Protein AF-A0A350BZ60-F1 (afdb_monomer)

Structure (mmCIF, N/CA/C/O backbone):
data_AF-A0A350BZ60-F1
#
_entry.id   AF-A0A350BZ60-F1
#
loop_
_atom_site.group_PDB
_atom_site.id
_atom_site.type_symbol
_atom_site.label_atom_id
_atom_site.label_alt_id
_atom_site.label_comp_id
_atom_site.label_asym_id
_atom_site.label_entity_id
_atom_site.label_seq_id
_atom_site.pdbx_PDB_ins_code
_atom_site.Cartn_x
_atom_site.Cartn_y
_atom_site.Cartn_z
_atom_site.occupancy
_atom_site.B_iso_or_equiv
_atom_site.auth_seq_id
_atom_site.auth_comp_id
_atom_site.auth_asym_id
_atom_site.auth_atom_id
_atom_site.pdbx_PDB_model_num
ATOM 1 N N . MET A 1 1 ? -1.062 -26.345 -5.955 1.00 90.38 1 MET A N 1
ATOM 2 C CA . MET A 1 1 ? -1.413 -25.040 -5.364 1.00 90.38 1 MET A CA 1
ATOM 3 C C . MET A 1 1 ? -0.656 -24.905 -4.063 1.00 90.38 1 MET A C 1
ATOM 5 O O . MET A 1 1 ? -0.504 -25.906 -3.370 1.00 90.38 1 MET A O 1
ATOM 9 N N . ILE A 1 2 ? -0.185 -23.707 -3.758 1.00 92.81 2 ILE A N 1
ATOM 10 C CA . ILE A 1 2 ? 0.444 -23.344 -2.485 1.00 92.81 2 ILE A CA 1
ATOM 11 C C . ILE A 1 2 ? -0.321 -22.166 -1.884 1.00 92.81 2 ILE A C 1
ATOM 13 O O . ILE A 1 2 ? -1.142 -21.566 -2.573 1.00 92.81 2 ILE A O 1
ATOM 17 N N . LYS A 1 3 ? -0.067 -21.848 -0.618 1.00 93.69 3 LYS A N 1
ATOM 18 C CA . LYS A 1 3 ? -0.593 -20.636 0.008 1.00 93.69 3 LYS A CA 1
ATOM 19 C C . LYS A 1 3 ? 0.272 -19.440 -0.400 1.00 93.69 3 LYS A C 1
ATOM 21 O O . LYS A 1 3 ? 1.491 -19.563 -0.351 1.00 93.69 3 LYS A O 1
ATOM 26 N N . SER A 1 4 ? -0.353 -18.343 -0.815 1.00 95.06 4 SER A N 1
ATOM 27 C CA . SER A 1 4 ? 0.308 -17.061 -1.068 1.00 95.06 4 SER A CA 1
ATOM 28 C C . SER A 1 4 ? 0.827 -16.454 0.237 1.00 95.06 4 SER A C 1
ATOM 30 O O . SER A 1 4 ? 0.124 -16.466 1.251 1.00 95.06 4 SER A O 1
ATOM 32 N N . ASP A 1 5 ? 2.028 -15.883 0.184 1.00 93.19 5 ASP A N 1
ATOM 33 C CA . ASP A 1 5 ? 2.640 -15.154 1.298 1.00 93.19 5 ASP A CA 1
ATOM 34 C C . ASP A 1 5 ? 2.133 -13.694 1.388 1.00 93.19 5 ASP A C 1
ATOM 36 O O . ASP A 1 5 ? 2.366 -13.021 2.392 1.00 93.19 5 ASP A O 1
ATOM 40 N N . ILE A 1 6 ? 1.396 -13.213 0.372 1.00 95.06 6 ILE A N 1
ATOM 41 C CA . ILE A 1 6 ? 0.870 -11.837 0.268 1.00 95.06 6 ILE A CA 1
ATOM 42 C C . ILE A 1 6 ? -0.648 -11.757 0.471 1.00 95.06 6 ILE A C 1
ATOM 44 O O . ILE A 1 6 ? -1.135 -10.753 0.989 1.00 95.06 6 ILE A O 1
ATOM 48 N N . THR A 1 7 ? -1.409 -12.777 0.065 1.00 97.06 7 THR A N 1
ATOM 49 C CA . THR A 1 7 ? -2.880 -12.804 0.193 1.00 97.06 7 THR A CA 1
ATOM 50 C C . THR A 1 7 ? -3.393 -13.963 1.040 1.00 97.06 7 THR A C 1
ATOM 52 O O . THR A 1 7 ? -4.550 -13.955 1.449 1.00 97.06 7 THR A O 1
ATOM 55 N N . GLY A 1 8 ? -2.587 -15.000 1.282 1.00 96.44 8 GLY A N 1
ATOM 56 C CA . GLY A 1 8 ? -3.056 -16.239 1.907 1.00 96.44 8 GLY A CA 1
ATOM 57 C C . GLY A 1 8 ? -3.924 -17.125 1.002 1.00 96.44 8 GLY A C 1
ATOM 58 O O . GLY A 1 8 ? -4.322 -18.210 1.429 1.00 96.44 8 GLY A O 1
ATOM 59 N N . GLU A 1 9 ? -4.212 -16.704 -0.234 1.00 96.19 9 GLU A N 1
ATOM 60 C CA . GLU A 1 9 ? -5.016 -17.470 -1.191 1.00 96.19 9 GLU A CA 1
ATOM 61 C C . GLU A 1 9 ? -4.229 -18.651 -1.766 1.00 96.19 9 GLU A C 1
ATOM 63 O O . GLU A 1 9 ? -3.003 -18.736 -1.663 1.00 96.19 9 GLU A O 1
ATOM 68 N N . TYR A 1 10 ? -4.934 -19.586 -2.405 1.00 95.81 10 TYR A N 1
ATOM 69 C CA . TYR A 1 10 ? -4.267 -20.628 -3.173 1.00 95.81 10 TYR A CA 1
ATOM 70 C C . TYR A 1 10 ? -3.748 -20.076 -4.500 1.00 95.81 10 TYR A C 1
ATOM 72 O O . TYR A 1 10 ? -4.536 -19.703 -5.366 1.00 95.81 10 TYR A O 1
ATOM 80 N N . ILE A 1 11 ? -2.436 -20.161 -4.708 1.00 94.62 11 ILE A N 1
ATOM 81 C CA . ILE A 1 11 ? -1.765 -19.774 -5.956 1.00 94.62 11 ILE A CA 1
ATOM 82 C C . ILE A 1 11 ? -1.074 -20.974 -6.629 1.00 94.62 11 ILE A C 1
ATOM 84 O O . ILE A 1 11 ? -0.826 -22.007 -5.982 1.00 94.62 11 ILE A O 1
ATOM 88 N N . PRO A 1 12 ? -0.785 -20.905 -7.944 1.00 94.88 12 PRO A N 1
ATOM 89 C CA . PRO A 1 12 ? -0.031 -21.943 -8.638 1.00 94.88 12 PRO A CA 1
ATOM 90 C C . PRO A 1 12 ? 1.338 -22.179 -7.994 1.00 94.88 12 PRO A C 1
ATOM 92 O O . PRO A 1 12 ? 2.010 -21.253 -7.561 1.00 94.88 12 PRO A O 1
ATOM 95 N N . GLU A 1 13 ? 1.806 -23.427 -7.988 1.00 94.50 13 GLU A N 1
ATOM 96 C CA . GLU A 1 13 ? 3.115 -23.768 -7.406 1.00 94.50 13 GLU A CA 1
ATOM 97 C C . GLU A 1 13 ? 4.291 -23.119 -8.158 1.00 94.50 13 GLU A C 1
ATOM 99 O O . GLU A 1 13 ? 5.346 -22.902 -7.576 1.00 94.50 13 GLU A O 1
ATOM 104 N N . ALA A 1 14 ? 4.097 -22.731 -9.424 1.00 93.25 14 ALA A N 1
ATOM 105 C CA . ALA A 1 14 ? 5.077 -21.965 -10.198 1.00 93.25 14 ALA A CA 1
ATOM 106 C C . ALA A 1 14 ? 5.343 -20.552 -9.636 1.00 93.25 14 ALA A C 1
ATOM 108 O O . ALA A 1 14 ? 6.377 -19.965 -9.950 1.00 93.25 14 ALA A O 1
ATOM 109 N N . MET A 1 15 ? 4.435 -20.032 -8.801 1.00 93.62 15 MET A N 1
ATOM 110 C CA . MET A 1 15 ? 4.592 -18.752 -8.104 1.00 93.62 15 MET A CA 1
ATOM 111 C C . MET A 1 15 ? 5.360 -18.885 -6.787 1.00 93.62 15 MET A C 1
ATOM 113 O O . MET A 1 15 ? 5.654 -17.885 -6.140 1.00 93.62 15 MET A O 1
ATOM 117 N N . LYS A 1 16 ? 5.722 -20.111 -6.385 1.00 91.25 16 LYS A N 1
ATOM 118 C CA . LYS A 1 16 ? 6.497 -20.340 -5.168 1.00 91.25 16 LYS A CA 1
ATOM 119 C C . LYS A 1 16 ? 7.790 -19.535 -5.199 1.00 91.25 16 LYS A C 1
ATOM 121 O O . LYS A 1 16 ? 8.544 -19.622 -6.165 1.00 91.25 16 LYS A O 1
ATOM 126 N N . ASN A 1 17 ? 8.060 -18.823 -4.108 1.00 91.94 17 ASN A N 1
ATOM 127 C CA . ASN A 1 17 ? 9.245 -17.993 -3.918 1.00 91.94 17 ASN A CA 1
ATOM 128 C C . ASN A 1 17 ? 9.409 -16.863 -4.949 1.00 91.94 17 ASN A C 1
ATOM 130 O O . ASN A 1 17 ? 10.475 -16.255 -4.975 1.00 91.94 17 ASN A O 1
ATOM 134 N N . LYS A 1 18 ? 8.432 -16.582 -5.822 1.00 95.00 18 LYS A N 1
ATOM 135 C CA . LYS A 1 18 ? 8.542 -15.455 -6.753 1.00 95.00 18 LYS A CA 1
ATOM 136 C C . LYS A 1 18 ? 8.463 -14.153 -5.973 1.00 95.00 18 LYS A C 1
ATOM 138 O O . LYS A 1 18 ? 7.566 -13.984 -5.156 1.00 95.00 18 LYS A O 1
ATOM 143 N N . ARG A 1 19 ? 9.389 -13.237 -6.256 1.00 96.25 19 ARG A N 1
ATOM 144 C CA . ARG A 1 19 ? 9.343 -11.890 -5.683 1.00 96.25 19 ARG A CA 1
ATOM 145 C C . ARG A 1 19 ? 8.136 -11.156 -6.240 1.00 96.25 19 ARG A C 1
ATOM 147 O O . ARG A 1 19 ? 7.952 -11.202 -7.460 1.00 96.25 19 ARG A O 1
ATOM 154 N N . PRO A 1 20 ? 7.382 -10.427 -5.412 1.00 96.88 20 PRO A N 1
ATOM 155 C CA . PRO A 1 20 ? 6.383 -9.517 -5.927 1.00 96.88 20 PRO A CA 1
ATOM 156 C C . PRO A 1 20 ? 7.029 -8.306 -6.602 1.00 96.88 20 PRO A C 1
ATOM 158 O O . PRO A 1 20 ? 8.220 -8.025 -6.450 1.00 96.88 20 PRO A O 1
ATOM 161 N N . MET A 1 21 ? 6.215 -7.555 -7.334 1.00 97.94 21 MET A N 1
ATOM 162 C CA . MET A 1 21 ? 6.604 -6.283 -7.926 1.00 97.94 21 MET A CA 1
ATOM 163 C C . MET A 1 21 ? 5.724 -5.164 -7.380 1.00 97.94 21 MET A C 1
ATOM 165 O O . MET A 1 21 ? 4.500 -5.241 -7.470 1.00 97.94 21 MET A O 1
ATOM 169 N N . ALA A 1 22 ? 6.340 -4.133 -6.807 1.00 98.19 22 ALA A N 1
ATOM 170 C CA . ALA A 1 22 ? 5.649 -2.983 -6.239 1.00 98.19 22 ALA A CA 1
ATOM 171 C C . ALA A 1 22 ? 5.741 -1.791 -7.189 1.00 98.19 22 ALA A C 1
ATOM 173 O O . ALA A 1 22 ? 6.828 -1.392 -7.589 1.00 98.19 22 ALA A O 1
ATOM 174 N N . PHE A 1 23 ? 4.607 -1.203 -7.544 1.00 98.62 23 PHE A N 1
ATOM 175 C CA . PHE A 1 23 ? 4.527 -0.093 -8.484 1.00 98.62 23 PHE A CA 1
ATOM 176 C C . PHE A 1 23 ? 4.093 1.166 -7.765 1.00 98.62 23 PHE A C 1
ATOM 178 O O . PHE A 1 23 ? 3.038 1.183 -7.137 1.00 98.62 23 PHE A O 1
ATOM 185 N N . MET A 1 24 ? 4.845 2.248 -7.929 1.00 98.56 24 MET A N 1
ATOM 186 C CA . MET A 1 24 ? 4.392 3.569 -7.518 1.00 98.56 24 MET A CA 1
ATOM 187 C C . MET A 1 24 ? 3.393 4.121 -8.527 1.00 98.56 24 MET A C 1
ATOM 189 O O . MET A 1 24 ? 3.762 4.499 -9.638 1.00 98.56 24 MET A O 1
ATOM 193 N N . ILE A 1 25 ? 2.135 4.193 -8.110 1.00 98.50 25 ILE A N 1
ATOM 194 C CA . ILE A 1 25 ? 0.970 4.564 -8.906 1.00 98.50 25 ILE A CA 1
ATOM 195 C C . ILE A 1 25 ? 0.519 5.984 -8.556 1.00 98.50 25 ILE A C 1
ATOM 197 O O . ILE A 1 25 ? 0.334 6.331 -7.389 1.00 98.50 25 ILE A O 1
ATOM 201 N N . ASP A 1 26 ? 0.333 6.819 -9.576 1.00 97.69 26 ASP A N 1
ATOM 202 C CA . ASP A 1 26 ? -0.274 8.138 -9.429 1.00 97.69 26 ASP A CA 1
ATOM 203 C C . ASP A 1 26 ? -1.725 7.997 -8.963 1.00 97.69 26 ASP A C 1
ATOM 205 O O . ASP A 1 26 ? -2.462 7.141 -9.449 1.00 97.69 26 ASP A O 1
ATOM 209 N N . ASN A 1 27 ? -2.134 8.834 -8.016 1.00 97.12 27 ASN A N 1
ATOM 210 C CA . ASN A 1 27 ? -3.450 8.743 -7.393 1.00 97.12 27 ASN A CA 1
ATOM 211 C C . ASN A 1 27 ? -4.154 10.100 -7.299 1.00 97.12 27 ASN A C 1
ATOM 213 O O . ASN A 1 27 ? -5.039 10.308 -6.477 1.00 97.12 27 ASN A O 1
ATOM 217 N N . VAL A 1 28 ? -3.747 11.054 -8.140 1.00 95.75 28 VAL A N 1
ATOM 218 C CA . VAL A 1 28 ? -4.472 12.318 -8.286 1.00 95.75 28 VAL A CA 1
ATOM 219 C C . VAL A 1 28 ? -5.707 12.146 -9.172 1.00 95.75 28 VAL A C 1
ATOM 221 O O . VAL A 1 28 ? -5.751 11.264 -10.025 1.00 95.75 28 VAL A O 1
ATOM 224 N N . SER A 1 29 ? -6.674 13.060 -9.071 1.00 94.50 29 SER A N 1
ATOM 225 C CA . SER A 1 29 ? -7.904 13.020 -9.880 1.00 94.50 29 SER A CA 1
ATOM 226 C C . SER A 1 29 ? -7.663 13.042 -11.398 1.00 94.50 29 SER A C 1
ATOM 228 O O . SER A 1 29 ? -8.476 12.527 -12.153 1.00 94.50 29 SER A O 1
ATOM 230 N N . GLY A 1 30 ? -6.549 13.621 -11.858 1.00 94.12 30 GLY A N 1
ATOM 231 C CA . GLY A 1 30 ? -6.136 13.611 -13.268 1.00 94.12 30 GLY A CA 1
ATOM 232 C C . GLY A 1 30 ? -5.441 12.325 -13.735 1.00 94.12 30 GLY A C 1
ATOM 233 O O . GLY A 1 30 ? -5.026 12.264 -14.890 1.00 94.12 30 GLY A O 1
ATOM 234 N N . ALA A 1 31 ? -5.273 11.346 -12.844 1.00 95.88 31 ALA A N 1
ATOM 235 C CA . ALA A 1 31 ? -4.631 10.059 -13.096 1.00 95.88 31 ALA A CA 1
ATOM 236 C C . ALA A 1 31 ? -5.555 8.856 -12.828 1.00 95.88 31 ALA A C 1
ATOM 238 O O . ALA A 1 31 ? -5.130 7.719 -13.022 1.00 95.88 31 ALA A O 1
ATOM 239 N N . VAL A 1 32 ? -6.785 9.101 -12.361 1.00 95.06 32 VAL A N 1
ATOM 240 C CA . VAL A 1 32 ? -7.819 8.075 -12.181 1.00 95.06 32 VAL A CA 1
ATOM 241 C C . VAL A 1 32 ? -8.775 8.078 -13.385 1.00 95.06 32 VAL A C 1
ATOM 243 O O . VAL A 1 32 ? -9.122 9.159 -13.874 1.00 95.06 32 VAL A O 1
ATOM 246 N N . PRO A 1 33 ? -9.275 6.913 -13.837 1.00 95.44 33 PRO A N 1
ATOM 247 C CA . PRO A 1 33 ? -8.939 5.560 -13.379 1.00 95.44 33 PRO A CA 1
ATOM 248 C C . PRO A 1 33 ? -7.551 5.093 -13.847 1.00 95.44 33 PRO A C 1
ATOM 250 O O . PRO A 1 33 ? -7.156 5.344 -14.982 1.00 95.44 33 PRO A O 1
ATOM 253 N N . GLN A 1 34 ? -6.829 4.367 -12.993 1.00 97.88 34 GLN A N 1
ATOM 254 C CA . GLN A 1 34 ? -5.542 3.757 -13.338 1.00 97.88 34 GLN A CA 1
ATOM 255 C C . GLN A 1 34 ? -5.708 2.457 -14.144 1.00 97.88 34 GLN A C 1
ATOM 257 O O . GLN A 1 34 ? -6.794 1.892 -14.241 1.00 97.88 34 GLN A O 1
ATOM 262 N N . SER A 1 35 ? -4.601 1.971 -14.699 1.00 97.88 35 SER A N 1
ATOM 263 C CA . SER A 1 35 ? -4.476 0.743 -15.481 1.00 97.88 35 SER A CA 1
ATOM 264 C C . SER A 1 35 ? -3.830 -0.385 -14.692 1.00 97.88 35 SER A C 1
ATOM 266 O O . SER A 1 35 ? -2.777 -0.194 -14.079 1.00 97.88 35 SER A O 1
ATOM 268 N N . GLY A 1 36 ? -4.432 -1.570 -14.763 1.00 97.00 36 GLY A N 1
ATOM 269 C CA . GLY A 1 36 ? -3.899 -2.836 -14.263 1.00 97.00 36 GLY A CA 1
ATOM 270 C C . GLY A 1 36 ? -3.967 -2.983 -12.744 1.00 97.00 36 GLY A C 1
ATOM 271 O O . GLY A 1 36 ? -3.660 -4.050 -12.219 1.00 97.00 36 GLY A O 1
ATOM 272 N N . ILE A 1 37 ? -4.368 -1.929 -12.030 1.00 96.94 37 ILE A N 1
ATOM 273 C CA . ILE A 1 37 ? -4.331 -1.868 -10.570 1.00 96.94 37 ILE A CA 1
ATOM 274 C C . ILE A 1 37 ? -5.252 -2.884 -9.899 1.00 96.94 37 ILE A C 1
ATOM 276 O O . ILE A 1 37 ? -4.920 -3.315 -8.806 1.00 96.94 37 ILE A O 1
ATOM 280 N N . SER A 1 38 ? -6.336 -3.335 -10.539 1.00 97.50 38 SER A N 1
ATOM 281 C CA . SER A 1 38 ? -7.229 -4.359 -9.974 1.00 97.50 38 SER A CA 1
ATOM 282 C C . SER A 1 38 ? -6.538 -5.708 -9.777 1.00 97.50 38 SER A C 1
ATOM 284 O O . SER A 1 38 ? -6.947 -6.478 -8.905 1.00 97.50 38 SER A O 1
ATOM 286 N N . GLN A 1 39 ? -5.469 -5.997 -10.525 1.00 97.38 39 GLN A N 1
ATOM 287 C CA . GLN A 1 39 ? -4.712 -7.246 -10.412 1.00 97.38 39 GLN A CA 1
ATOM 288 C C . GLN A 1 39 ? -3.734 -7.256 -9.228 1.00 97.38 39 GLN A C 1
ATOM 290 O O . GLN A 1 39 ? -3.198 -8.313 -8.904 1.00 97.38 39 GLN A O 1
ATOM 295 N N . ALA A 1 40 ? -3.520 -6.125 -8.549 1.00 98.25 40 ALA A N 1
ATOM 296 C CA . ALA A 1 40 ? -2.634 -6.086 -7.395 1.00 98.25 40 ALA A CA 1
ATOM 297 C C . ALA A 1 40 ? -3.177 -6.937 -6.234 1.00 98.25 40 ALA A C 1
ATOM 299 O O . ALA A 1 40 ? -4.379 -6.968 -5.945 1.00 98.25 40 ALA A O 1
ATOM 300 N N . SER A 1 41 ? -2.255 -7.615 -5.558 1.00 98.00 41 SER A N 1
ATOM 301 C CA . SER A 1 41 ? -2.486 -8.454 -4.382 1.00 98.00 41 SER A CA 1
ATOM 302 C C . SER A 1 41 ? -2.538 -7.629 -3.095 1.00 98.00 41 SER A C 1
ATOM 304 O O . SER A 1 41 ? -3.219 -7.995 -2.136 1.00 98.00 41 SER A O 1
ATOM 306 N N . MET A 1 42 ? -1.831 -6.499 -3.071 1.00 98.38 42 MET A N 1
ATOM 307 C CA . MET A 1 42 ? -1.767 -5.601 -1.924 1.00 98.38 42 MET A CA 1
ATOM 308 C C . MET A 1 42 ? -1.580 -4.154 -2.374 1.00 98.38 42 MET A C 1
ATOM 310 O O . MET A 1 42 ? -0.998 -3.890 -3.425 1.00 98.38 42 MET A O 1
ATOM 314 N N . TYR A 1 43 ? -2.063 -3.218 -1.565 1.00 98.62 43 TYR A N 1
ATOM 315 C CA . TYR A 1 43 ? -1.942 -1.787 -1.815 1.00 98.62 43 TYR A CA 1
ATOM 316 C C . TYR A 1 43 ? -1.421 -1.087 -0.571 1.00 98.62 43 TYR A C 1
ATOM 318 O O . TYR A 1 43 ? -1.787 -1.454 0.543 1.00 98.62 43 TYR A O 1
ATOM 326 N N . PHE A 1 44 ? -0.635 -0.039 -0.775 1.00 98.31 44 PHE A N 1
ATOM 327 C CA . PHE A 1 44 ? -0.286 0.925 0.255 1.00 98.31 44 PHE A CA 1
ATOM 328 C C . PHE A 1 44 ? -0.687 2.316 -0.205 1.00 98.31 44 PHE A C 1
ATOM 330 O O . PHE A 1 44 ? -0.431 2.684 -1.348 1.00 98.31 44 PHE A O 1
ATOM 337 N N . GLU A 1 45 ? -1.267 3.114 0.678 1.00 98.00 45 GLU A N 1
ATOM 338 C CA . GLU A 1 45 ? -1.612 4.501 0.393 1.00 98.00 45 GLU A CA 1
ATOM 339 C C . GLU A 1 45 ? -1.103 5.418 1.499 1.00 98.00 45 GLU A C 1
ATOM 341 O O . GLU A 1 45 ? -1.195 5.108 2.686 1.00 98.00 45 GLU A O 1
ATOM 346 N N . ALA A 1 46 ? -0.546 6.555 1.097 1.00 97.19 46 ALA A N 1
ATOM 347 C CA . ALA A 1 46 ? -0.051 7.574 2.007 1.00 97.19 46 ALA A CA 1
ATOM 348 C C . ALA A 1 46 ? -0.125 8.952 1.344 1.00 97.19 46 ALA A C 1
ATOM 350 O O . ALA A 1 46 ? -0.101 9.073 0.111 1.00 97.19 46 ALA A O 1
ATOM 351 N N . THR A 1 47 ? 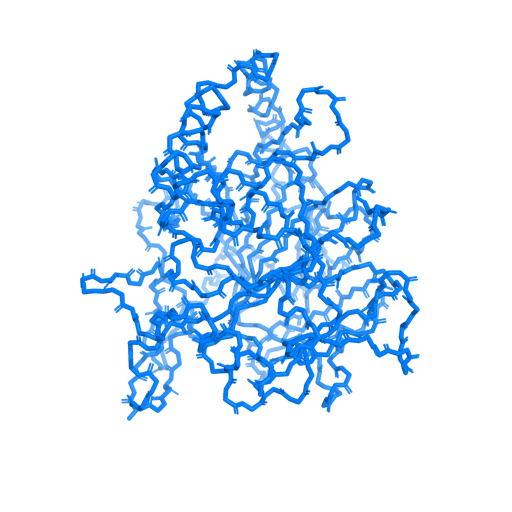-0.188 10.004 2.162 1.00 95.50 47 THR A N 1
ATOM 352 C CA . THR A 1 47 ? -0.128 11.378 1.659 1.00 95.50 47 THR A CA 1
ATOM 353 C C . THR A 1 47 ? 1.252 11.694 1.081 1.00 95.50 47 THR A C 1
ATOM 355 O O . THR A 1 47 ? 2.274 11.156 1.501 1.00 95.50 47 THR A O 1
ATOM 358 N N . VAL A 1 48 ? 1.273 12.572 0.085 1.00 93.19 48 VAL A N 1
ATOM 359 C CA . VAL A 1 48 ? 2.455 13.191 -0.523 1.00 93.19 48 VAL A CA 1
ATOM 360 C C . VAL A 1 48 ? 2.294 14.720 -0.456 1.00 93.19 48 VAL A C 1
ATOM 362 O O . VAL A 1 48 ? 1.472 15.239 0.306 1.00 93.19 48 VAL A O 1
ATOM 365 N N . GLU A 1 49 ? 3.075 15.474 -1.230 1.00 84.81 49 GLU A N 1
ATOM 366 C CA . GLU A 1 49 ? 3.023 16.938 -1.235 1.00 84.81 49 GLU A CA 1
ATOM 367 C C . GLU A 1 49 ? 1.614 17.463 -1.561 1.00 84.81 49 GLU A C 1
ATOM 369 O O . GLU A 1 49 ? 0.909 16.935 -2.424 1.00 84.81 49 GLU A O 1
ATOM 374 N N . GLY A 1 50 ? 1.201 18.533 -0.875 1.00 84.19 50 GLY A N 1
ATOM 375 C CA . GLY A 1 50 ? -0.109 19.157 -1.090 1.00 84.19 50 GLY A CA 1
ATOM 376 C C . GLY A 1 50 ? -1.300 18.342 -0.572 1.00 84.19 50 GLY A C 1
ATOM 377 O O . GLY A 1 50 ? -2.428 18.600 -0.988 1.00 84.19 50 GLY A O 1
ATOM 378 N N . SER A 1 51 ? -1.061 17.367 0.313 1.00 87.56 51 SER A N 1
ATOM 379 C CA . SER A 1 51 ? -2.088 16.499 0.917 1.00 87.56 51 SER A CA 1
ATOM 380 C C . SER A 1 51 ? -2.850 15.615 -0.079 1.00 87.56 51 SER A C 1
ATOM 382 O O . SER A 1 51 ? -3.903 15.064 0.250 1.00 87.56 51 SER A O 1
ATOM 384 N N . LEU A 1 52 ? -2.312 15.472 -1.291 1.00 92.00 52 LEU A N 1
ATOM 385 C CA . LEU A 1 52 ? -2.684 14.425 -2.238 1.00 92.00 52 LEU A CA 1
ATOM 386 C C . LEU A 1 52 ? -2.178 13.083 -1.708 1.00 92.00 52 LEU A C 1
ATOM 388 O O . LEU A 1 52 ? -1.264 13.063 -0.885 1.00 92.00 52 LEU A O 1
ATOM 392 N N . THR A 1 53 ? -2.709 11.967 -2.196 1.00 96.25 53 THR A N 1
ATOM 393 C CA . THR A 1 53 ? -2.122 10.652 -1.921 1.00 96.25 53 THR A CA 1
ATOM 394 C C . THR A 1 53 ? -1.418 10.098 -3.146 1.00 96.25 53 THR A C 1
ATOM 396 O O . THR A 1 53 ? -1.601 10.551 -4.280 1.00 96.25 53 THR A O 1
ATOM 399 N N . ARG A 1 54 ? -0.561 9.116 -2.893 1.00 96.62 54 ARG A N 1
ATOM 400 C CA . ARG A 1 54 ? -0.018 8.217 -3.902 1.00 96.62 54 ARG A CA 1
ATOM 401 C C . ARG A 1 54 ? -0.265 6.793 -3.428 1.00 96.62 54 ARG A C 1
ATOM 403 O O . ARG A 1 54 ? -0.327 6.554 -2.222 1.00 96.62 54 ARG A O 1
ATOM 410 N N . MET A 1 55 ? -0.401 5.874 -4.373 1.00 97.56 55 MET A N 1
ATOM 411 C CA . MET A 1 55 ? -0.614 4.466 -4.077 1.00 97.56 55 MET A CA 1
ATOM 412 C C . MET A 1 55 ? 0.618 3.665 -4.498 1.00 97.56 55 MET A C 1
ATOM 414 O O . MET A 1 55 ? 1.238 3.965 -5.515 1.00 97.56 55 MET A O 1
ATOM 418 N N . MET A 1 56 ? 0.974 2.646 -3.730 1.00 98.50 56 MET A N 1
ATOM 419 C CA . MET A 1 56 ? 1.894 1.597 -4.140 1.00 98.50 56 MET A CA 1
ATOM 420 C C . MET A 1 56 ? 1.097 0.311 -4.305 1.00 98.50 56 MET A C 1
ATOM 422 O O . MET A 1 56 ? 0.484 -0.150 -3.349 1.00 98.50 56 MET A O 1
ATOM 426 N N . ALA A 1 57 ? 1.078 -0.250 -5.507 1.00 98.50 57 ALA A N 1
ATOM 427 C CA . ALA A 1 57 ? 0.344 -1.473 -5.808 1.00 98.50 57 ALA A CA 1
ATOM 428 C C . ALA A 1 57 ? 1.329 -2.636 -5.964 1.00 98.50 57 ALA A C 1
ATOM 430 O O . ALA A 1 57 ? 2.268 -2.540 -6.751 1.00 98.50 57 ALA A O 1
ATOM 431 N N . VAL A 1 58 ? 1.135 -3.714 -5.210 1.00 98.44 58 VAL A N 1
ATOM 432 C CA . VAL A 1 58 ? 2.022 -4.882 -5.168 1.00 98.44 58 VAL A CA 1
ATOM 433 C C . VAL A 1 58 ? 1.373 -6.047 -5.898 1.00 98.44 58 VAL A C 1
ATOM 435 O O . VAL A 1 58 ? 0.274 -6.478 -5.550 1.00 98.44 58 VAL A O 1
ATOM 438 N N . PHE A 1 59 ? 2.070 -6.573 -6.895 1.00 98.06 59 PHE A N 1
ATOM 439 C CA . PHE A 1 59 ? 1.616 -7.653 -7.758 1.00 98.06 59 PHE A CA 1
ATOM 440 C C . PHE A 1 59 ? 2.452 -8.888 -7.471 1.00 98.06 59 PHE A C 1
ATOM 442 O O . PHE A 1 59 ? 3.670 -8.874 -7.653 1.00 98.06 59 PHE A O 1
ATOM 449 N N . GLU A 1 60 ? 1.796 -9.956 -7.031 1.00 95.38 60 GLU A N 1
ATOM 450 C CA . GLU A 1 60 ? 2.454 -11.249 -6.850 1.00 95.38 60 GLU A CA 1
ATOM 451 C C . GLU A 1 60 ? 2.688 -11.930 -8.211 1.00 95.38 60 GLU A C 1
ATOM 453 O O . GLU A 1 60 ? 3.746 -12.510 -8.438 1.00 95.38 60 GLU A O 1
ATOM 458 N N . ASP A 1 61 ? 1.746 -11.771 -9.150 1.00 95.12 61 ASP A N 1
ATOM 459 C CA . ASP A 1 61 ? 1.864 -12.200 -10.545 1.00 95.12 61 ASP A CA 1
ATOM 460 C C . ASP A 1 61 ? 1.883 -10.988 -11.489 1.00 95.12 61 ASP A C 1
ATOM 462 O O . ASP A 1 61 ? 0.910 -10.245 -11.609 1.00 95.12 61 ASP A O 1
ATOM 466 N N . TYR A 1 62 ? 3.010 -10.799 -12.175 1.00 95.31 62 TYR A N 1
ATOM 467 C CA . TYR A 1 62 ? 3.210 -9.765 -13.194 1.00 95.31 62 TYR A CA 1
ATOM 468 C C . TYR A 1 62 ? 3.437 -10.355 -14.592 1.00 95.31 62 TYR A C 1
ATOM 470 O O . TYR A 1 62 ? 4.003 -9.697 -15.467 1.00 95.31 62 TYR A O 1
ATOM 478 N N . SER A 1 63 ? 3.004 -11.596 -14.830 1.00 94.25 63 SER A N 1
ATOM 479 C CA . SER A 1 63 ? 3.181 -12.295 -16.109 1.00 94.25 63 SER A CA 1
ATOM 480 C C . SER A 1 63 ? 2.223 -11.842 -17.217 1.00 94.25 63 SER A C 1
ATOM 482 O O . SER A 1 63 ? 2.477 -12.137 -18.385 1.00 94.25 63 SER A O 1
ATOM 484 N N . ASN A 1 64 ? 1.144 -11.124 -16.883 1.00 95.00 64 ASN A N 1
ATOM 485 C CA . ASN A 1 64 ? 0.142 -10.686 -17.857 1.00 95.00 64 ASN A CA 1
ATOM 486 C C . ASN A 1 64 ? -0.446 -9.297 -17.549 1.00 95.00 64 ASN A C 1
ATOM 488 O O . ASN A 1 64 ? -1.631 -9.135 -17.260 1.00 95.00 64 ASN A O 1
ATOM 492 N N . LEU A 1 65 ? 0.401 -8.278 -17.640 1.00 96.69 65 LEU A N 1
ATOM 493 C CA . LEU A 1 65 ? 0.062 -6.879 -17.418 1.00 96.69 65 LEU A CA 1
ATOM 494 C C . LEU A 1 65 ? 0.221 -6.107 -18.738 1.00 96.69 65 LEU A C 1
ATOM 496 O O . LEU A 1 65 ? 1.336 -5.693 -19.071 1.00 96.69 65 LEU A O 1
ATOM 500 N N . PRO A 1 66 ? -0.860 -5.901 -19.518 1.00 94.94 66 PRO A N 1
ATOM 501 C CA . PRO A 1 66 ? -0.772 -5.159 -20.777 1.00 94.94 66 PRO A CA 1
ATOM 502 C C . PRO A 1 66 ? -0.363 -3.701 -20.543 1.00 94.94 66 PRO A C 1
ATOM 504 O O . PRO A 1 66 ? 0.406 -3.132 -21.322 1.00 94.94 66 PRO A O 1
ATOM 507 N N . ARG A 1 67 ? -0.841 -3.111 -19.443 1.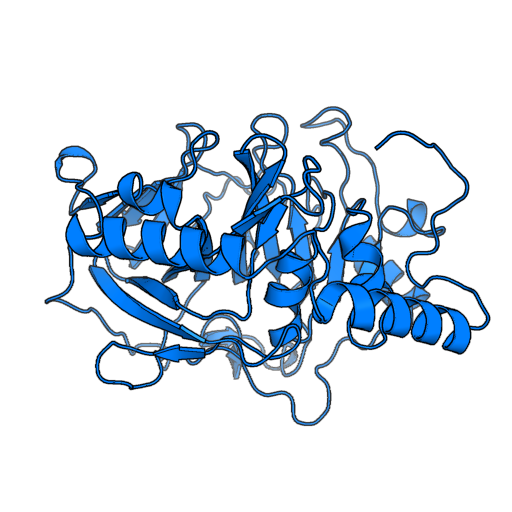00 97.56 67 ARG A N 1
ATOM 508 C CA . ARG A 1 67 ? -0.516 -1.754 -19.023 1.00 97.56 67 ARG A CA 1
ATOM 509 C C . ARG A 1 67 ? -0.666 -1.603 -17.513 1.00 97.56 67 ARG A C 1
ATOM 511 O O . ARG A 1 67 ? -1.670 -2.028 -16.951 1.00 97.56 67 ARG A O 1
ATOM 518 N N . VAL A 1 68 ? 0.314 -0.957 -16.883 1.00 98.25 68 VAL A N 1
ATOM 519 C CA . VAL A 1 68 ? 0.286 -0.579 -15.460 1.00 98.25 68 VAL A CA 1
ATOM 520 C C . VAL A 1 68 ? 0.676 0.883 -15.312 1.00 98.25 68 VAL A C 1
ATOM 522 O O . VAL A 1 68 ? 1.688 1.315 -15.873 1.00 98.25 68 VAL A O 1
ATOM 525 N N . GLY A 1 69 ? -0.117 1.644 -14.563 1.00 97.88 69 GLY A N 1
ATOM 526 C CA . GLY A 1 69 ? 0.128 3.059 -14.286 1.00 97.88 69 GLY A CA 1
ATOM 527 C C . GLY A 1 69 ? -1.167 3.879 -14.211 1.00 97.88 69 GLY A C 1
ATOM 528 O O . GLY A 1 69 ? -2.237 3.290 -14.178 1.00 97.88 69 GLY A O 1
ATOM 529 N N . PRO A 1 70 ? -1.108 5.220 -14.214 1.00 98.38 70 PRO A N 1
ATOM 530 C CA . PRO A 1 70 ? 0.101 6.001 -14.419 1.00 98.38 70 PRO A CA 1
ATOM 531 C C . PRO A 1 70 ? 1.136 5.786 -13.317 1.00 98.38 70 PRO A C 1
ATOM 533 O O . PRO A 1 70 ? 0.808 5.792 -12.135 1.00 98.38 70 PRO A O 1
ATOM 536 N N . LEU A 1 71 ? 2.391 5.582 -13.697 1.00 98.44 71 LEU A N 1
ATOM 537 C CA . LEU A 1 71 ? 3.506 5.462 -12.771 1.00 98.44 71 LEU A CA 1
ATOM 538 C C . LEU A 1 71 ? 3.942 6.837 -12.283 1.00 98.44 71 LEU A C 1
ATOM 540 O O . LEU A 1 71 ? 3.897 7.830 -13.017 1.00 98.44 71 LEU A O 1
ATOM 544 N N . ARG A 1 72 ? 4.421 6.887 -11.043 1.00 96.06 72 ARG A N 1
ATOM 545 C CA . ARG A 1 72 ? 4.780 8.141 -10.391 1.00 96.06 72 ARG A CA 1
ATOM 546 C C . ARG A 1 72 ? 5.981 8.042 -9.478 1.00 96.06 72 ARG A C 1
ATOM 548 O O . ARG A 1 72 ? 6.628 7.007 -9.345 1.00 96.06 72 ARG A O 1
ATOM 555 N N . SER A 1 73 ? 6.297 9.190 -8.888 1.00 93.94 73 SER A N 1
ATOM 556 C CA . SER A 1 73 ? 7.524 9.379 -8.146 1.00 93.94 73 SER A CA 1
ATOM 557 C C . SER A 1 73 ? 7.555 8.571 -6.849 1.00 93.94 73 SER A C 1
ATOM 559 O O . SER A 1 73 ? 6.574 8.495 -6.112 1.00 93.94 73 SER A O 1
ATOM 561 N N . CYS A 1 74 ? 8.721 8.031 -6.533 1.00 92.94 74 CYS A N 1
ATOM 562 C CA . CYS A 1 74 ? 8.994 7.377 -5.262 1.00 92.94 74 CYS A CA 1
ATOM 563 C C . CYS A 1 74 ? 9.101 8.382 -4.095 1.00 92.94 74 CYS A C 1
ATOM 565 O O . CYS A 1 74 ? 9.575 9.516 -4.272 1.00 92.94 74 CYS A O 1
ATOM 567 N N . ARG A 1 75 ? 8.709 7.944 -2.894 1.00 91.81 75 ARG A N 1
ATOM 568 C CA . ARG A 1 75 ? 9.082 8.536 -1.598 1.00 91.81 75 ARG A CA 1
ATOM 569 C C . ARG A 1 75 ? 9.698 7.449 -0.716 1.00 91.81 75 ARG A C 1
ATOM 571 O O . ARG A 1 75 ? 9.393 6.278 -0.902 1.00 91.81 75 ARG A O 1
ATOM 578 N N . ASP A 1 76 ? 10.579 7.844 0.188 1.00 86.94 76 ASP A N 1
ATOM 579 C CA . ASP A 1 76 ? 11.346 6.974 1.090 1.00 86.94 76 ASP A CA 1
ATOM 580 C C . ASP A 1 76 ? 10.452 6.018 1.893 1.00 86.94 76 ASP A C 1
ATOM 582 O O . ASP A 1 76 ? 10.696 4.817 1.904 1.00 86.94 76 ASP A O 1
ATOM 586 N N . TYR A 1 77 ? 9.356 6.503 2.473 1.00 92.12 77 TYR A N 1
ATOM 587 C CA . TYR A 1 77 ? 8.454 5.664 3.261 1.00 92.12 77 TYR A CA 1
ATOM 588 C C . TYR A 1 77 ? 7.778 4.563 2.432 1.00 92.12 77 TYR A C 1
ATOM 590 O O . TYR A 1 77 ? 7.507 3.499 2.976 1.00 92.12 77 TYR A O 1
ATOM 598 N N . PHE A 1 78 ? 7.566 4.750 1.122 1.00 95.75 78 PHE A N 1
ATOM 599 C CA . PHE A 1 78 ? 7.117 3.652 0.256 1.00 95.75 78 PHE A CA 1
ATOM 600 C C . PHE A 1 78 ? 8.206 2.604 0.041 1.00 95.75 78 PHE A C 1
ATOM 602 O O . PHE A 1 78 ? 7.886 1.424 0.027 1.00 95.75 78 PHE A O 1
ATOM 609 N N . VAL A 1 79 ? 9.477 3.009 -0.045 1.00 91.50 79 VAL A N 1
ATOM 610 C CA . VAL A 1 79 ? 10.600 2.059 -0.088 1.00 91.50 79 VAL A CA 1
ATOM 611 C C . VAL A 1 79 ? 10.651 1.243 1.202 1.00 91.50 79 VAL A C 1
ATOM 613 O O . VAL A 1 79 ? 10.791 0.030 1.143 1.00 91.50 79 VAL A O 1
ATOM 616 N N . SER A 1 80 ? 10.455 1.877 2.363 1.00 89.12 80 SER A N 1
ATOM 617 C CA . SER A 1 80 ? 10.403 1.147 3.636 1.00 89.12 80 SER A CA 1
ATOM 618 C C . SER A 1 80 ? 9.208 0.196 3.729 1.00 89.12 80 SER A C 1
ATOM 620 O O . SER A 1 80 ? 9.339 -0.914 4.234 1.00 89.12 80 SER A O 1
ATOM 622 N N . LEU A 1 81 ? 8.029 0.617 3.254 1.00 91.75 81 LEU A N 1
ATOM 623 C CA . LEU A 1 81 ? 6.840 -0.243 3.212 1.00 91.75 81 LEU A CA 1
ATOM 624 C C . LEU A 1 81 ? 7.034 -1.449 2.296 1.00 91.75 81 LEU A C 1
ATOM 626 O O . LEU A 1 81 ? 6.498 -2.519 2.572 1.00 91.75 81 LEU A O 1
ATOM 630 N N . ALA A 1 82 ? 7.768 -1.250 1.206 1.00 86.94 82 ALA A N 1
ATOM 631 C CA . ALA A 1 82 ? 8.031 -2.278 0.228 1.00 86.94 82 ALA A CA 1
ATOM 632 C C . ALA A 1 82 ? 9.077 -3.273 0.754 1.00 86.94 82 ALA A C 1
ATOM 634 O O . ALA A 1 82 ? 8.792 -4.461 0.747 1.00 86.94 82 ALA A O 1
ATOM 635 N N . ALA A 1 83 ? 10.178 -2.797 1.352 1.00 81.69 83 ALA A N 1
ATOM 636 C CA . ALA A 1 83 ? 11.356 -3.591 1.723 1.00 81.69 83 ALA A CA 1
ATOM 637 C C . ALA A 1 83 ? 11.080 -4.910 2.477 1.00 81.69 83 ALA A C 1
ATOM 639 O O . ALA A 1 83 ? 11.768 -5.906 2.249 1.00 81.69 83 ALA A O 1
ATOM 640 N N . GLY A 1 84 ? 10.058 -4.963 3.341 1.00 82.56 84 GLY A N 1
ATOM 641 C CA . GLY A 1 84 ? 9.675 -6.195 4.049 1.00 82.56 84 GLY A CA 1
ATOM 642 C C . GLY A 1 84 ? 9.101 -7.306 3.148 1.00 82.56 84 GLY A C 1
ATOM 643 O O . GLY A 1 84 ? 8.954 -8.453 3.579 1.00 82.56 84 GLY A O 1
ATOM 644 N N . LEU A 1 85 ? 8.807 -6.994 1.885 1.00 91.38 85 LEU A N 1
ATOM 645 C CA . LEU A 1 85 ? 8.256 -7.898 0.877 1.00 91.38 85 LEU A CA 1
ATOM 646 C C . LEU A 1 85 ? 9.311 -8.464 -0.071 1.00 91.38 85 LEU A C 1
ATOM 648 O O . LEU A 1 85 ? 8.965 -9.322 -0.879 1.00 91.38 85 LEU A O 1
ATOM 652 N N . ASP A 1 86 ? 10.567 -8.021 0.014 1.00 92.88 86 ASP A N 1
ATOM 653 C CA . ASP A 1 86 ? 11.634 -8.452 -0.891 1.00 92.88 86 ASP A CA 1
ATOM 654 C C . ASP A 1 86 ? 11.250 -8.321 -2.385 1.00 92.88 86 ASP A C 1
ATOM 656 O O . ASP A 1 86 ? 11.419 -9.212 -3.224 1.00 92.88 86 ASP A O 1
ATOM 660 N N . GLU A 1 87 ? 10.660 -7.184 -2.713 1.00 93.50 87 GLU A N 1
ATOM 661 C CA . GLU A 1 87 ? 10.015 -6.869 -3.975 1.00 93.50 87 GLU A CA 1
ATOM 662 C C . GLU A 1 87 ? 10.979 -6.313 -5.030 1.00 93.50 87 GLU A C 1
ATOM 664 O O . GLU A 1 87 ? 12.115 -5.928 -4.754 1.00 93.50 87 GLU A O 1
ATOM 669 N N . LEU A 1 88 ? 10.502 -6.257 -6.273 1.00 96.56 88 LEU A N 1
ATOM 670 C CA . LEU A 1 88 ? 11.063 -5.419 -7.330 1.00 96.56 88 LEU A CA 1
ATOM 671 C C . LEU A 1 88 ? 10.299 -4.088 -7.364 1.00 96.56 88 LEU A C 1
ATOM 673 O O . LEU A 1 88 ? 9.099 -4.072 -7.641 1.00 96.56 88 LEU A O 1
ATOM 677 N N . TYR A 1 89 ? 10.977 -2.972 -7.105 1.00 97.38 89 TYR A N 1
ATOM 678 C CA . TYR A 1 89 ? 10.337 -1.672 -6.897 1.00 97.38 89 TYR A CA 1
ATOM 679 C C . TYR A 1 89 ? 10.328 -0.799 -8.165 1.00 97.38 89 TYR A C 1
ATOM 681 O O . TYR A 1 89 ? 11.359 -0.326 -8.641 1.00 97.38 89 TYR A O 1
ATOM 689 N N . VAL A 1 90 ? 9.159 -0.544 -8.742 1.00 98.06 90 VAL A N 1
ATOM 690 C CA . VAL A 1 90 ? 8.976 0.158 -10.019 1.00 98.06 90 VAL A CA 1
ATOM 691 C C . VAL A 1 90 ? 8.433 1.563 -9.785 1.00 98.06 90 VAL A C 1
ATOM 693 O O . VAL A 1 90 ? 7.389 1.752 -9.162 1.00 98.06 90 VAL A O 1
ATOM 696 N N . HIS A 1 91 ? 9.104 2.576 -10.329 1.00 97.75 91 HIS A N 1
ATOM 697 C CA . HIS A 1 91 ? 8.692 3.969 -10.150 1.00 97.75 91 HIS A CA 1
ATOM 698 C C . HIS A 1 91 ? 9.070 4.849 -11.344 1.00 97.75 91 HIS A C 1
ATOM 700 O O . HIS A 1 91 ? 9.984 4.540 -12.107 1.00 97.75 91 HIS A O 1
ATOM 706 N N . TYR A 1 92 ? 8.393 5.991 -11.491 1.00 96.06 92 TYR A N 1
ATOM 707 C CA . TYR A 1 92 ? 8.717 6.996 -12.505 1.00 96.06 92 TYR A CA 1
ATOM 708 C C . TYR A 1 92 ? 8.981 8.351 -11.833 1.00 96.06 92 TYR A C 1
ATOM 710 O O . TYR A 1 92 ? 8.072 9.127 -11.523 1.00 96.06 92 TYR A O 1
ATOM 718 N N . GLY A 1 93 ? 10.262 8.629 -11.584 1.00 91.75 93 GLY A N 1
ATOM 719 C CA . GLY A 1 93 ? 10.731 9.759 -10.777 1.00 91.75 93 GLY A CA 1
ATOM 720 C C . GLY A 1 93 ? 10.864 9.423 -9.289 1.00 91.75 93 GLY A C 1
ATOM 721 O O . GLY A 1 93 ? 10.481 8.342 -8.842 1.00 91.75 93 GLY A O 1
ATOM 722 N N . GLN A 1 94 ? 11.413 10.344 -8.497 1.00 89.31 94 GLN A N 1
ATOM 723 C CA . GLN A 1 94 ? 11.667 10.136 -7.068 1.00 89.31 94 GLN A CA 1
ATOM 724 C C . GLN A 1 94 ? 11.864 11.467 -6.336 1.00 89.31 94 GLN A C 1
ATOM 726 O O . GLN A 1 94 ? 12.208 12.468 -6.956 1.00 89.31 94 GLN A O 1
ATOM 731 N N . ALA A 1 95 ? 11.650 11.488 -5.017 1.00 84.94 95 ALA A N 1
ATOM 732 C CA . ALA A 1 95 ? 12.158 12.577 -4.180 1.00 84.94 95 ALA A CA 1
ATOM 733 C C . ALA A 1 95 ? 13.675 12.451 -4.044 1.00 84.94 95 ALA A C 1
ATOM 735 O O . ALA A 1 95 ? 14.199 11.338 -3.993 1.00 84.94 95 ALA A O 1
ATOM 736 N N . ALA A 1 96 ? 14.361 13.582 -3.871 1.00 79.62 96 ALA A N 1
ATOM 737 C CA . ALA A 1 96 ? 15.787 13.588 -3.546 1.00 79.62 96 ALA A CA 1
ATOM 738 C C . ALA A 1 96 ? 16.093 12.747 -2.291 1.00 79.62 96 ALA A C 1
ATOM 740 O O . ALA A 1 96 ? 17.089 12.033 -2.257 1.00 79.62 96 ALA A O 1
ATOM 741 N N . TYR A 1 97 ? 15.196 12.765 -1.301 1.00 78.25 97 TYR A N 1
ATOM 742 C CA . TYR A 1 97 ? 15.326 11.998 -0.058 1.00 78.25 97 TYR A CA 1
ATOM 743 C C . TYR A 1 97 ? 15.161 10.482 -0.233 1.00 78.25 97 TYR A C 1
ATOM 745 O O . TYR A 1 97 ? 15.628 9.727 0.610 1.00 78.25 97 TYR A O 1
ATOM 753 N N . ALA A 1 98 ? 14.556 10.021 -1.333 1.00 83.50 98 ALA A N 1
ATOM 754 C CA . ALA A 1 98 ? 14.427 8.593 -1.619 1.00 83.50 98 ALA A CA 1
ATOM 755 C C . ALA A 1 98 ? 15.672 8.011 -2.316 1.00 83.50 98 ALA A C 1
ATOM 757 O O . ALA A 1 98 ? 15.855 6.797 -2.314 1.00 83.50 98 ALA A O 1
ATOM 758 N N . LEU A 1 99 ? 16.523 8.859 -2.913 1.00 78.50 99 LEU A N 1
ATOM 759 C CA . LEU A 1 99 ? 17.693 8.426 -3.688 1.00 78.50 99 LEU A CA 1
ATOM 760 C C . LEU A 1 99 ? 18.655 7.517 -2.905 1.00 78.50 99 LEU A C 1
ATOM 762 O O . LEU A 1 99 ? 18.973 6.466 -3.449 1.00 78.50 99 LEU A O 1
ATOM 766 N N . PRO A 1 100 ? 19.070 7.837 -1.658 1.00 76.06 100 PRO A N 1
ATOM 767 C CA . PRO A 1 100 ? 19.935 6.958 -0.865 1.00 76.06 100 PRO A CA 1
ATOM 768 C C . PRO A 1 100 ? 19.446 5.511 -0.778 1.00 76.06 100 PRO A C 1
ATOM 770 O O . PRO A 1 100 ? 20.226 4.584 -0.963 1.00 76.06 100 PRO A O 1
ATOM 773 N N . TYR A 1 101 ? 18.147 5.331 -0.535 1.00 80.50 101 TYR A N 1
ATOM 774 C CA . TYR A 1 101 ? 17.530 4.015 -0.386 1.00 80.50 101 TYR A CA 1
ATOM 775 C C . TYR A 1 101 ? 17.433 3.295 -1.732 1.00 80.50 101 TYR A C 1
ATOM 777 O O . TYR A 1 101 ? 17.757 2.124 -1.834 1.00 80.50 101 TYR A O 1
ATOM 785 N N . LEU A 1 102 ? 17.059 4.008 -2.799 1.00 85.19 102 LEU A N 1
ATOM 786 C CA . LEU A 1 102 ? 17.012 3.446 -4.154 1.00 85.19 102 LEU A CA 1
ATOM 787 C C . LEU A 1 102 ? 18.408 3.110 -4.715 1.00 85.19 102 LEU A C 1
ATOM 789 O O . LEU A 1 102 ? 18.529 2.361 -5.686 1.00 85.19 102 LEU A O 1
ATOM 793 N N . GLU A 1 103 ? 19.466 3.701 -4.168 1.00 78.75 103 GLU A N 1
ATOM 794 C CA . GLU A 1 103 ? 20.851 3.428 -4.552 1.00 78.75 103 GLU A CA 1
ATOM 795 C C . GLU A 1 103 ? 21.493 2.292 -3.748 1.00 78.75 103 GLU A C 1
ATOM 797 O O . GLU A 1 103 ? 22.539 1.790 -4.167 1.00 78.75 103 GLU A O 1
ATOM 802 N N . SER A 1 104 ? 20.875 1.864 -2.643 1.00 76.88 104 SER A N 1
ATOM 803 C CA . SER A 1 104 ? 21.414 0.812 -1.781 1.00 76.88 104 SER A CA 1
ATOM 804 C C . SER A 1 104 ? 21.365 -0.572 -2.443 1.00 76.88 104 SER A C 1
ATOM 806 O O . SER A 1 104 ? 20.705 -0.801 -3.463 1.00 76.88 104 SER A O 1
ATOM 808 N N . ASP A 1 105 ? 22.113 -1.521 -1.878 1.00 78.25 105 ASP A N 1
ATOM 809 C CA . ASP A 1 105 ? 22.068 -2.937 -2.270 1.00 78.25 105 ASP A CA 1
ATOM 810 C C . ASP A 1 105 ? 20.812 -3.666 -1.795 1.00 78.25 105 ASP A C 1
ATOM 812 O O . ASP A 1 105 ? 20.501 -4.731 -2.324 1.00 78.25 105 ASP A O 1
ATOM 816 N N . ASP A 1 106 ? 20.050 -3.047 -0.898 1.00 80.44 106 ASP A N 1
ATOM 817 C CA . ASP A 1 106 ? 18.846 -3.627 -0.310 1.00 80.44 106 ASP A CA 1
ATOM 818 C C . ASP A 1 106 ? 17.590 -3.389 -1.165 1.00 80.44 106 ASP A C 1
ATOM 820 O O . ASP A 1 106 ? 16.570 -4.036 -0.944 1.00 80.44 106 ASP A O 1
ATOM 824 N N . VAL A 1 107 ? 17.649 -2.488 -2.160 1.00 87.75 107 VAL A N 1
ATOM 825 C CA . VAL A 1 107 ? 16.487 -2.104 -2.981 1.00 87.75 107 VAL A CA 1
ATOM 826 C C . VAL A 1 107 ? 16.748 -2.316 -4.472 1.00 87.75 107 VAL A C 1
ATOM 828 O O . VAL A 1 107 ? 17.384 -1.507 -5.161 1.00 87.75 107 VAL A O 1
ATOM 831 N N . ASP A 1 108 ? 16.158 -3.375 -5.020 1.00 93.38 108 ASP A N 1
ATOM 832 C CA . ASP A 1 108 ? 16.129 -3.597 -6.464 1.00 93.38 108 ASP A CA 1
ATOM 833 C C . ASP A 1 108 ? 14.999 -2.780 -7.097 1.00 93.38 108 ASP A C 1
ATOM 835 O O . ASP A 1 108 ? 13.827 -3.147 -7.018 1.00 93.38 108 ASP A O 1
ATOM 839 N N . ASN A 1 109 ? 15.348 -1.674 -7.760 1.00 94.81 109 ASN A N 1
ATOM 840 C CA . ASN A 1 109 ? 14.374 -0.777 -8.379 1.00 94.81 109 ASN A CA 1
ATOM 841 C C . ASN A 1 109 ? 14.511 -0.667 -9.900 1.00 94.81 109 ASN A C 1
ATOM 843 O O . ASN A 1 109 ? 15.610 -0.655 -10.455 1.00 94.81 109 ASN A O 1
ATOM 847 N N . ILE A 1 110 ? 13.382 -0.506 -10.584 1.00 96.06 110 ILE A N 1
ATOM 848 C CA . ILE A 1 110 ? 13.299 -0.211 -12.014 1.00 96.06 110 ILE A CA 1
ATOM 849 C C . ILE A 1 110 ? 12.774 1.220 -12.159 1.00 96.06 110 ILE A C 1
ATOM 851 O O . ILE A 1 110 ? 11.603 1.503 -11.902 1.00 96.06 110 ILE A O 1
ATOM 855 N N . SER A 1 111 ? 13.661 2.131 -12.564 1.00 95.50 111 SER A N 1
ATOM 856 C CA . SER A 1 111 ? 13.389 3.570 -12.579 1.00 95.50 111 SER A CA 1
ATOM 857 C C . SER A 1 111 ? 13.076 4.081 -13.980 1.00 95.50 111 SER A C 1
ATOM 859 O O . SER A 1 111 ? 13.872 3.928 -14.907 1.00 95.50 111 SER A O 1
ATOM 861 N N . GLY A 1 112 ? 11.961 4.799 -14.115 1.00 95.31 112 GLY A N 1
ATOM 862 C CA . GLY A 1 112 ? 11.583 5.519 -15.334 1.00 95.31 112 GLY A CA 1
ATOM 863 C C . GLY A 1 112 ? 12.491 6.696 -15.700 1.00 95.31 112 GLY A C 1
ATOM 864 O O . GLY A 1 112 ? 12.339 7.261 -16.782 1.00 95.31 112 GLY A O 1
ATOM 865 N N . LEU A 1 113 ? 13.439 7.064 -14.829 1.00 91.19 113 LEU A N 1
ATOM 866 C CA . LEU A 1 113 ? 14.484 8.051 -15.129 1.00 91.19 113 LEU A CA 1
ATOM 867 C C . LEU A 1 113 ? 15.796 7.414 -15.602 1.00 91.19 113 LEU A C 1
ATOM 869 O O . LEU A 1 113 ? 16.744 8.136 -15.910 1.00 91.19 113 LEU A O 1
ATOM 873 N N . ALA A 1 114 ? 15.877 6.082 -15.641 1.00 90.25 114 ALA A N 1
ATOM 874 C CA . ALA A 1 114 ? 17.087 5.391 -16.051 1.00 90.25 114 ALA A CA 1
ATOM 875 C C . ALA A 1 114 ? 17.338 5.490 -17.566 1.00 90.25 114 ALA A C 1
ATOM 877 O O . ALA A 1 114 ? 16.417 5.671 -18.362 1.00 90.25 114 ALA A O 1
ATOM 878 N N . TRP A 1 115 ? 18.589 5.283 -17.990 1.00 90.19 115 TRP A N 1
ATOM 879 C CA . TRP A 1 115 ? 18.988 5.283 -19.409 1.00 90.19 115 TRP A CA 1
ATOM 880 C C . TRP A 1 115 ? 18.234 4.267 -20.288 1.00 90.19 115 TRP A C 1
ATOM 882 O O . TRP A 1 115 ? 18.209 4.411 -21.508 1.00 90.19 115 TRP A O 1
ATOM 892 N N . TYR A 1 116 ? 17.632 3.238 -19.688 1.00 93.31 116 TYR A N 1
ATOM 893 C CA . TYR A 1 116 ? 16.844 2.216 -20.376 1.00 93.31 116 TYR A CA 1
ATOM 894 C C . TYR A 1 116 ? 15.340 2.531 -20.428 1.00 93.31 116 TYR A C 1
ATOM 896 O O . TYR A 1 116 ? 14.566 1.652 -20.801 1.00 93.31 116 TYR A O 1
ATOM 904 N N . THR A 1 117 ? 14.913 3.745 -20.056 1.00 95.12 117 THR A N 1
ATOM 905 C CA . THR A 1 117 ? 13.489 4.096 -19.915 1.00 95.12 117 THR A CA 1
ATOM 906 C C . THR A 1 117 ? 12.655 3.730 -21.144 1.00 95.12 117 THR A C 1
ATOM 908 O O . THR A 1 117 ? 11.668 3.023 -20.999 1.00 95.12 117 THR A O 1
ATOM 911 N N . ASP A 1 118 ? 13.127 4.035 -22.357 1.00 95.94 118 ASP A N 1
ATOM 912 C CA . ASP A 1 118 ? 12.401 3.761 -23.609 1.00 95.94 118 ASP A CA 1
ATOM 913 C C . ASP A 1 118 ? 12.270 2.260 -23.955 1.00 95.94 118 ASP A C 1
ATOM 915 O O . ASP A 1 118 ? 11.562 1.898 -24.893 1.00 95.94 118 ASP A O 1
ATOM 919 N N . GLN A 1 119 ? 12.965 1.371 -23.233 1.00 97.38 119 GLN A N 1
ATOM 920 C CA . GLN A 1 119 ? 12.839 -0.089 -23.373 1.00 97.38 119 GLN A CA 1
ATOM 921 C C . GLN A 1 119 ? 11.851 -0.703 -22.370 1.00 97.38 119 GLN A C 1
ATOM 923 O O . GLN A 1 119 ? 11.461 -1.855 -22.536 1.00 97.38 119 GLN A O 1
ATOM 928 N N . VAL A 1 120 ? 11.497 0.030 -21.312 1.00 97.94 120 VAL A N 1
ATOM 929 C CA . VAL A 1 120 ? 10.756 -0.486 -20.146 1.00 97.94 120 VAL A CA 1
ATOM 930 C C . VAL A 1 120 ? 9.448 0.270 -19.930 1.00 97.94 120 VAL A C 1
ATOM 932 O O . VAL A 1 120 ? 8.434 -0.312 -19.547 1.00 97.94 120 VAL A O 1
ATOM 935 N N . PHE A 1 121 ? 9.462 1.570 -20.182 1.00 98.44 121 PHE A N 1
ATOM 936 C CA . PHE A 1 121 ? 8.365 2.489 -19.953 1.00 98.44 121 PHE A CA 1
ATOM 937 C C . PHE A 1 121 ? 7.965 3.166 -21.255 1.00 98.44 121 PHE A C 1
ATOM 939 O O . PHE A 1 121 ? 8.735 3.268 -22.208 1.00 98.44 121 PHE A O 1
ATOM 946 N N . TYR A 1 122 ? 6.743 3.672 -21.276 1.00 97.88 122 TYR A N 1
ATOM 947 C CA . TYR A 1 122 ? 6.234 4.461 -22.382 1.00 97.88 122 TYR A CA 1
ATOM 948 C C . TYR A 1 122 ? 5.275 5.533 -21.878 1.00 97.88 122 TYR A C 1
ATOM 950 O O . TYR A 1 122 ? 4.817 5.518 -20.732 1.00 97.88 122 TYR A O 1
ATOM 958 N N . ARG A 1 123 ? 4.984 6.497 -22.752 1.00 96.69 123 ARG A N 1
ATOM 959 C CA . ARG A 1 123 ? 3.987 7.537 -22.507 1.00 96.69 123 ARG A CA 1
ATOM 960 C C . ARG A 1 123 ? 2.736 7.239 -23.321 1.00 96.69 123 ARG A C 1
ATOM 962 O O . ARG A 1 123 ? 2.838 7.040 -24.528 1.00 96.69 123 ARG A O 1
ATOM 969 N N . ASP A 1 124 ? 1.574 7.252 -22.679 1.00 94.88 124 ASP A N 1
ATOM 970 C CA . ASP A 1 124 ? 0.285 7.020 -23.336 1.00 94.88 124 ASP A CA 1
ATOM 971 C C . ASP A 1 124 ? -0.733 8.100 -22.953 1.00 94.88 124 ASP A C 1
ATOM 973 O O . ASP A 1 124 ? -1.127 8.237 -21.798 1.00 94.88 124 ASP A O 1
ATOM 977 N N . ASN A 1 125 ? -1.166 8.868 -23.953 1.00 94.44 125 ASN A N 1
ATOM 978 C CA . ASN A 1 125 ? -2.109 9.973 -23.785 1.00 94.44 125 ASN A CA 1
ATOM 979 C C . ASN A 1 125 ? -3.576 9.576 -24.009 1.00 94.44 125 ASN A C 1
ATOM 981 O O . ASN A 1 125 ? -4.430 10.454 -24.111 1.00 94.44 125 ASN A O 1
ATOM 985 N N . SER A 1 126 ? -3.879 8.281 -24.128 1.00 90.06 126 SER A N 1
ATOM 986 C CA . SER A 1 126 ? -5.239 7.806 -24.413 1.00 90.06 126 SER A CA 1
ATOM 987 C C . SER A 1 126 ? -6.228 8.137 -23.291 1.00 90.06 126 SER A C 1
ATOM 989 O O . SER A 1 126 ? -7.400 8.373 -23.571 1.00 90.06 126 SER A O 1
ATOM 991 N N . PHE A 1 127 ? -5.752 8.180 -22.041 1.00 85.44 127 PHE A N 1
ATOM 992 C CA . PHE A 1 127 ? -6.583 8.415 -20.850 1.00 85.44 127 PHE A CA 1
ATOM 993 C C . PHE A 1 127 ? -6.167 9.657 -20.055 1.00 85.44 127 PHE A C 1
ATOM 995 O O . PHE A 1 127 ? -7.020 10.333 -19.486 1.00 85.44 127 PHE A O 1
ATOM 1002 N N . HIS A 1 128 ? -4.877 10.005 -20.057 1.00 93.75 128 HIS A N 1
ATOM 1003 C CA . HIS A 1 128 ? -4.321 11.045 -19.190 1.00 93.75 128 HIS A CA 1
ATOM 1004 C C . HIS A 1 128 ? -3.277 11.894 -19.922 1.00 93.75 128 HIS A C 1
ATOM 1006 O O . HIS A 1 128 ? -2.594 11.412 -20.822 1.00 93.75 128 HIS A O 1
ATOM 1012 N N . SER A 1 129 ? -3.105 13.154 -19.521 1.00 93.06 129 SER A N 1
ATOM 1013 C CA . SER A 1 129 ? -2.033 14.019 -20.031 1.00 93.06 129 SER A CA 1
ATOM 1014 C C . SER A 1 129 ? -0.793 13.956 -19.146 1.00 93.06 129 SER A C 1
ATOM 1016 O O . SER A 1 129 ? -0.879 13.655 -17.957 1.00 93.06 129 SER A O 1
ATOM 1018 N N . ALA A 1 130 ? 0.369 14.320 -19.696 1.00 90.69 130 ALA A N 1
ATOM 1019 C CA . ALA A 1 130 ? 1.562 14.541 -18.884 1.00 90.69 130 ALA A CA 1
ATOM 1020 C C . ALA A 1 130 ? 1.262 15.517 -17.724 1.00 90.69 130 ALA A C 1
ATOM 1022 O O . ALA A 1 130 ? 0.530 16.489 -17.929 1.00 90.69 130 ALA A O 1
ATOM 1023 N N . PRO A 1 131 ? 1.809 15.282 -16.519 1.00 91.81 131 PRO A N 1
ATOM 1024 C CA . PRO A 1 131 ? 2.751 14.216 -16.147 1.00 91.81 131 PRO A CA 1
ATOM 1025 C C . PRO A 1 131 ? 2.120 12.846 -15.809 1.00 91.81 131 PRO A C 1
ATOM 1027 O O . PRO A 1 131 ? 2.860 11.918 -15.491 1.00 91.81 131 PRO A O 1
ATOM 1030 N N . HIS A 1 132 ? 0.799 12.693 -15.900 1.00 96.38 132 HIS A N 1
ATOM 1031 C CA . HIS A 1 132 ? 0.011 11.533 -15.446 1.00 96.38 132 HIS A CA 1
ATOM 1032 C C . HIS A 1 132 ? -0.120 10.423 -16.498 1.00 96.38 132 HIS A C 1
ATOM 1034 O O . HIS A 1 132 ? -1.123 9.730 -16.562 1.00 96.38 132 HIS A O 1
ATOM 1040 N N . ASN A 1 133 ? 0.868 10.272 -17.374 1.00 96.88 133 ASN A N 1
ATOM 1041 C CA . ASN A 1 133 ? 0.758 9.450 -18.580 1.00 96.88 133 ASN A CA 1
ATOM 1042 C C . ASN A 1 133 ? 1.932 8.475 -18.775 1.00 96.88 133 ASN A C 1
ATOM 1044 O O . ASN A 1 133 ? 2.166 8.046 -19.900 1.00 96.88 133 ASN A O 1
ATOM 1048 N N . ALA A 1 134 ? 2.716 8.185 -17.733 1.00 98.12 134 ALA A N 1
ATOM 1049 C CA . ALA A 1 134 ? 3.791 7.190 -17.782 1.00 98.12 134 ALA A CA 1
ATOM 1050 C C . ALA A 1 134 ? 3.258 5.798 -17.447 1.00 98.12 134 ALA A C 1
ATOM 1052 O O . ALA A 1 134 ? 2.592 5.643 -16.433 1.00 98.12 134 ALA A O 1
ATOM 1053 N N . TYR A 1 135 ? 3.596 4.787 -18.238 1.00 98.50 135 TYR A N 1
ATOM 1054 C CA . TYR A 1 135 ? 3.148 3.413 -18.021 1.00 98.50 135 TYR A CA 1
ATOM 1055 C C . TYR A 1 135 ? 4.266 2.416 -18.309 1.00 98.50 135 TYR A C 1
ATOM 1057 O O . TYR A 1 135 ? 5.307 2.761 -18.873 1.00 98.50 135 TYR A O 1
ATOM 1065 N N . THR A 1 136 ? 4.026 1.167 -17.932 1.00 98.62 136 THR A N 1
ATOM 1066 C CA . THR A 1 136 ? 4.829 0.000 -18.313 1.00 98.62 136 THR A CA 1
ATOM 1067 C C . THR A 1 136 ? 3.911 -1.182 -18.636 1.00 98.62 136 THR A C 1
ATOM 1069 O O . THR A 1 136 ? 2.687 -1.051 -18.593 1.00 98.62 136 THR A O 1
ATOM 1072 N N . SER A 1 137 ? 4.494 -2.320 -18.991 1.00 98.38 137 SER A N 1
ATOM 1073 C CA . SER A 1 137 ? 3.824 -3.589 -19.287 1.00 98.38 137 SER A CA 1
ATOM 1074 C C . SER A 1 137 ? 4.715 -4.750 -18.847 1.00 98.38 137 SER A C 1
ATOM 1076 O O . SER A 1 137 ? 5.904 -4.543 -18.605 1.00 98.38 137 SER A O 1
ATOM 1078 N N . THR A 1 138 ? 4.192 -5.977 -18.794 1.00 98.31 138 THR A N 1
ATOM 1079 C CA . THR A 1 138 ? 5.004 -7.171 -18.488 1.00 98.31 138 THR A CA 1
ATOM 1080 C C . THR A 1 138 ? 6.271 -7.245 -19.335 1.00 98.31 138 THR A C 1
ATOM 1082 O O . THR A 1 138 ? 7.349 -7.447 -18.786 1.00 98.31 138 THR A O 1
ATOM 1085 N N . ASP A 1 139 ? 6.179 -7.024 -20.648 1.00 98.44 139 ASP A N 1
ATOM 1086 C CA . ASP A 1 139 ? 7.347 -7.090 -21.535 1.00 98.44 139 ASP A CA 1
ATOM 1087 C C . ASP A 1 139 ? 8.411 -6.052 -21.158 1.00 98.44 139 ASP A C 1
ATOM 1089 O O . ASP A 1 139 ? 9.600 -6.373 -21.072 1.00 98.44 139 ASP A O 1
ATOM 1093 N N . GLY A 1 140 ? 7.983 -4.817 -20.874 1.00 98.44 140 GLY A N 1
ATOM 1094 C CA . GLY A 1 140 ? 8.875 -3.757 -20.410 1.00 98.44 140 GLY A CA 1
ATOM 1095 C C . GLY A 1 140 ? 9.532 -4.112 -19.076 1.00 98.44 140 GLY A C 1
ATOM 1096 O O . GLY A 1 140 ? 10.739 -3.953 -18.912 1.00 98.44 140 GLY A O 1
ATOM 1097 N N . LEU A 1 141 ? 8.763 -4.664 -18.140 1.00 98.06 141 LEU A N 1
ATOM 1098 C CA . LEU A 1 141 ? 9.243 -5.067 -16.819 1.00 98.06 141 LEU A CA 1
ATOM 1099 C C . LEU A 1 141 ? 10.255 -6.209 -16.890 1.00 98.06 141 LEU A C 1
ATOM 1101 O O . LEU A 1 141 ? 11.316 -6.118 -16.274 1.00 98.06 141 LEU A O 1
ATOM 1105 N N . LEU A 1 142 ? 9.977 -7.247 -17.682 1.00 98.12 142 LEU A N 1
ATOM 1106 C CA . LEU A 1 142 ? 10.910 -8.351 -17.918 1.00 98.12 142 LEU A CA 1
ATOM 1107 C C . LEU A 1 142 ? 12.203 -7.849 -18.564 1.00 98.12 142 LEU A C 1
ATOM 1109 O O . LEU A 1 142 ? 13.292 -8.270 -18.168 1.00 98.12 142 LEU A O 1
ATOM 1113 N N . ARG A 1 143 ? 12.104 -6.891 -19.494 1.00 98.19 143 ARG A N 1
ATOM 1114 C CA . ARG A 1 143 ? 13.276 -6.230 -20.072 1.00 98.19 143 ARG A CA 1
ATOM 1115 C C . ARG A 1 143 ? 14.058 -5.430 -19.029 1.00 98.19 143 ARG A C 1
ATOM 1117 O O . ARG A 1 143 ? 15.286 -5.473 -19.025 1.00 98.19 143 ARG A O 1
ATOM 1124 N N . GLY A 1 144 ? 13.371 -4.731 -18.127 1.00 97.25 144 GLY A N 1
ATOM 1125 C CA . GLY A 1 144 ? 13.986 -4.019 -17.007 1.00 97.25 144 GLY A CA 1
ATOM 1126 C C . GLY A 1 144 ? 14.748 -4.960 -16.074 1.00 97.25 144 GLY A C 1
ATOM 1127 O O . GLY A 1 144 ? 15.915 -4.710 -15.780 1.00 97.25 144 GLY A O 1
ATOM 1128 N N . ILE A 1 145 ? 14.131 -6.076 -15.677 1.00 97.44 145 ILE A N 1
ATOM 1129 C CA . ILE A 1 145 ? 14.761 -7.125 -14.859 1.00 97.44 145 ILE A CA 1
ATOM 1130 C C . ILE A 1 145 ? 16.024 -7.661 -15.543 1.00 97.44 145 ILE A C 1
ATOM 1132 O O . ILE A 1 145 ? 17.074 -7.749 -14.905 1.00 97.44 145 ILE A O 1
ATOM 1136 N N . GLU A 1 146 ? 15.946 -7.970 -16.841 1.00 97.75 146 GLU A N 1
ATOM 1137 C CA . GLU A 1 146 ? 17.074 -8.473 -17.631 1.00 97.75 146 GLU A CA 1
ATOM 1138 C C . GLU A 1 146 ? 18.237 -7.471 -17.672 1.00 97.75 146 GLU A C 1
ATOM 1140 O O . GLU A 1 146 ? 19.372 -7.835 -17.370 1.00 97.75 146 GLU A O 1
ATOM 1145 N N . ILE A 1 147 ? 17.964 -6.202 -18.002 1.00 95.75 147 ILE A N 1
ATOM 1146 C CA . ILE A 1 147 ? 18.983 -5.140 -18.081 1.00 95.75 147 ILE A CA 1
ATOM 1147 C C . ILE A 1 147 ? 19.692 -4.955 -16.738 1.00 95.75 147 ILE A C 1
ATOM 1149 O O . ILE A 1 147 ? 20.896 -4.695 -16.703 1.00 95.75 147 ILE A O 1
ATOM 1153 N N . ARG A 1 148 ? 18.946 -5.061 -15.635 1.00 93.50 148 ARG A N 1
ATOM 1154 C CA . ARG A 1 148 ? 19.480 -4.879 -14.283 1.00 93.50 148 ARG A CA 1
ATOM 1155 C C . ARG A 1 148 ? 20.137 -6.129 -13.711 1.00 93.50 148 ARG A C 1
ATOM 1157 O O . ARG A 1 148 ? 20.902 -6.004 -12.761 1.00 93.50 148 ARG A O 1
ATOM 1164 N N . GLY A 1 149 ? 19.868 -7.302 -14.281 1.00 95.50 149 GLY A N 1
ATOM 1165 C CA . GLY A 1 149 ? 20.340 -8.578 -13.748 1.00 95.50 149 GLY A CA 1
ATOM 1166 C C . GLY A 1 149 ? 19.716 -8.923 -12.394 1.00 95.50 149 GLY A C 1
ATOM 1167 O O . GLY A 1 149 ? 20.358 -9.584 -11.580 1.00 95.50 149 GLY A O 1
ATOM 1168 N N . TYR A 1 150 ? 18.495 -8.452 -12.130 1.00 95.50 150 TYR A N 1
ATOM 1169 C CA . TYR A 1 150 ? 17.827 -8.690 -10.854 1.00 95.50 150 TYR A CA 1
ATOM 1170 C C . TYR A 1 150 ? 17.298 -10.117 -10.740 1.00 95.50 150 TYR A C 1
ATOM 1172 O O . TYR A 1 150 ? 16.800 -10.704 -11.703 1.00 95.50 150 TYR A O 1
ATOM 1180 N N . ARG A 1 151 ? 17.367 -10.670 -9.527 1.00 95.50 151 ARG A N 1
ATOM 1181 C CA . ARG A 1 151 ? 16.715 -11.944 -9.210 1.00 95.50 151 ARG A CA 1
ATOM 1182 C C . ARG A 1 151 ? 15.198 -11.769 -9.217 1.00 95.50 151 ARG A C 1
ATOM 1184 O O . ARG A 1 151 ? 14.684 -10.734 -8.801 1.00 95.50 151 ARG A O 1
ATOM 1191 N N . THR A 1 152 ? 14.487 -12.806 -9.636 1.00 96.12 152 THR A N 1
ATOM 1192 C CA . THR A 1 152 ? 13.013 -12.854 -9.648 1.00 96.12 152 THR A CA 1
ATOM 1193 C C . THR A 1 152 ? 12.445 -13.756 -8.557 1.00 96.12 152 THR A C 1
ATOM 1195 O O . THR A 1 152 ? 11.231 -13.913 -8.450 1.00 96.12 152 THR A O 1
ATOM 1198 N N . GLU A 1 153 ? 13.318 -14.340 -7.738 1.00 95.94 153 GLU A N 1
ATOM 1199 C CA . GLU A 1 153 ? 12.971 -15.192 -6.606 1.00 95.94 153 GLU A CA 1
ATOM 1200 C C . GLU A 1 153 ? 13.494 -14.592 -5.305 1.00 95.94 153 GLU A C 1
ATOM 1202 O O . GLU A 1 153 ? 14.487 -13.849 -5.301 1.00 95.94 153 GLU A O 1
ATOM 1207 N N . HIS A 1 154 ? 12.776 -14.871 -4.221 1.00 95.06 154 HIS A N 1
ATOM 1208 C CA . HIS A 1 154 ? 13.123 -14.417 -2.890 1.00 95.06 154 HIS A CA 1
ATOM 1209 C C . HIS A 1 154 ? 14.528 -14.865 -2.499 1.00 95.06 154 HIS A C 1
ATOM 1211 O O . HIS A 1 154 ? 15.013 -15.902 -2.959 1.00 95.06 154 HIS A O 1
ATOM 1217 N N . TYR A 1 155 ? 15.193 -14.079 -1.656 1.00 91.75 155 TYR A N 1
ATOM 1218 C CA . TYR A 1 155 ? 16.484 -14.491 -1.116 1.00 91.75 155 TYR A CA 1
ATOM 1219 C C . TYR A 1 155 ? 16.331 -15.723 -0.208 1.00 91.75 155 TYR A C 1
ATOM 1221 O O . TYR A 1 155 ? 15.274 -15.984 0.376 1.00 91.75 155 TYR A O 1
ATOM 1229 N N . ASP A 1 156 ? 17.416 -16.485 -0.062 1.00 90.81 156 ASP A N 1
ATOM 1230 C CA . ASP A 1 156 ? 17.432 -17.666 0.798 1.00 90.81 156 ASP A CA 1
ATOM 1231 C C . ASP A 1 156 ? 17.128 -17.290 2.254 1.00 90.81 156 ASP A C 1
ATOM 1233 O O . ASP A 1 156 ? 17.849 -16.516 2.883 1.00 90.81 156 ASP A O 1
ATOM 1237 N N . GLY A 1 157 ? 16.073 -17.885 2.813 1.00 89.12 157 GLY A N 1
ATOM 1238 C CA . GLY A 1 157 ? 15.646 -17.620 4.187 1.00 89.12 157 GLY A CA 1
ATOM 1239 C C . GLY A 1 157 ? 14.656 -16.465 4.341 1.00 89.12 157 GLY A C 1
ATOM 1240 O O . GLY A 1 157 ? 14.382 -16.096 5.485 1.00 89.12 157 GLY A O 1
ATOM 1241 N N . TYR A 1 158 ? 14.102 -15.942 3.238 1.00 91.31 158 TYR A N 1
ATOM 1242 C CA . TYR A 1 158 ? 12.967 -15.018 3.269 1.00 91.31 158 TYR A CA 1
ATOM 1243 C C . TYR A 1 158 ? 11.846 -15.538 4.174 1.00 91.31 158 TYR A C 1
ATOM 1245 O O . TYR A 1 158 ? 11.516 -16.731 4.182 1.00 91.31 158 TYR A O 1
ATOM 1253 N N . LYS A 1 159 ? 11.274 -14.621 4.955 1.00 89.31 159 LYS A N 1
ATOM 1254 C CA . LYS A 1 159 ? 10.138 -14.882 5.833 1.00 89.31 159 LYS A CA 1
ATOM 1255 C C . LYS A 1 159 ? 8.996 -13.952 5.441 1.00 89.31 159 LYS A C 1
ATOM 1257 O O . LYS A 1 159 ? 9.226 -12.746 5.397 1.00 89.31 159 LYS A O 1
ATOM 1262 N N . PRO A 1 160 ? 7.785 -14.486 5.223 1.00 90.19 160 PRO A N 1
ATOM 1263 C CA . PRO A 1 160 ? 6.618 -13.666 4.943 1.00 90.19 160 PRO A CA 1
ATOM 1264 C C . PRO A 1 160 ? 6.373 -12.633 6.041 1.00 90.19 160 PRO A C 1
ATOM 1266 O O . PRO A 1 160 ? 6.415 -12.960 7.229 1.00 90.19 160 PRO A O 1
ATOM 1269 N N . GLN A 1 161 ? 6.087 -11.401 5.625 1.00 90.38 161 GLN A N 1
ATOM 1270 C CA . GLN A 1 161 ? 5.735 -10.289 6.511 1.00 90.38 161 GLN A CA 1
ATOM 1271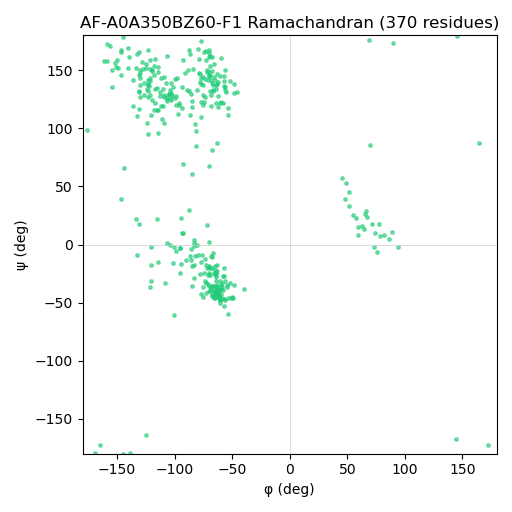 C C . GLN A 1 161 ? 4.371 -10.488 7.183 1.00 90.38 161 GLN A C 1
ATOM 1273 O O . GLN A 1 161 ? 4.183 -10.109 8.336 1.00 90.38 161 GLN A O 1
ATOM 1278 N N . TYR A 1 162 ? 3.412 -11.077 6.466 1.00 93.62 162 TYR A N 1
ATOM 1279 C CA . TYR A 1 162 ? 2.033 -11.224 6.920 1.00 93.62 162 TYR A CA 1
ATOM 1280 C C . TYR A 1 162 ? 1.703 -12.678 7.243 1.00 93.62 162 TYR A C 1
ATOM 1282 O O . TYR A 1 162 ? 2.114 -13.607 6.546 1.00 93.62 162 TYR A O 1
ATOM 1290 N N . LYS A 1 163 ? 0.885 -12.871 8.278 1.00 94.62 163 LYS A N 1
ATOM 1291 C CA . LYS A 1 163 ? 0.244 -14.154 8.562 1.00 94.62 163 LYS A CA 1
ATOM 1292 C C . LYS A 1 163 ? -1.193 -14.111 8.096 1.00 94.62 163 LYS A C 1
ATOM 1294 O O . LYS A 1 163 ? -1.906 -13.158 8.379 1.00 94.62 163 LYS A O 1
ATOM 1299 N N . PHE A 1 164 ? -1.622 -15.177 7.440 1.00 97.00 164 PHE A N 1
ATOM 1300 C CA . PHE A 1 164 ? -3.000 -15.344 7.001 1.00 97.00 164 PHE A CA 1
ATOM 1301 C C . PHE A 1 164 ? -3.609 -16.581 7.645 1.00 97.00 164 PHE A C 1
ATOM 1303 O O . PHE A 1 164 ? -2.914 -17.588 7.818 1.00 97.00 164 PHE A O 1
ATOM 1310 N N . HIS A 1 165 ? -4.915 -16.563 7.881 1.00 96.25 165 HIS A N 1
ATOM 1311 C CA . HIS A 1 165 ? -5.682 -17.778 8.147 1.00 96.25 165 HIS A CA 1
ATOM 1312 C C . HIS A 1 165 ? -5.594 -18.768 6.977 1.00 96.25 165 HIS A C 1
ATOM 1314 O O . HIS A 1 165 ? -5.188 -18.406 5.867 1.00 96.25 165 HIS A O 1
ATOM 1320 N N . TRP A 1 166 ? -5.892 -20.048 7.208 1.00 92.00 166 TRP A N 1
ATOM 1321 C CA . TRP A 1 166 ? -6.017 -21.000 6.103 1.00 92.00 166 TRP A CA 1
ATOM 1322 C C . TRP A 1 166 ? -7.258 -20.701 5.263 1.00 92.00 166 TRP A C 1
ATOM 1324 O O . TRP A 1 166 ? -8.233 -20.138 5.748 1.00 92.00 166 TRP A O 1
ATOM 1334 N N . VAL A 1 167 ? -7.230 -21.091 3.989 1.00 89.81 167 VAL A N 1
ATOM 1335 C CA . VAL A 1 167 ? -8.380 -20.911 3.095 1.00 89.81 167 VAL A CA 1
ATOM 1336 C C . VAL A 1 167 ? -9.603 -21.622 3.685 1.00 89.81 167 VAL A C 1
ATOM 1338 O O . VAL A 1 167 ? -9.570 -22.833 3.904 1.00 89.81 167 VAL A O 1
ATOM 1341 N N . GLY A 1 168 ? -10.677 -20.863 3.922 1.00 90.12 168 GLY A N 1
ATOM 1342 C CA . GLY A 1 168 ? -11.904 -21.337 4.575 1.00 90.12 168 GLY A CA 1
ATOM 1343 C C . GLY A 1 168 ? -11.966 -21.097 6.089 1.00 90.12 168 GLY A C 1
ATOM 1344 O O . GLY A 1 168 ? -12.985 -21.410 6.700 1.00 90.12 168 GLY A O 1
ATOM 1345 N N . GLU A 1 169 ? -10.914 -20.537 6.687 1.00 94.19 169 GLU A N 1
ATOM 1346 C CA . GLU A 1 169 ? -10.895 -20.035 8.062 1.00 94.19 169 GLU A CA 1
ATOM 1347 C C . GLU A 1 169 ? -10.874 -18.503 8.055 1.00 94.19 169 GLU A C 1
ATOM 1349 O O . GLU A 1 169 ? -10.186 -17.881 7.242 1.00 94.19 169 GLU A O 1
ATOM 1354 N N . GLU A 1 170 ? -11.636 -17.892 8.963 1.00 94.75 170 GLU A N 1
ATOM 1355 C CA . GLU A 1 170 ? -11.798 -16.440 9.025 1.00 94.75 170 GLU A CA 1
ATOM 1356 C C . GLU A 1 170 ? -11.965 -15.962 10.469 1.00 94.75 170 GLU A C 1
ATOM 1358 O O . GLU A 1 170 ? -12.623 -16.617 11.284 1.00 94.75 170 GLU A O 1
ATOM 1363 N N . SER A 1 171 ? -11.443 -14.773 10.758 1.00 94.56 171 SER A N 1
ATOM 1364 C CA . SER A 1 171 ? -11.805 -13.989 11.935 1.00 94.56 171 SER A CA 1
ATOM 1365 C C . SER A 1 171 ? -12.877 -12.964 11.564 1.00 94.56 171 SER A C 1
ATOM 1367 O O . SER A 1 171 ? -12.665 -12.123 10.690 1.00 94.56 171 SER A O 1
ATOM 1369 N N . ASN A 1 172 ? -14.026 -13.026 12.243 1.00 94.12 172 ASN A N 1
ATOM 1370 C CA . ASN A 1 172 ? -15.160 -12.120 12.000 1.00 94.12 172 ASN A CA 1
ATOM 1371 C C . ASN A 1 172 ? -15.192 -10.909 12.934 1.00 94.12 172 ASN A C 1
ATOM 1373 O O . ASN A 1 172 ? -15.766 -9.891 12.575 1.00 94.12 172 ASN A O 1
ATOM 1377 N N . PHE A 1 173 ? -14.573 -11.013 14.116 1.00 95.56 173 PHE A N 1
ATOM 1378 C CA . PHE A 1 173 ? -14.564 -9.959 15.137 1.00 95.56 173 PHE A CA 1
ATOM 1379 C C . PHE A 1 173 ? -15.964 -9.393 15.424 1.00 95.56 173 PHE A C 1
ATOM 1381 O O . PHE A 1 173 ? -16.168 -8.184 15.376 1.00 95.56 173 PHE A O 1
ATOM 1388 N N . ASP A 1 174 ? -16.934 -10.263 15.724 1.00 94.19 174 ASP A N 1
ATOM 1389 C CA . ASP A 1 174 ? -18.348 -9.878 15.884 1.00 94.19 174 ASP A CA 1
ATOM 1390 C C . ASP A 1 174 ? -18.569 -8.780 16.947 1.00 94.19 174 ASP A C 1
ATOM 1392 O O . ASP A 1 174 ? -19.438 -7.921 16.777 1.00 94.19 174 ASP A O 1
ATOM 1396 N N . A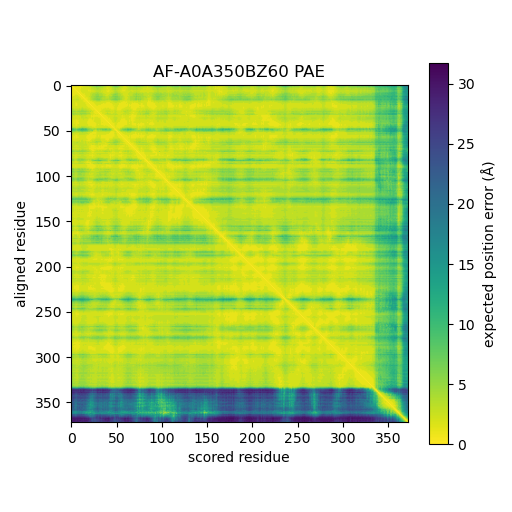SP A 1 175 ? -17.730 -8.764 17.991 1.00 94.50 175 ASP A N 1
ATOM 1397 C CA . ASP A 1 175 ? -17.705 -7.754 19.065 1.00 94.50 175 ASP A CA 1
ATOM 1398 C C . ASP A 1 175 ? -16.918 -6.473 18.702 1.00 94.50 175 ASP A C 1
ATOM 1400 O O . ASP A 1 175 ? -16.808 -5.549 19.509 1.00 94.50 175 ASP A O 1
ATOM 1404 N N . GLY A 1 176 ? -16.333 -6.422 17.505 1.00 96.88 176 GLY A N 1
ATOM 1405 C CA . GLY A 1 176 ? -15.598 -5.278 16.977 1.00 96.88 176 GLY A CA 1
ATOM 1406 C C . GLY A 1 176 ? -16.510 -4.118 16.578 1.00 96.88 176 GLY A C 1
ATOM 1407 O O . GLY A 1 176 ? -17.732 -4.254 16.442 1.00 96.88 176 GLY A O 1
ATOM 1408 N N . GLN A 1 177 ? -15.893 -2.959 16.352 1.00 98.25 177 GLN A N 1
ATOM 1409 C CA . GLN A 1 177 ? -16.585 -1.767 15.870 1.00 98.25 177 GLN A CA 1
ATOM 1410 C C . GLN A 1 177 ? -17.188 -2.032 14.485 1.00 98.25 177 GLN A C 1
ATOM 1412 O O . GLN A 1 177 ? -16.541 -2.647 13.636 1.00 98.25 177 GLN A O 1
ATOM 1417 N N . ASP A 1 178 ? -18.402 -1.539 14.235 1.00 98.69 178 ASP A N 1
ATOM 1418 C CA . ASP A 1 178 ? -18.999 -1.615 12.903 1.00 98.69 178 ASP A CA 1
ATOM 1419 C C . ASP A 1 178 ? -18.159 -0.835 11.889 1.00 98.69 178 ASP A C 1
ATOM 1421 O O . ASP A 1 178 ? -17.843 0.341 12.076 1.00 98.69 178 ASP A O 1
ATOM 1425 N N . ALA A 1 179 ? -17.811 -1.513 10.804 1.00 98.75 179 ALA A N 1
ATOM 1426 C CA . ALA A 1 179 ? -16.954 -1.011 9.744 1.00 98.75 179 ALA A CA 1
ATOM 1427 C C . ALA A 1 179 ? -17.381 -1.593 8.392 1.00 98.75 179 ALA A C 1
ATOM 1429 O O . ALA A 1 179 ? -16.542 -1.960 7.575 1.00 98.75 179 ALA A O 1
ATOM 1430 N N . ALA A 1 180 ? -18.688 -1.719 8.153 1.00 98.81 180 ALA A N 1
ATOM 1431 C CA . ALA A 1 180 ? -19.212 -1.999 6.816 1.00 98.81 180 ALA A CA 1
ATOM 1432 C C . ALA A 1 180 ? -19.041 -0.785 5.886 1.00 98.81 180 ALA A C 1
ATOM 1434 O O . ALA A 1 180 ? -18.936 -0.931 4.673 1.00 98.81 180 ALA A O 1
ATOM 1435 N N . PHE A 1 181 ? -18.946 0.406 6.468 1.00 98.88 181 PHE A N 1
ATOM 1436 C CA . PHE A 1 181 ? -18.470 1.622 5.835 1.00 98.88 181 PHE A CA 1
ATOM 1437 C C . PHE A 1 181 ? -17.174 2.078 6.507 1.00 98.88 181 PHE A C 1
ATOM 1439 O O . PHE A 1 181 ? -17.097 2.113 7.738 1.00 98.88 181 PHE A O 1
ATOM 1446 N N . VAL A 1 182 ? -16.179 2.458 5.705 1.00 98.88 182 VAL A N 1
ATOM 1447 C CA . VAL A 1 182 ? -14.890 2.991 6.167 1.00 98.88 182 VAL A CA 1
ATOM 1448 C C . VAL A 1 182 ? -14.519 4.198 5.316 1.00 98.88 182 VAL A C 1
ATOM 1450 O O . VAL A 1 182 ? -14.318 4.059 4.116 1.00 98.88 182 VAL A O 1
ATOM 1453 N N . ALA A 1 183 ? -14.371 5.372 5.921 1.00 98.38 183 ALA A N 1
ATOM 1454 C CA . ALA A 1 183 ? -13.794 6.553 5.286 1.00 98.38 183 ALA A CA 1
ATOM 1455 C C . ALA A 1 183 ? -12.428 6.866 5.900 1.00 98.38 183 ALA A C 1
ATOM 1457 O O . ALA A 1 183 ? -12.285 6.880 7.127 1.00 98.38 183 ALA A O 1
ATOM 1458 N N . LEU A 1 184 ? -11.429 7.131 5.055 1.00 96.00 184 LEU A N 1
ATOM 1459 C CA . LEU A 1 184 ? -10.090 7.506 5.509 1.00 96.00 184 LEU A CA 1
ATOM 1460 C C . LEU A 1 184 ? -9.969 9.016 5.711 1.00 96.00 184 LEU A C 1
ATOM 1462 O O . LEU A 1 184 ? -10.570 9.811 4.990 1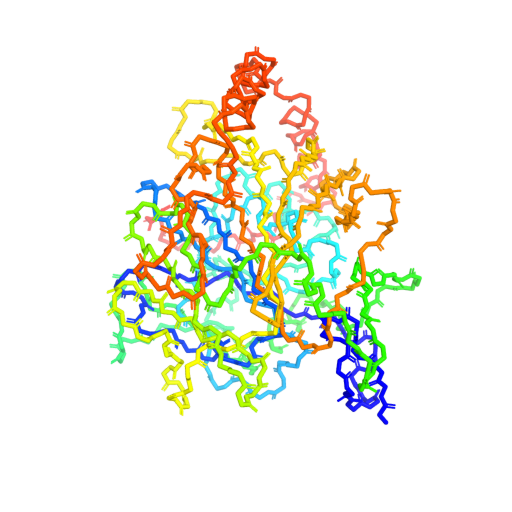.00 96.00 184 LEU A O 1
ATOM 1466 N N . GLY A 1 185 ? -9.102 9.415 6.641 1.00 91.62 185 GLY A N 1
ATOM 1467 C CA . GLY A 1 185 ? -8.827 10.814 6.967 1.00 91.62 185 GLY A CA 1
ATOM 1468 C C . GLY A 1 185 ? -8.032 11.597 5.915 1.00 91.62 185 GLY A C 1
ATOM 1469 O O . GLY A 1 185 ? -7.480 12.647 6.237 1.00 91.62 185 GLY A O 1
ATOM 1470 N N . TYR A 1 186 ? -7.933 11.119 4.670 1.00 96.00 186 TYR A N 1
ATOM 1471 C CA . TYR A 1 186 ? -7.237 11.847 3.610 1.00 96.00 186 TYR A CA 1
ATOM 1472 C C . TYR A 1 186 ? -8.096 13.004 3.083 1.00 96.00 186 TYR A C 1
ATOM 1474 O O . TYR A 1 186 ? -9.214 12.785 2.610 1.00 96.00 186 TYR A O 1
ATOM 1482 N N . PRO A 1 187 ? -7.600 14.253 3.125 1.00 90.81 187 PRO A N 1
ATOM 1483 C CA . PRO A 1 187 ? -8.451 15.425 2.932 1.00 90.81 187 PRO A CA 1
ATOM 1484 C C . PRO A 1 187 ? -8.878 15.656 1.478 1.00 90.81 187 PRO A C 1
ATOM 1486 O O . PRO A 1 187 ? -9.896 16.315 1.248 1.00 90.81 187 PRO A O 1
ATOM 1489 N N . TYR A 1 188 ? -8.116 15.156 0.500 1.00 92.81 188 TYR A N 1
ATOM 1490 C CA . TYR A 1 188 ? -8.306 15.511 -0.907 1.00 92.81 188 TYR A CA 1
ATOM 1491 C C . TYR A 1 188 ? -9.065 14.444 -1.701 1.00 92.81 188 TYR A C 1
ATOM 1493 O O . TYR A 1 188 ? -10.147 14.700 -2.222 1.00 92.81 188 TYR A O 1
ATOM 1501 N N . ASN A 1 189 ? -8.503 13.243 -1.775 1.00 91.81 189 ASN A N 1
ATOM 1502 C CA . ASN A 1 189 ? -9.035 12.105 -2.518 1.00 91.81 189 ASN A CA 1
ATOM 1503 C C . ASN A 1 189 ? -10.193 11.395 -1.793 1.00 91.81 189 ASN A C 1
ATOM 1505 O O . ASN A 1 189 ? -11.070 10.842 -2.457 1.00 91.81 189 ASN A O 1
ATOM 1509 N N . LYS A 1 190 ? -10.250 11.505 -0.455 1.00 94.94 190 LYS A N 1
ATOM 1510 C CA . LYS A 1 190 ? -11.349 11.034 0.412 1.00 94.94 190 LYS A CA 1
ATOM 1511 C C . LYS A 1 190 ? -11.833 9.620 0.060 1.00 94.94 190 LYS A C 1
ATOM 1513 O O . LYS A 1 190 ? -13.016 9.448 -0.256 1.00 94.94 190 LYS A O 1
ATOM 1518 N N . PRO A 1 191 ? -10.940 8.620 0.066 1.00 97.19 191 PRO A N 1
ATOM 1519 C CA . PRO A 1 191 ? -11.315 7.279 -0.313 1.00 97.19 191 PRO A CA 1
ATOM 1520 C C . PRO A 1 191 ? -12.216 6.666 0.754 1.00 97.19 191 PRO A C 1
ATOM 1522 O O . PRO A 1 191 ? -12.080 6.921 1.959 1.00 97.19 191 PRO A O 1
ATOM 1525 N N . LYS A 1 192 ? -13.153 5.859 0.276 1.00 98.56 192 LYS A N 1
ATOM 1526 C CA . LYS A 1 192 ? -14.146 5.163 1.081 1.00 98.56 192 LYS A CA 1
ATOM 1527 C C . LYS A 1 192 ? -14.162 3.697 0.692 1.00 98.56 192 LYS A C 1
ATOM 1529 O O . LYS A 1 192 ? -13.916 3.359 -0.461 1.00 98.56 192 LYS A O 1
ATOM 1534 N N . PHE A 1 193 ? -14.488 2.836 1.639 1.00 98.88 193 PHE A N 1
ATOM 1535 C CA . PHE A 1 193 ? -14.671 1.416 1.407 1.00 98.88 193 PHE A CA 1
ATOM 1536 C C . PHE A 1 193 ? -16.055 0.986 1.872 1.00 98.88 193 PHE A C 1
ATOM 1538 O O . PHE A 1 193 ? -16.486 1.326 2.977 1.00 98.88 193 PHE A O 1
ATOM 1545 N N . TYR A 1 194 ? -16.721 0.207 1.026 1.00 98.88 194 TYR A N 1
ATOM 1546 C CA . TYR A 1 194 ? -18.072 -0.291 1.242 1.00 98.88 194 TYR A CA 1
ATOM 1547 C C . TYR A 1 194 ? -18.057 -1.817 1.238 1.00 98.88 194 TYR A C 1
ATOM 1549 O O . TYR A 1 194 ? -17.824 -2.445 0.201 1.00 98.88 194 TYR A O 1
ATOM 1557 N N . TYR A 1 195 ? -18.302 -2.413 2.399 1.00 98.88 195 TYR A N 1
ATOM 1558 C CA . TYR A 1 195 ? -18.386 -3.855 2.570 1.00 98.88 195 TYR A CA 1
ATOM 1559 C C . TYR A 1 195 ? -19.596 -4.425 1.831 1.00 98.88 195 TYR A C 1
ATOM 1561 O O . TYR A 1 195 ? -20.714 -3.928 1.958 1.00 98.88 195 TYR A O 1
ATOM 1569 N N . GLN A 1 196 ? -19.364 -5.499 1.088 1.00 98.56 196 GLN A N 1
ATOM 1570 C CA . GLN A 1 196 ? -20.369 -6.272 0.376 1.00 98.56 196 GLN A CA 1
ATOM 1571 C C . GLN A 1 196 ? -20.533 -7.619 1.089 1.00 98.56 196 GLN A C 1
ATOM 1573 O O . GLN A 1 196 ? -19.664 -8.483 0.942 1.00 98.56 196 GLN A O 1
ATOM 1578 N N . PRO A 1 197 ? -21.621 -7.833 1.853 1.00 96.88 197 PRO A N 1
ATOM 1579 C CA . PRO A 1 197 ? -21.814 -9.065 2.619 1.00 96.88 197 PRO A CA 1
ATOM 1580 C C . PRO A 1 197 ? -21.818 -10.335 1.763 1.00 96.88 197 PRO A C 1
ATOM 1582 O O . PRO A 1 197 ? -21.332 -11.366 2.214 1.00 96.88 197 PRO A O 1
ATOM 1585 N N . ASP A 1 198 ? -22.320 -10.251 0.528 1.00 97.25 198 ASP A N 1
ATOM 1586 C CA . ASP A 1 198 ? -22.443 -11.405 -0.370 1.00 97.25 198 ASP A CA 1
ATOM 1587 C C . ASP A 1 198 ? -21.084 -11.949 -0.829 1.00 97.25 198 ASP A C 1
ATOM 1589 O O . ASP A 1 198 ? -20.925 -13.157 -0.997 1.00 97.25 198 ASP A O 1
ATOM 1593 N N . SER A 1 199 ? -20.099 -11.069 -1.036 1.00 96.94 199 SER A N 1
ATOM 1594 C CA . SER A 1 199 ? -18.744 -11.459 -1.445 1.00 96.94 199 SER A CA 1
ATOM 1595 C C . SER A 1 199 ? -17.740 -11.451 -0.293 1.00 96.94 199 SER A C 1
ATOM 1597 O O . SER A 1 199 ? -16.642 -11.979 -0.441 1.00 96.94 199 SER A O 1
ATOM 1599 N N . GLY A 1 200 ? -18.073 -10.816 0.832 1.00 97.44 200 GLY A N 1
ATOM 1600 C CA . GLY A 1 200 ? -17.151 -10.591 1.941 1.00 97.44 200 GLY A CA 1
ATOM 1601 C C . GLY A 1 200 ? -16.009 -9.624 1.608 1.00 97.44 200 GLY A C 1
ATOM 1602 O O . GLY A 1 200 ? -14.954 -9.705 2.234 1.00 97.44 200 GLY A O 1
ATOM 1603 N N . LEU A 1 201 ? -16.189 -8.739 0.619 1.00 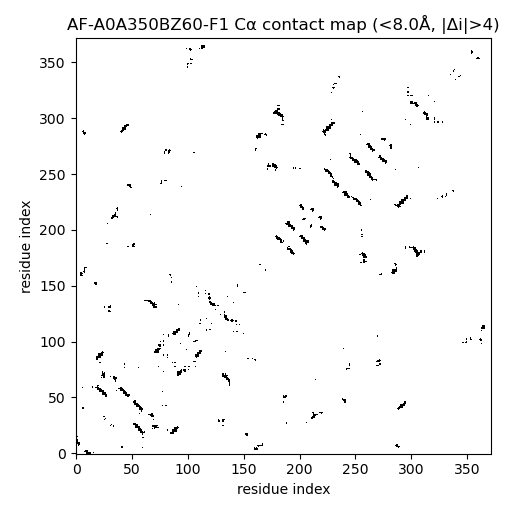98.69 201 LEU A N 1
ATOM 1604 C CA . LEU A 1 201 ? -15.159 -7.807 0.139 1.00 98.69 201 LEU A CA 1
ATOM 1605 C C . LEU A 1 201 ? -15.576 -6.354 0.346 1.00 98.69 201 LEU A C 1
ATOM 1607 O O . LEU A 1 201 ? -16.755 -6.021 0.336 1.00 98.69 201 LEU A O 1
ATOM 1611 N N . TYR A 1 202 ? -14.590 -5.480 0.463 1.00 98.94 202 TYR A N 1
ATOM 1612 C CA . TYR A 1 202 ? -14.735 -4.035 0.478 1.00 98.94 202 TYR A CA 1
ATOM 1613 C C . TYR A 1 202 ? -14.491 -3.463 -0.909 1.00 98.94 202 TYR A C 1
ATOM 1615 O O . TYR A 1 202 ? -13.388 -3.597 -1.431 1.00 98.94 202 TYR A O 1
ATOM 1623 N N . LEU A 1 203 ? -15.488 -2.787 -1.475 1.00 98.88 203 LEU A N 1
ATOM 1624 C CA . LEU A 1 203 ? -15.345 -2.020 -2.710 1.00 98.88 203 LEU A CA 1
ATOM 1625 C C . LEU A 1 203 ? -14.828 -0.618 -2.395 1.00 98.88 203 LEU A C 1
ATOM 1627 O O . LEU A 1 203 ? -15.395 0.061 -1.536 1.00 98.88 203 LEU A O 1
ATOM 1631 N N . ARG A 1 204 ? -13.770 -0.182 -3.084 1.00 98.69 204 ARG A N 1
ATOM 1632 C CA . ARG A 1 204 ? -13.168 1.143 -2.894 1.00 98.69 204 ARG A CA 1
ATOM 1633 C C . ARG A 1 204 ? -13.818 2.175 -3.810 1.00 98.69 204 ARG A C 1
ATOM 1635 O O . ARG A 1 204 ? -13.973 1.962 -5.013 1.00 98.69 204 ARG A O 1
ATOM 1642 N N . GLU A 1 205 ? -14.159 3.315 -3.241 1.00 98.12 205 GLU A N 1
ATOM 1643 C CA . GLU A 1 205 ? -14.484 4.545 -3.951 1.00 98.12 205 GLU A CA 1
ATOM 1644 C C . GLU A 1 205 ? -13.438 5.607 -3.641 1.00 98.12 205 GLU A C 1
ATOM 1646 O O . GLU A 1 205 ? -12.837 5.618 -2.567 1.00 98.12 205 GLU A O 1
ATOM 1651 N N . GLU A 1 206 ? -13.250 6.532 -4.569 1.00 95.81 206 GLU A N 1
ATOM 1652 C CA . GLU A 1 206 ? -12.373 7.681 -4.402 1.00 95.81 206 GLU A CA 1
ATOM 1653 C C . GLU A 1 206 ? -12.841 8.818 -5.300 1.00 95.81 206 GLU A C 1
ATOM 1655 O O . GLU A 1 206 ? -13.469 8.588 -6.332 1.00 95.81 206 GLU A O 1
ATOM 1660 N N . TYR A 1 207 ? -12.600 10.064 -4.889 1.00 96.19 207 TYR A N 1
ATOM 1661 C CA . TYR A 1 207 ? -13.111 11.237 -5.606 1.00 96.19 207 TYR A CA 1
ATOM 1662 C C . TYR A 1 207 ? -14.641 11.215 -5.822 1.00 96.19 207 TYR A C 1
ATOM 1664 O O . TYR A 1 207 ? -15.159 11.873 -6.723 1.00 96.19 207 TYR A O 1
ATOM 1672 N N . GLY A 1 208 ? -15.374 10.498 -4.962 1.00 96.19 208 GLY A N 1
ATOM 1673 C CA . GLY A 1 208 ? -16.835 10.382 -5.009 1.00 96.19 208 GLY A CA 1
ATOM 1674 C C . GLY A 1 208 ? -17.379 9.434 -6.082 1.00 96.19 208 GLY A C 1
ATOM 1675 O O . GLY A 1 208 ? -18.556 9.545 -6.420 1.00 96.19 208 GLY A O 1
ATOM 1676 N N . ALA A 1 209 ? -16.548 8.547 -6.633 1.00 97.19 209 ALA A N 1
ATOM 1677 C CA . ALA A 1 209 ? -16.961 7.535 -7.600 1.00 97.19 209 ALA A CA 1
ATOM 1678 C C . ALA A 1 209 ? -16.269 6.183 -7.336 1.00 97.19 209 ALA A C 1
ATOM 1680 O O . ALA A 1 209 ? -15.224 6.147 -6.679 1.00 97.19 209 ALA A O 1
ATOM 1681 N N . PRO A 1 210 ? -16.805 5.071 -7.877 1.00 98.25 210 PRO A N 1
ATOM 1682 C CA . PRO A 1 210 ? -16.116 3.785 -7.905 1.00 98.25 210 PRO A CA 1
ATOM 1683 C C . PRO A 1 210 ? -14.677 3.906 -8.408 1.00 98.25 210 PRO A C 1
ATOM 1685 O O . PRO A 1 210 ? -14.423 4.502 -9.457 1.00 98.25 210 PRO A O 1
ATOM 1688 N N . HIS A 1 211 ? -13.729 3.327 -7.669 1.00 98.06 211 HIS A N 1
ATOM 1689 C CA . HIS A 1 211 ? -12.334 3.277 -8.090 1.00 98.06 211 HIS A CA 1
ATOM 1690 C C . HIS A 1 211 ? -12.153 2.123 -9.076 1.00 98.06 211 HIS A C 1
ATOM 1692 O O . HIS A 1 211 ? -12.077 0.967 -8.669 1.00 98.06 211 HIS A O 1
ATOM 1698 N N . ILE A 1 212 ? -12.176 2.438 -10.370 1.00 98.12 212 ILE A N 1
ATOM 1699 C CA . ILE A 1 212 ? -12.180 1.456 -11.460 1.00 98.12 212 ILE A CA 1
ATOM 1700 C C . ILE A 1 212 ? -10.775 1.277 -12.043 1.00 98.12 212 ILE A C 1
ATOM 1702 O O . ILE A 1 212 ? -10.044 2.252 -12.202 1.00 98.12 212 ILE A O 1
ATOM 1706 N N . ASP A 1 213 ? -10.428 0.047 -12.413 1.00 97.81 213 ASP A N 1
ATOM 1707 C CA . ASP A 1 213 ? -9.311 -0.258 -13.305 1.00 97.81 213 ASP A CA 1
ATOM 1708 C C . ASP A 1 213 ? -9.758 -0.155 -14.769 1.00 97.81 213 ASP A C 1
ATOM 1710 O O . ASP A 1 213 ? -10.702 -0.817 -15.208 1.00 97.81 213 ASP A O 1
ATOM 1714 N N . VAL A 1 214 ? -9.081 0.686 -15.546 1.00 95.44 214 VAL A N 1
ATOM 1715 C CA . VAL A 1 214 ? -9.451 0.952 -16.939 1.00 95.44 214 VAL A CA 1
ATOM 1716 C C . VAL A 1 214 ? -9.214 -0.239 -17.876 1.00 95.44 214 VAL A C 1
ATOM 1718 O O . VAL A 1 214 ? -9.820 -0.288 -18.946 1.00 95.44 214 VAL A O 1
ATOM 1721 N N . GLU A 1 215 ? -8.365 -1.203 -17.508 1.00 95.62 215 GLU A N 1
ATOM 1722 C CA . GLU A 1 215 ? -8.045 -2.348 -18.373 1.00 95.62 215 GLU A CA 1
ATOM 1723 C C . GLU A 1 215 ? -9.185 -3.368 -18.458 1.00 95.62 215 GLU A C 1
ATOM 1725 O O . GLU A 1 215 ? -9.354 -4.022 -19.488 1.00 95.62 215 GLU A O 1
ATOM 1730 N N . ASN A 1 216 ? -9.971 -3.515 -17.390 1.00 96.38 216 ASN A N 1
ATOM 1731 C CA . ASN A 1 216 ? -11.018 -4.538 -17.287 1.00 96.38 216 ASN A CA 1
ATOM 1732 C C . ASN A 1 216 ? -12.371 -4.008 -16.784 1.00 96.38 216 ASN A C 1
ATOM 1734 O O . ASN A 1 216 ? -13.364 -4.731 -16.857 1.00 96.38 216 ASN A O 1
ATOM 1738 N N . GLY A 1 217 ? -12.443 -2.758 -16.319 1.00 96.81 217 GLY A N 1
ATOM 1739 C CA . GLY A 1 217 ? -13.659 -2.168 -15.761 1.00 96.81 217 GLY A CA 1
ATOM 1740 C C . GLY A 1 217 ? -14.009 -2.677 -14.361 1.00 96.81 217 GLY A C 1
ATOM 1741 O O . GLY A 1 217 ? -15.109 -2.400 -13.880 1.00 96.81 217 GLY A O 1
ATOM 1742 N N . GLU A 1 218 ? -13.113 -3.418 -13.707 1.00 98.00 218 GLU A N 1
ATOM 1743 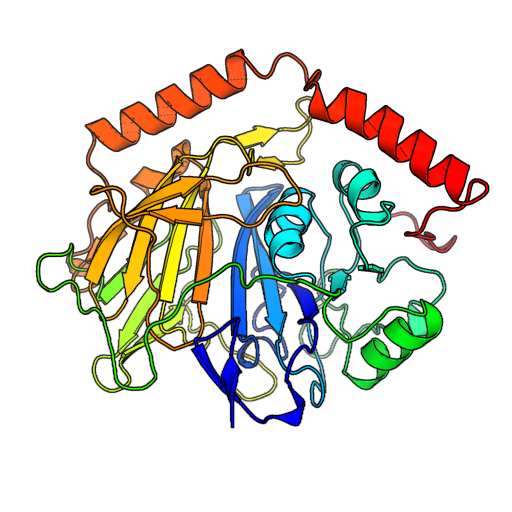C CA . GLU A 1 218 ? -13.323 -3.914 -12.351 1.00 98.00 218 GLU A CA 1
ATOM 1744 C C . GLU A 1 218 ? -13.106 -2.797 -11.331 1.00 98.00 218 GLU A C 1
ATOM 1746 O O . GLU A 1 218 ? -12.172 -2.000 -11.430 1.00 98.00 218 GLU A O 1
ATOM 1751 N N . GLN A 1 219 ? -13.975 -2.747 -10.323 1.00 98.56 219 GLN A N 1
ATOM 1752 C CA . GLN A 1 219 ? -13.770 -1.886 -9.166 1.00 98.56 219 GLN A CA 1
ATOM 1753 C C . GLN A 1 219 ? -12.754 -2.526 -8.221 1.00 98.56 219 GLN A C 1
ATOM 1755 O O . GLN A 1 219 ? -12.804 -3.734 -7.979 1.00 98.56 219 GLN A O 1
ATOM 1760 N N . ILE A 1 220 ? -11.865 -1.718 -7.643 1.00 98.62 220 ILE A N 1
ATOM 1761 C CA . ILE A 1 220 ? -10.917 -2.197 -6.638 1.00 98.62 220 ILE A CA 1
ATOM 1762 C C . ILE A 1 220 ? -11.679 -2.772 -5.446 1.00 98.62 220 ILE A C 1
ATOM 1764 O O . ILE A 1 220 ? -12.492 -2.090 -4.816 1.00 98.62 220 ILE A O 1
ATOM 1768 N N . ALA A 1 221 ? -11.391 -4.039 -5.151 1.00 98.62 221 ALA A N 1
ATOM 1769 C CA . ALA A 1 221 ? -12.019 -4.810 -4.094 1.00 98.62 221 ALA A CA 1
ATOM 1770 C C . ALA A 1 221 ? -10.959 -5.507 -3.232 1.00 98.62 221 ALA A C 1
ATOM 1772 O O . ALA A 1 221 ? -10.046 -6.145 -3.762 1.00 98.62 221 ALA A O 1
ATOM 1773 N N . VAL A 1 222 ? -11.081 -5.405 -1.907 1.00 98.88 222 VAL A N 1
ATOM 1774 C CA . VAL A 1 222 ? -10.134 -6.002 -0.946 1.00 98.88 222 VAL A CA 1
ATOM 1775 C C . VAL A 1 222 ? -10.853 -6.733 0.183 1.00 98.88 222 VAL A C 1
ATOM 1777 O O . VAL A 1 222 ? -11.978 -6.389 0.533 1.00 98.88 222 VAL A O 1
ATOM 1780 N N . LYS A 1 223 ? -10.216 -7.751 0.768 1.00 98.81 223 LYS A N 1
ATOM 1781 C CA . LYS A 1 223 ? -10.744 -8.466 1.944 1.00 98.81 223 LYS A CA 1
ATOM 1782 C C . LYS A 1 223 ? -10.383 -7.754 3.245 1.00 98.81 223 LYS A C 1
ATOM 1784 O O . LYS A 1 223 ? -11.162 -7.754 4.199 1.00 98.81 223 LYS A O 1
ATOM 1789 N N . ASN A 1 224 ? -9.190 -7.171 3.263 1.00 98.88 224 ASN A N 1
ATOM 1790 C CA . ASN A 1 224 ? -8.558 -6.620 4.448 1.00 98.88 224 ASN A CA 1
ATOM 1791 C C . ASN A 1 224 ? -8.230 -5.146 4.228 1.00 98.88 224 ASN A C 1
ATOM 1793 O O . ASN A 1 224 ? -7.699 -4.774 3.179 1.00 98.88 224 ASN A O 1
ATOM 1797 N N . ILE A 1 225 ? -8.473 -4.326 5.245 1.00 98.94 225 ILE A N 1
ATOM 1798 C CA . ILE A 1 225 ? -7.958 -2.960 5.322 1.00 98.94 225 ILE A CA 1
ATOM 1799 C C . ILE A 1 225 ? -7.162 -2.844 6.622 1.00 98.94 225 ILE A C 1
ATOM 1801 O O . ILE A 1 225 ? -7.628 -3.248 7.687 1.00 98.94 225 ILE A O 1
ATOM 1805 N N . ILE A 1 226 ? -5.957 -2.296 6.539 1.00 98.81 226 ILE A N 1
ATOM 1806 C CA . ILE A 1 226 ? -5.126 -1.951 7.691 1.00 98.81 226 ILE A CA 1
ATOM 1807 C C . ILE A 1 226 ? -4.931 -0.444 7.670 1.00 98.81 226 ILE A C 1
ATOM 1809 O O . ILE A 1 226 ? -4.621 0.126 6.630 1.00 98.81 226 ILE A O 1
ATOM 1813 N N . ILE A 1 227 ? -5.099 0.209 8.812 1.00 98.69 227 ILE A N 1
ATOM 1814 C CA . ILE A 1 227 ? -4.791 1.629 8.965 1.00 98.69 227 ILE A CA 1
ATOM 1815 C C . ILE A 1 227 ? -3.675 1.761 9.986 1.00 98.69 227 ILE A C 1
ATOM 1817 O O . ILE A 1 227 ? -3.832 1.340 11.131 1.00 98.69 227 ILE A O 1
ATOM 1821 N N . GLU A 1 228 ? -2.570 2.367 9.575 1.00 98.06 228 GLU A N 1
ATOM 1822 C CA . GLU A 1 228 ? -1.457 2.737 10.440 1.00 98.06 228 GLU A CA 1
ATOM 1823 C C . GLU A 1 228 ? -1.580 4.216 10.793 1.00 98.06 228 GLU A C 1
ATOM 1825 O O . GLU A 1 228 ? -1.560 5.073 9.906 1.00 98.06 228 GLU A O 1
ATOM 1830 N N . PHE A 1 229 ? -1.700 4.532 12.082 1.00 97.75 229 PHE A N 1
ATOM 1831 C CA . PHE A 1 229 ? -1.611 5.913 12.543 1.00 97.75 229 PHE A CA 1
ATOM 1832 C C . PHE A 1 229 ? -0.141 6.270 12.741 1.00 97.75 229 PHE A C 1
ATOM 1834 O O . PHE A 1 229 ? 0.567 5.614 13.509 1.00 97.75 229 PHE A O 1
ATOM 1841 N N . GLN A 1 230 ? 0.320 7.259 11.982 1.00 95.44 230 GLN A N 1
ATOM 1842 C CA . GLN A 1 230 ? 1.735 7.511 11.756 1.00 95.44 230 GLN A CA 1
ATOM 1843 C C . GLN A 1 230 ? 2.148 8.914 12.200 1.00 95.44 230 GLN A C 1
ATOM 1845 O O . GLN A 1 230 ? 1.451 9.908 11.949 1.00 95.44 230 GLN A O 1
ATOM 1850 N N . ASN A 1 231 ? 3.338 8.990 12.795 1.00 93.88 231 ASN A N 1
ATOM 1851 C CA . ASN A 1 231 ? 4.044 10.252 12.963 1.00 93.88 231 ASN A CA 1
ATOM 1852 C C . ASN A 1 231 ? 4.541 10.752 11.613 1.00 93.88 231 ASN A C 1
ATOM 1854 O O . ASN A 1 231 ? 4.929 9.970 10.740 1.00 93.88 231 ASN A O 1
ATOM 1858 N N . TYR A 1 232 ? 4.533 12.070 11.446 1.00 92.25 232 TYR A N 1
ATOM 1859 C CA . TYR A 1 232 ? 4.997 12.680 10.216 1.00 92.25 232 TYR A CA 1
ATOM 1860 C C . TYR A 1 232 ? 5.561 14.082 10.442 1.00 92.25 232 TYR A C 1
ATOM 1862 O O . TYR A 1 232 ? 5.165 14.818 11.351 1.00 92.25 232 TYR A O 1
ATOM 1870 N N . ALA A 1 233 ? 6.475 14.467 9.560 1.00 88.69 233 ALA A N 1
ATOM 1871 C CA . ALA A 1 233 ? 7.002 15.817 9.450 1.00 88.69 233 ALA A CA 1
ATOM 1872 C C . ALA A 1 233 ? 7.279 16.163 7.988 1.00 88.69 233 ALA A C 1
ATOM 1874 O O . ALA A 1 233 ? 7.114 15.361 7.073 1.00 88.69 233 ALA A O 1
ATOM 1875 N N . ASN A 1 234 ? 7.738 17.386 7.783 1.00 85.81 234 ASN A N 1
ATOM 1876 C CA . ASN A 1 234 ? 8.355 17.814 6.546 1.00 85.81 234 ASN A CA 1
ATOM 1877 C C . ASN A 1 234 ? 9.872 17.649 6.654 1.00 85.81 234 ASN A C 1
ATOM 1879 O O . ASN A 1 234 ? 10.473 18.063 7.649 1.00 85.81 234 ASN A O 1
ATOM 1883 N N . TYR A 1 235 ? 10.506 17.107 5.617 1.00 76.75 235 TYR A N 1
ATOM 1884 C CA . TYR A 1 235 ? 11.962 17.043 5.546 1.00 76.75 235 TYR A CA 1
ATOM 1885 C C . TYR A 1 235 ? 12.562 18.443 5.531 1.00 76.75 235 TYR A C 1
ATOM 1887 O O . TYR A 1 235 ? 12.318 19.178 4.578 1.00 76.75 235 TYR A O 1
ATOM 1895 N N . GLN A 1 236 ? 13.372 18.800 6.534 1.00 74.38 236 GLN A N 1
ATOM 1896 C CA . GLN A 1 236 ? 14.109 20.076 6.591 1.00 74.38 236 GLN A CA 1
ATOM 1897 C C . GLN A 1 236 ? 13.229 21.308 6.282 1.00 74.38 236 GLN A C 1
ATOM 1899 O O . GLN A 1 236 ? 13.652 22.209 5.565 1.00 74.38 236 GLN A O 1
ATOM 1904 N N . GLU A 1 237 ? 11.977 21.315 6.760 1.00 73.12 237 GLU A N 1
ATOM 1905 C CA . GLU A 1 237 ? 10.977 22.364 6.464 1.00 73.12 237 GLU A CA 1
ATOM 1906 C C . GLU A 1 237 ? 10.650 22.547 4.961 1.00 73.12 237 GLU A C 1
ATOM 1908 O O . GLU A 1 237 ? 10.028 23.529 4.557 1.00 73.12 237 GLU A O 1
ATOM 1913 N N . SER A 1 238 ? 11.034 21.592 4.113 1.00 79.56 238 SER A N 1
ATOM 1914 C CA . SER A 1 238 ? 10.665 21.538 2.698 1.00 79.56 238 SER A CA 1
ATOM 1915 C C . SER A 1 238 ? 9.225 21.053 2.503 1.00 79.56 238 SER A C 1
ATOM 1917 O O . SER A 1 238 ? 8.552 20.618 3.430 1.00 79.56 238 SER A O 1
ATOM 1919 N N . GLN A 1 239 ? 8.731 21.058 1.268 1.00 80.38 239 GLN A N 1
ATOM 1920 C CA . GLN A 1 239 ? 7.409 20.503 0.957 1.00 80.38 239 GLN A CA 1
ATOM 1921 C C . GLN A 1 239 ? 7.326 18.969 1.067 1.00 80.38 239 GLN A C 1
ATOM 1923 O O . GLN A 1 239 ? 6.222 18.442 1.165 1.00 80.38 239 GLN A O 1
ATOM 1928 N N . TYR A 1 240 ? 8.461 18.261 1.045 1.00 83.12 240 TYR A N 1
ATOM 1929 C CA . TYR A 1 240 ? 8.496 16.799 1.038 1.00 83.12 240 TYR A CA 1
ATOM 1930 C C . TYR A 1 240 ? 8.123 16.241 2.411 1.00 83.12 240 TYR A C 1
ATOM 1932 O O . TYR A 1 240 ? 8.728 16.609 3.419 1.00 83.12 240 TYR A O 1
ATOM 1940 N N . LEU A 1 241 ? 7.141 15.343 2.436 1.00 88.94 241 LEU A N 1
ATOM 1941 C CA . LEU A 1 241 ? 6.721 14.661 3.656 1.00 88.94 241 LEU A CA 1
ATOM 1942 C C . LEU A 1 241 ? 7.691 13.535 4.019 1.00 88.94 241 LEU A C 1
ATOM 1944 O O . LEU A 1 241 ? 8.225 12.858 3.144 1.00 88.94 241 LEU A O 1
ATOM 1948 N N . HIS A 1 242 ? 7.846 13.329 5.320 1.00 86.38 242 HIS A N 1
ATOM 1949 C CA . HIS A 1 242 ? 8.500 12.194 5.941 1.00 86.38 242 HIS A CA 1
ATOM 1950 C C . HIS A 1 242 ? 7.509 11.540 6.902 1.00 86.38 242 HIS A C 1
ATOM 1952 O O . HIS A 1 242 ? 6.948 12.220 7.764 1.00 86.38 242 HIS A O 1
ATOM 1958 N N . PHE A 1 243 ? 7.308 10.235 6.749 1.00 90.88 243 PHE A N 1
ATOM 1959 C CA . PHE A 1 243 ? 6.609 9.400 7.717 1.00 90.88 243 PHE A CA 1
ATOM 1960 C C . PHE A 1 243 ? 7.641 8.593 8.501 1.00 90.88 243 PHE A C 1
ATOM 1962 O O . PHE A 1 243 ? 8.482 7.931 7.888 1.00 90.88 243 PHE A O 1
ATOM 1969 N N . ASP A 1 244 ? 7.558 8.602 9.833 1.00 89.31 244 ASP A N 1
ATOM 1970 C CA . ASP A 1 244 ? 8.404 7.722 10.644 1.00 89.31 244 ASP A CA 1
ATOM 1971 C C . ASP A 1 244 ? 7.805 6.324 10.697 1.00 89.31 244 ASP A C 1
ATOM 1973 O O . ASP A 1 244 ? 7.105 5.934 11.630 1.00 89.31 244 ASP A O 1
ATOM 1977 N N . THR A 1 245 ? 8.138 5.553 9.673 1.00 90.12 245 THR A N 1
ATOM 1978 C CA . THR A 1 245 ? 7.706 4.166 9.549 1.00 90.12 245 THR A CA 1
ATOM 1979 C C . THR A 1 245 ? 8.351 3.204 10.555 1.00 90.12 245 THR A C 1
ATOM 1981 O O . THR A 1 245 ? 8.071 2.012 10.489 1.00 90.12 245 THR A O 1
ATOM 1984 N N . THR A 1 246 ? 9.193 3.684 11.479 1.00 88.25 246 THR A N 1
ATOM 1985 C CA . THR A 1 246 ? 9.894 2.875 12.497 1.00 88.25 246 THR A CA 1
ATOM 1986 C C . THR A 1 246 ? 9.468 3.190 13.930 1.00 88.25 246 THR A C 1
ATOM 1988 O O . THR A 1 246 ? 9.693 2.382 14.830 1.00 88.25 246 THR A O 1
ATOM 1991 N N . ALA A 1 247 ? 8.790 4.320 14.148 1.00 86.50 247 ALA A N 1
ATOM 1992 C CA . ALA A 1 247 ? 8.277 4.735 15.454 1.00 86.50 247 ALA A CA 1
ATOM 1993 C C . ALA A 1 247 ? 7.337 3.703 16.102 1.00 86.50 247 ALA A C 1
ATOM 1995 O O . ALA A 1 247 ? 7.227 3.641 17.330 1.00 86.50 247 ALA A O 1
ATOM 1996 N N . GLY A 1 248 ? 6.660 2.899 15.278 1.00 91.12 248 GLY A N 1
ATOM 1997 C CA . GLY A 1 248 ? 5.530 2.093 15.710 1.00 91.12 248 GLY A CA 1
ATOM 1998 C C . GLY A 1 248 ? 4.320 2.962 16.048 1.00 91.12 248 GLY A C 1
ATOM 1999 O O . GLY A 1 248 ? 4.357 4.195 16.024 1.00 91.12 248 GLY A O 1
ATOM 2000 N N . GLY A 1 249 ? 3.208 2.315 16.370 1.00 95.56 249 GLY A N 1
ATOM 2001 C CA . GLY A 1 249 ? 2.005 3.051 16.721 1.00 95.56 249 GLY A CA 1
ATOM 2002 C C . GLY A 1 249 ? 0.773 2.186 16.883 1.00 95.56 249 GLY A C 1
ATOM 2003 O O . GLY A 1 249 ? 0.818 0.956 16.869 1.00 95.56 249 GLY A O 1
ATOM 2004 N N . LYS A 1 250 ? -0.358 2.866 17.057 1.00 97.44 250 LYS A N 1
ATOM 2005 C CA . LYS A 1 250 ? -1.684 2.252 17.011 1.00 97.44 250 LYS A CA 1
ATOM 2006 C C . LYS A 1 250 ? -2.195 2.204 15.572 1.00 97.44 250 LYS A C 1
ATOM 2008 O O . LYS A 1 250 ? -1.709 2.914 14.692 1.00 97.44 250 LYS A O 1
ATOM 2013 N N . GLY A 1 251 ? -3.211 1.389 15.353 1.00 98.12 251 GLY A N 1
ATOM 2014 C CA . GLY A 1 251 ? -3.874 1.270 14.071 1.00 98.12 251 GLY A CA 1
ATOM 2015 C C . GLY A 1 251 ? -5.210 0.557 14.177 1.00 98.12 251 GLY A C 1
ATOM 2016 O O . GLY A 1 251 ? -5.690 0.242 15.269 1.00 98.12 251 GLY A O 1
ATOM 2017 N N . LYS A 1 252 ? -5.793 0.277 13.016 1.00 98.69 252 LYS A N 1
ATOM 2018 C CA . LYS A 1 252 ? -7.027 -0.498 12.880 1.00 98.69 252 LYS A CA 1
ATOM 2019 C C . LYS A 1 252 ? -6.802 -1.642 11.906 1.00 98.69 252 LYS A C 1
ATOM 2021 O O . LYS A 1 252 ? -6.190 -1.440 10.861 1.00 98.69 252 LYS A O 1
ATOM 2026 N N . TYR A 1 253 ? -7.335 -2.811 12.227 1.00 98.81 253 TYR A N 1
ATOM 2027 C CA . TYR A 1 253 ? -7.532 -3.884 11.259 1.00 98.81 253 TYR A CA 1
ATOM 2028 C C . TYR A 1 253 ? -9.021 -4.031 10.995 1.00 98.81 253 TYR A C 1
ATOM 2030 O O . TYR A 1 253 ? -9.807 -4.113 11.940 1.00 98.81 253 TYR A O 1
ATOM 2038 N N . ILE A 1 254 ? -9.398 -4.031 9.721 1.00 98.88 254 ILE A N 1
ATOM 2039 C CA . ILE A 1 254 ? -10.781 -4.093 9.273 1.00 98.88 254 ILE A CA 1
ATOM 2040 C C . ILE A 1 254 ? -10.952 -5.249 8.290 1.00 98.88 254 ILE A C 1
ATOM 2042 O O . ILE A 1 254 ? -10.223 -5.368 7.304 1.00 98.88 254 ILE A O 1
ATOM 2046 N N . THR A 1 255 ? -11.950 -6.086 8.553 1.00 98.81 255 THR A N 1
ATOM 2047 C CA . THR A 1 255 ? -12.370 -7.191 7.688 1.00 98.81 255 THR A CA 1
ATOM 2048 C C . THR A 1 255 ? -13.811 -7.584 8.028 1.00 98.81 255 THR A C 1
ATOM 2050 O O . THR A 1 255 ? -14.286 -7.305 9.125 1.00 98.81 255 THR A O 1
ATOM 2053 N N . ASN A 1 256 ? -14.532 -8.221 7.104 1.00 98.25 256 ASN A N 1
ATOM 2054 C CA . ASN A 1 256 ? -15.883 -8.760 7.338 1.00 98.25 256 ASN A CA 1
ATOM 2055 C C . ASN A 1 256 ? -16.906 -7.775 7.953 1.00 98.25 256 ASN A C 1
ATOM 2057 O O . ASN A 1 256 ? -17.789 -8.168 8.712 1.00 98.25 256 ASN A O 1
ATOM 2061 N N . GLY A 1 257 ? -16.812 -6.485 7.622 1.00 98.56 257 GLY A N 1
ATOM 2062 C CA . GLY A 1 257 ? -17.704 -5.449 8.154 1.00 98.56 257 GLY A CA 1
ATOM 2063 C C . GLY A 1 257 ? -17.360 -4.987 9.572 1.00 98.56 257 GLY A C 1
ATOM 2064 O O . GLY A 1 257 ? -18.136 -4.229 10.156 1.00 98.56 257 GLY A O 1
ATOM 2065 N N . LYS A 1 258 ? -16.228 -5.423 10.134 1.00 98.81 258 LYS A N 1
ATOM 2066 C CA . LYS A 1 258 ? -15.820 -5.185 11.522 1.00 98.81 258 LYS A CA 1
ATOM 2067 C C . LYS A 1 258 ? -14.397 -4.651 11.614 1.00 98.81 258 LYS A C 1
ATOM 2069 O O . LYS A 1 258 ? -13.541 -4.997 10.806 1.00 98.81 258 LYS A O 1
ATOM 2074 N N . ALA A 1 259 ? -14.149 -3.815 12.617 1.00 98.75 259 ALA A N 1
ATOM 2075 C CA . ALA A 1 259 ? -12.839 -3.256 12.919 1.00 98.75 259 ALA A CA 1
ATOM 2076 C C . ALA A 1 259 ? -12.401 -3.582 14.351 1.00 98.75 259 ALA A C 1
ATOM 2078 O O . ALA A 1 259 ? -13.196 -3.514 15.292 1.00 98.75 259 ALA A O 1
ATOM 2079 N N . ILE A 1 260 ? -11.110 -3.868 14.512 1.00 98.56 260 ILE A N 1
ATOM 2080 C CA . ILE A 1 260 ? -10.447 -4.008 15.810 1.00 98.56 260 ILE A CA 1
ATOM 2081 C C . ILE A 1 260 ? -9.237 -3.084 15.913 1.00 98.56 260 ILE A C 1
ATOM 2083 O O . ILE A 1 260 ? -8.619 -2.715 14.910 1.00 98.56 260 ILE A O 1
ATOM 2087 N N . ASP A 1 261 ? -8.886 -2.737 17.147 1.00 98.38 261 ASP A N 1
ATOM 2088 C CA . ASP A 1 261 ? -7.652 -2.025 17.452 1.00 98.38 261 ASP A CA 1
ATOM 2089 C C . ASP A 1 261 ? -6.440 -2.948 17.363 1.00 98.38 261 ASP A C 1
ATOM 2091 O O . ASP A 1 261 ? -6.441 -4.075 17.871 1.00 98.38 261 ASP A O 1
ATOM 2095 N N . ILE A 1 262 ? -5.383 -2.425 16.751 1.00 98.56 262 ILE A N 1
ATOM 2096 C CA . ILE A 1 262 ? -4.091 -3.092 16.634 1.00 98.56 262 ILE A CA 1
ATOM 2097 C C . ILE A 1 262 ? -2.962 -2.130 17.003 1.00 98.56 262 ILE A C 1
ATOM 2099 O O . ILE A 1 262 ? -3.127 -0.908 17.019 1.00 98.56 262 ILE A O 1
ATOM 2103 N N . THR A 1 263 ? -1.787 -2.688 17.256 1.00 98.19 263 THR A N 1
ATOM 2104 C CA . THR A 1 263 ? -0.518 -1.961 17.267 1.00 98.19 263 THR A CA 1
ATOM 2105 C C . THR A 1 263 ? 0.357 -2.453 16.130 1.00 98.19 263 THR A C 1
ATOM 2107 O O . THR A 1 263 ? 0.309 -3.636 15.793 1.00 98.19 263 THR A O 1
ATOM 2110 N N . TRP A 1 264 ? 1.184 -1.575 15.581 1.00 97.19 264 TRP A N 1
ATOM 2111 C CA . TRP A 1 264 ? 2.180 -1.916 14.576 1.00 97.19 264 TRP A CA 1
ATOM 2112 C C . TRP A 1 264 ? 3.573 -1.530 15.076 1.00 97.19 264 TRP A C 1
ATOM 2114 O O . TRP A 1 264 ? 3.745 -0.521 15.761 1.00 97.19 264 TRP A O 1
ATOM 2124 N N . GLU A 1 265 ? 4.565 -2.350 14.751 1.00 94.62 265 GLU A N 1
ATOM 2125 C CA . GLU A 1 265 ? 5.977 -2.084 15.022 1.00 94.62 265 GLU A CA 1
ATOM 2126 C C . GLU A 1 265 ? 6.802 -2.440 13.788 1.00 94.62 265 GLU A C 1
ATOM 2128 O O . GLU A 1 265 ? 6.523 -3.433 13.113 1.00 94.62 265 GLU A O 1
ATOM 2133 N N . ARG A 1 266 ? 7.826 -1.640 13.497 1.00 91.50 266 ARG A N 1
ATOM 2134 C CA . ARG A 1 266 ? 8.802 -1.937 12.452 1.00 91.50 266 ARG A CA 1
ATOM 2135 C C . ARG A 1 266 ? 10.201 -1.718 13.022 1.00 91.50 266 ARG A C 1
ATOM 2137 O O . ARG A 1 266 ? 10.548 -0.575 13.311 1.00 91.50 266 ARG A O 1
ATOM 2144 N N . PRO A 1 267 ? 10.997 -2.781 13.226 1.00 85.38 267 PRO A N 1
ATOM 2145 C CA . PRO A 1 267 ? 12.277 -2.662 13.925 1.00 85.38 267 PRO A CA 1
ATOM 2146 C C . PRO A 1 267 ? 13.287 -1.727 13.248 1.00 85.38 267 PRO A C 1
ATOM 2148 O O . PRO A 1 267 ? 14.108 -1.116 13.929 1.00 85.38 267 PRO A O 1
ATOM 2151 N N . SER A 1 268 ? 13.256 -1.635 11.916 1.00 83.56 268 SER A N 1
ATOM 2152 C CA . SER A 1 268 ? 14.097 -0.730 11.128 1.00 83.56 268 SER A CA 1
ATOM 2153 C C . SER A 1 268 ? 13.488 -0.482 9.745 1.00 83.56 268 SER A C 1
ATOM 2155 O O . SER A 1 268 ? 12.534 -1.152 9.366 1.00 83.56 268 SER A O 1
ATOM 2157 N N . PHE A 1 269 ? 14.054 0.442 8.969 1.00 81.81 269 PHE A N 1
ATOM 2158 C CA . PHE A 1 269 ? 13.545 0.812 7.646 1.00 81.81 269 PHE A CA 1
ATOM 2159 C C . PHE A 1 269 ? 13.382 -0.369 6.674 1.00 81.81 269 PHE A C 1
ATOM 2161 O O . PHE A 1 269 ? 12.444 -0.356 5.881 1.00 81.81 269 PHE A O 1
ATOM 2168 N N . TYR A 1 270 ? 14.263 -1.372 6.736 1.00 82.00 270 TYR A N 1
ATOM 2169 C CA . TYR A 1 270 ? 14.260 -2.522 5.821 1.00 82.00 270 TYR A CA 1
ATOM 2170 C C . TYR A 1 270 ? 13.626 -3.787 6.416 1.00 82.00 270 TYR A C 1
ATOM 2172 O O . TYR A 1 270 ? 13.550 -4.813 5.747 1.00 82.00 270 TYR A O 1
ATOM 2180 N N . GLU A 1 271 ? 13.191 -3.740 7.676 1.00 83.81 271 GLU A N 1
ATOM 2181 C CA . GLU A 1 271 ? 12.567 -4.888 8.335 1.00 83.81 271 GLU A CA 1
ATOM 2182 C C . GLU A 1 271 ? 11.044 -4.867 8.133 1.00 83.81 271 GLU A C 1
ATOM 2184 O O . GLU A 1 271 ? 10.440 -3.790 8.092 1.00 83.81 271 GLU A O 1
ATOM 2189 N N . PRO A 1 272 ? 10.391 -6.039 8.045 1.00 89.00 272 PRO A N 1
ATOM 2190 C CA . PRO A 1 272 ? 8.946 -6.120 7.892 1.00 89.00 272 PRO A CA 1
ATOM 2191 C C . PRO A 1 272 ? 8.213 -5.540 9.107 1.00 89.00 272 PRO A C 1
ATOM 2193 O O . PRO A 1 272 ? 8.645 -5.661 10.258 1.00 89.00 272 PRO A O 1
ATOM 2196 N N . VAL A 1 273 ? 7.052 -4.936 8.853 1.00 93.94 273 VAL A N 1
ATOM 2197 C CA . VAL A 1 273 ? 6.130 -4.524 9.919 1.00 93.94 273 VAL A CA 1
ATOM 2198 C C . VAL A 1 273 ? 5.487 -5.751 10.565 1.00 93.94 273 VAL A C 1
ATOM 2200 O O . VAL A 1 273 ? 5.115 -6.706 9.889 1.00 93.94 273 VAL A O 1
ATOM 2203 N N . THR A 1 274 ? 5.319 -5.708 11.882 1.00 94.81 274 THR A N 1
ATOM 2204 C CA . THR A 1 274 ? 4.525 -6.681 12.637 1.00 94.81 274 THR A CA 1
ATOM 2205 C C . THR A 1 274 ? 3.294 -5.993 13.206 1.00 94.81 274 THR A C 1
ATOM 2207 O O . THR A 1 274 ? 3.406 -4.950 13.852 1.00 94.81 274 THR A O 1
ATOM 2210 N N . TYR A 1 275 ? 2.123 -6.601 13.019 1.00 97.56 275 TYR A N 1
ATOM 2211 C CA . TYR A 1 275 ? 0.877 -6.155 13.641 1.00 97.56 275 TYR A CA 1
ATOM 2212 C C . TYR A 1 275 ? 0.517 -7.059 14.812 1.00 97.56 275 TYR A C 1
ATOM 2214 O O . TYR A 1 275 ? 0.645 -8.282 14.728 1.00 97.56 275 TYR A O 1
ATOM 2222 N N . LYS A 1 276 ? 0.037 -6.463 15.902 1.00 97.81 276 LYS A N 1
ATOM 2223 C CA . LYS A 1 276 ? -0.443 -7.184 17.0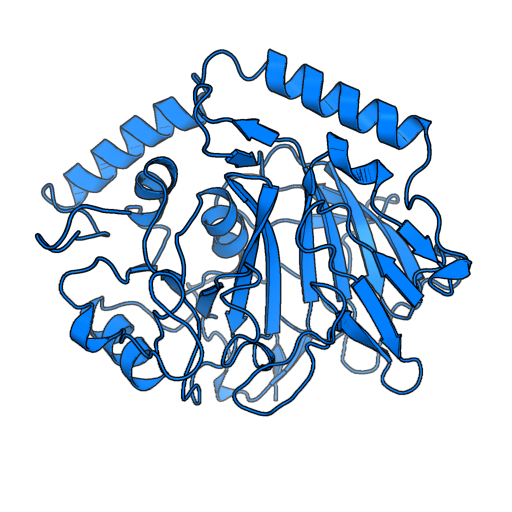82 1.00 97.81 276 LYS A CA 1
ATOM 2224 C C . LYS A 1 276 ? -1.815 -6.679 17.498 1.00 97.81 276 LYS A C 1
ATOM 2226 O O . LYS A 1 276 ? -2.087 -5.484 17.429 1.00 97.81 276 LYS A O 1
ATOM 2231 N N . THR A 1 277 ? -2.666 -7.579 17.965 1.00 96.25 277 THR A N 1
ATOM 2232 C CA . THR A 1 277 ? -3.884 -7.234 18.704 1.00 96.25 277 THR A CA 1
ATOM 2233 C C . THR A 1 277 ? -3.519 -6.620 20.059 1.00 96.25 277 THR A C 1
ATOM 2235 O O . THR A 1 277 ? -2.408 -6.801 20.562 1.00 96.25 277 THR A O 1
ATOM 2238 N N . LEU A 1 278 ? -4.455 -5.910 20.698 1.00 94.06 278 LEU A N 1
ATOM 2239 C CA . LEU A 1 278 ? -4.188 -5.260 21.992 1.00 94.06 278 LEU A CA 1
ATOM 2240 C C . LEU A 1 278 ? -3.857 -6.236 23.140 1.00 94.06 278 LEU A C 1
ATOM 2242 O O . LEU A 1 278 ? -3.288 -5.820 24.147 1.00 94.06 278 LEU A O 1
ATOM 2246 N N . ASP A 1 279 ? -4.177 -7.528 23.002 1.00 93.12 279 ASP A N 1
ATOM 2247 C CA . ASP A 1 279 ? -3.764 -8.582 23.943 1.00 93.12 279 ASP A CA 1
ATOM 2248 C C . ASP A 1 279 ? -2.341 -9.121 23.672 1.00 93.12 279 ASP A C 1
ATOM 2250 O O . ASP A 1 279 ? -1.881 -10.034 24.360 1.00 93.12 279 ASP A O 1
ATOM 2254 N N . GLY A 1 280 ? -1.629 -8.542 22.699 1.00 93.88 280 GLY A N 1
ATOM 2255 C CA . GLY A 1 280 ? -0.228 -8.821 22.388 1.00 93.88 280 GLY A CA 1
ATOM 2256 C C . GLY A 1 280 ? 0.003 -9.997 21.440 1.00 93.88 280 GLY A C 1
ATOM 2257 O O . GLY A 1 280 ? 1.161 -10.347 21.199 1.00 93.88 280 GLY A O 1
ATOM 2258 N N . LYS A 1 281 ? -1.053 -10.616 20.898 1.00 95.12 281 LYS A N 1
ATOM 2259 C CA . LYS A 1 281 ? -0.912 -11.660 19.876 1.00 95.12 281 LYS A CA 1
ATOM 2260 C C . LYS A 1 281 ? -0.611 -11.034 18.524 1.00 95.12 281 LYS A C 1
ATOM 2262 O O . LYS A 1 281 ? -1.138 -9.982 18.190 1.00 95.12 281 LYS A O 1
ATOM 2267 N N . GLU A 1 282 ? 0.226 -11.698 17.742 1.00 95.94 282 GLU A N 1
ATOM 2268 C CA . GLU A 1 282 ? 0.441 -11.319 16.349 1.00 95.94 282 GLU A CA 1
ATOM 2269 C C . GLU A 1 282 ? -0.858 -11.478 15.556 1.00 95.94 282 GLU A C 1
ATOM 2271 O O . GLU A 1 282 ? -1.603 -12.440 15.757 1.00 95.94 282 GLU A O 1
ATOM 2276 N N . LEU A 1 283 ? -1.142 -10.507 14.695 1.00 97.44 283 LEU A N 1
ATOM 2277 C CA . LEU A 1 283 ? -2.367 -10.469 13.916 1.00 97.44 283 LEU A CA 1
ATOM 2278 C C . LEU A 1 283 ? -2.307 -11.484 12.768 1.00 97.44 283 LEU A C 1
ATOM 2280 O O . LEU A 1 283 ? -1.377 -11.465 11.964 1.00 97.44 283 LEU A O 1
ATOM 2284 N N . GLU A 1 284 ? -3.340 -12.315 12.655 1.00 96.88 284 GLU A N 1
ATOM 2285 C CA . GLU A 1 284 ? -3.604 -13.113 11.457 1.00 96.88 284 GLU A CA 1
ATOM 2286 C C . GLU A 1 284 ? -4.666 -12.415 10.598 1.00 96.88 284 GLU A C 1
ATOM 2288 O O . GLU A 1 284 ? -5.737 -12.040 11.078 1.00 96.88 284 GLU A O 1
ATOM 2293 N N . LEU A 1 285 ? -4.349 -12.217 9.321 1.00 98.38 285 LEU A N 1
ATOM 2294 C CA . LEU A 1 285 ? -5.219 -11.600 8.331 1.00 98.38 285 LEU A CA 1
ATOM 2295 C C . LEU A 1 285 ? -6.176 -12.649 7.743 1.00 98.38 285 LEU A C 1
ATOM 2297 O O . LEU A 1 285 ? -5.838 -13.831 7.613 1.00 98.38 285 LEU A O 1
ATOM 2301 N N . ASN A 1 286 ? -7.363 -12.219 7.317 1.00 98.38 286 ASN A N 1
ATOM 2302 C CA . ASN A 1 286 ? -8.242 -13.069 6.522 1.00 98.38 286 ASN A CA 1
ATOM 2303 C C . ASN A 1 286 ? -7.637 -13.262 5.130 1.00 98.38 286 ASN A C 1
ATOM 2305 O O . ASN A 1 286 ? -6.967 -12.380 4.598 1.00 98.38 286 ASN A O 1
ATOM 2309 N N . THR A 1 287 ? -7.880 -14.423 4.528 1.00 98.00 287 THR A N 1
ATOM 2310 C CA . THR A 1 287 ? -7.378 -14.717 3.181 1.00 98.00 287 THR A CA 1
ATOM 2311 C C . THR A 1 287 ? -7.998 -13.762 2.152 1.00 98.00 287 THR A C 1
ATOM 2313 O O . THR A 1 287 ? -9.220 -13.714 2.020 1.00 98.00 287 THR A O 1
ATOM 2316 N N . GLY A 1 288 ? -7.160 -13.023 1.425 1.00 98.06 288 GLY A N 1
ATOM 2317 C CA . GLY A 1 288 ? -7.533 -12.121 0.339 1.00 98.06 288 GLY A CA 1
ATOM 2318 C C . GLY A 1 288 ? -6.643 -10.876 0.255 1.00 98.06 288 GLY A C 1
ATOM 2319 O O . GLY A 1 288 ? -5.725 -10.674 1.052 1.00 98.06 288 GLY A O 1
ATOM 2320 N N . LYS A 1 289 ? -6.933 -10.016 -0.727 1.00 98.62 289 LYS A N 1
ATOM 2321 C CA . LYS A 1 289 ? -6.193 -8.764 -0.962 1.00 98.62 289 LYS A CA 1
ATOM 2322 C C . LYS A 1 289 ? -6.255 -7.822 0.242 1.00 98.62 289 LYS A C 1
ATOM 2324 O O . LYS A 1 289 ? -7.303 -7.713 0.888 1.00 98.62 289 LYS A O 1
ATOM 2329 N N . THR A 1 290 ? -5.164 -7.096 0.478 1.00 98.75 290 THR A N 1
ATOM 2330 C CA . THR A 1 290 ? -5.017 -6.177 1.620 1.00 98.75 290 THR A CA 1
ATOM 2331 C C . THR A 1 290 ? -4.716 -4.753 1.168 1.00 98.75 290 THR A C 1
ATOM 2333 O O . THR A 1 290 ? -3.877 -4.538 0.298 1.00 98.75 290 THR A O 1
ATOM 2336 N N . PHE A 1 291 ? -5.378 -3.771 1.777 1.00 98.81 291 PHE A N 1
ATOM 2337 C CA . PHE A 1 291 ? -5.122 -2.349 1.557 1.00 98.81 291 PHE A CA 1
ATOM 2338 C C . PHE A 1 291 ? -4.589 -1.715 2.847 1.00 98.81 291 PHE A C 1
ATOM 2340 O O . PHE A 1 291 ? -5.294 -1.680 3.853 1.00 98.81 291 PHE A O 1
ATOM 2347 N N . VAL A 1 292 ? -3.349 -1.233 2.836 1.00 98.56 292 VAL A N 1
ATOM 2348 C CA . VAL A 1 292 ? -2.681 -0.612 3.986 1.00 98.56 292 VAL A CA 1
ATOM 2349 C C . VAL A 1 292 ? -2.670 0.906 3.811 1.00 98.56 292 VAL A C 1
ATOM 2351 O O . VAL A 1 292 ? -2.176 1.430 2.818 1.00 98.56 292 VAL A O 1
ATOM 2354 N N . CYS A 1 293 ? -3.200 1.633 4.784 1.00 98.38 293 CYS A N 1
ATOM 2355 C CA . CYS A 1 293 ? -3.373 3.078 4.725 1.00 98.38 293 CYS A CA 1
ATOM 2356 C C . CYS A 1 293 ? -2.558 3.744 5.829 1.00 98.38 293 CYS A C 1
ATOM 2358 O O . CYS A 1 293 ? -2.860 3.574 7.010 1.00 98.38 293 CYS A O 1
ATOM 2360 N N . LEU A 1 294 ? -1.564 4.546 5.463 1.00 97.62 294 LEU A N 1
ATOM 2361 C CA . LEU A 1 294 ? -0.821 5.360 6.418 1.00 97.62 294 LEU A CA 1
ATOM 2362 C C . LEU A 1 294 ? -1.566 6.672 6.612 1.00 97.62 294 LEU A C 1
ATOM 2364 O O . LEU A 1 294 ? -1.641 7.494 5.695 1.00 97.62 294 LEU A O 1
ATOM 2368 N N . VAL A 1 295 ? -2.128 6.874 7.796 1.00 97.38 295 VAL A N 1
ATOM 2369 C CA . VAL A 1 295 ? -2.865 8.082 8.160 1.00 97.38 295 VAL A CA 1
ATOM 2370 C C . VAL A 1 295 ? -2.038 8.872 9.161 1.00 97.38 295 VAL A C 1
ATOM 2372 O O . VAL A 1 295 ? -1.621 8.362 10.194 1.00 97.38 295 VAL A O 1
ATOM 2375 N N . GLN A 1 296 ? -1.811 10.146 8.857 1.00 96.19 296 GLN A N 1
ATOM 2376 C CA . GLN A 1 296 ? -1.137 11.068 9.768 1.00 96.19 296 GLN A CA 1
ATOM 2377 C C . GLN A 1 296 ? -1.894 11.138 11.097 1.00 96.19 296 GLN A C 1
ATOM 2379 O O . GLN A 1 296 ? -3.117 11.285 11.090 1.00 96.19 296 GLN A O 1
ATOM 2384 N N . ASN A 1 297 ? -1.178 11.106 12.221 1.00 95.88 297 ASN A N 1
ATOM 2385 C CA . ASN A 1 297 ? -1.768 11.190 13.562 1.00 95.88 297 ASN A CA 1
ATOM 2386 C C . ASN A 1 297 ? -2.721 12.388 13.736 1.00 95.88 297 ASN A C 1
ATOM 2388 O O . ASN A 1 297 ? -3.740 12.275 14.405 1.00 95.88 297 ASN A O 1
ATOM 2392 N N . GLU A 1 298 ? -2.457 13.509 13.064 1.00 92.81 298 GLU A N 1
ATOM 2393 C CA . GLU A 1 298 ? -3.308 14.710 13.093 1.00 92.81 298 GLU A CA 1
ATOM 2394 C C . GLU A 1 298 ? -4.635 14.554 12.315 1.00 92.81 298 GLU A C 1
ATOM 2396 O O . GLU A 1 298 ? -5.578 15.312 12.532 1.00 92.81 298 GLU A O 1
ATOM 2401 N N . ASN A 1 299 ? -4.743 13.559 11.429 1.00 95.31 299 ASN A N 1
ATOM 2402 C CA . ASN A 1 299 ? -5.911 13.335 10.569 1.00 95.31 299 ASN A CA 1
ATOM 2403 C C . ASN A 1 299 ? -6.799 12.169 11.022 1.00 95.31 299 ASN A C 1
ATOM 2405 O O . ASN A 1 299 ? -7.829 11.904 10.400 1.00 95.31 299 ASN A O 1
ATOM 2409 N N . ILE A 1 300 ? -6.462 11.475 12.109 1.00 96.06 300 ILE A N 1
ATOM 2410 C CA . ILE A 1 300 ? -7.218 10.292 12.560 1.00 96.06 300 ILE A CA 1
ATOM 2411 C C . ILE A 1 300 ? -8.662 10.619 12.961 1.00 96.06 300 ILE A C 1
ATOM 2413 O O . ILE A 1 300 ? -9.532 9.760 12.873 1.00 96.06 300 ILE A O 1
ATOM 2417 N N . ARG A 1 301 ? -8.951 11.877 13.319 1.00 96.00 301 ARG A N 1
ATOM 2418 C CA . ARG A 1 301 ? -10.315 12.367 13.602 1.00 96.00 301 ARG A CA 1
ATOM 2419 C C . ARG A 1 301 ? -11.229 12.355 12.386 1.00 96.00 301 ARG A C 1
ATOM 2421 O O . ARG A 1 301 ? -12.450 12.346 12.528 1.00 96.00 301 ARG A O 1
ATOM 2428 N N . ALA A 1 302 ? -10.638 12.410 11.197 1.00 96.56 302 ALA A N 1
ATOM 2429 C CA . ALA A 1 302 ? -11.365 12.361 9.942 1.00 96.56 302 ALA A CA 1
ATOM 2430 C C . ALA A 1 302 ? -11.620 10.918 9.475 1.00 96.56 302 ALA A C 1
ATOM 2432 O O . ALA A 1 302 ? -12.412 10.724 8.556 1.00 96.56 302 ALA A O 1
ATOM 2433 N N . CYS A 1 303 ? -11.006 9.911 10.105 1.00 98.06 303 CYS A N 1
ATOM 2434 C CA . CYS A 1 303 ? -11.325 8.514 9.837 1.00 98.06 303 CYS A CA 1
ATOM 2435 C C . CYS A 1 303 ? -12.672 8.155 10.474 1.00 98.06 303 CYS A C 1
ATOM 2437 O O . CYS A 1 303 ? -12.845 8.303 11.686 1.00 98.06 303 CYS A O 1
ATOM 2439 N N . GLN A 1 304 ? -13.625 7.676 9.673 1.00 98.50 304 GLN A N 1
ATOM 2440 C CA . GLN A 1 304 ? -14.988 7.393 10.129 1.00 98.50 304 GLN A CA 1
ATOM 2441 C C . GLN A 1 304 ? -15.450 6.002 9.721 1.00 98.50 304 GLN A C 1
ATOM 2443 O O . GLN A 1 304 ? -15.412 5.682 8.533 1.00 98.50 304 GLN A O 1
ATOM 2448 N N . PHE A 1 305 ? -15.922 5.201 10.681 1.00 98.69 305 PHE A N 1
ATOM 2449 C CA . PHE A 1 305 ? -16.447 3.851 10.443 1.00 98.69 305 PHE A CA 1
ATOM 2450 C C . PHE A 1 305 ? -17.894 3.741 10.919 1.00 98.69 305 PHE A C 1
ATOM 2452 O O . PHE A 1 305 ? -18.288 4.424 11.867 1.00 98.69 305 PHE A O 1
ATOM 2459 N N . GLY A 1 306 ? -18.671 2.866 10.287 1.00 98.56 306 GLY A N 1
ATOM 2460 C CA . GLY A 1 306 ? -20.022 2.531 10.731 1.00 98.56 306 GLY A CA 1
ATOM 2461 C C . GLY A 1 306 ? -20.603 1.322 10.006 1.00 98.56 306 GLY A C 1
ATOM 2462 O O . GLY A 1 306 ? -19.974 0.739 9.121 1.00 98.56 306 GLY A O 1
ATOM 2463 N N . ALA A 1 307 ? -21.837 0.960 10.355 1.00 98.38 307 ALA A N 1
ATOM 2464 C CA . ALA A 1 307 ? -22.608 -0.054 9.627 1.00 98.38 307 ALA A CA 1
ATOM 2465 C C . ALA A 1 307 ? -23.078 0.456 8.247 1.00 98.38 307 ALA A C 1
ATOM 2467 O O . ALA A 1 307 ? -23.402 -0.325 7.357 1.00 98.38 307 ALA A O 1
ATOM 2468 N N . SER A 1 308 ? -23.106 1.777 8.079 1.00 98.44 308 SER A N 1
ATOM 2469 C CA . SER A 1 308 ? -23.379 2.501 6.839 1.00 98.44 308 SER A CA 1
ATOM 2470 C C . SER A 1 308 ? -22.753 3.896 6.910 1.00 98.44 308 SER A C 1
ATOM 2472 O O . SER A 1 308 ? -22.336 4.333 7.986 1.00 98.44 308 SER A O 1
ATOM 2474 N N . GLU A 1 309 ? -22.738 4.620 5.791 1.00 97.75 309 GLU A N 1
ATOM 2475 C CA . GLU A 1 309 ? -22.233 5.996 5.732 1.00 97.75 309 GLU A CA 1
ATOM 2476 C C . GLU A 1 309 ? -22.991 6.942 6.683 1.00 97.75 309 GLU A C 1
ATOM 2478 O O . GLU A 1 309 ? -22.385 7.784 7.338 1.00 97.75 309 GLU A O 1
ATOM 2483 N N . GLU A 1 310 ? -24.305 6.768 6.848 1.00 98.06 310 GLU A N 1
ATOM 2484 C CA . GLU A 1 310 ? -25.145 7.613 7.713 1.00 98.06 310 GLU A CA 1
ATOM 2485 C C . GLU A 1 310 ? -24.887 7.402 9.208 1.00 98.06 310 GLU A C 1
ATOM 2487 O O . GLU A 1 310 ? -25.152 8.288 10.021 1.00 98.06 310 GLU A O 1
ATOM 2492 N N . THR A 1 311 ? -24.414 6.212 9.574 1.00 98.31 311 THR A N 1
ATOM 2493 C CA . THR A 1 311 ? -24.104 5.843 10.964 1.00 98.31 311 THR A CA 1
ATOM 2494 C C . THR A 1 311 ? -22.633 6.041 11.304 1.00 98.31 311 THR A C 1
ATOM 2496 O O . THR A 1 311 ? -22.241 5.811 12.447 1.00 98.31 311 THR A O 1
ATOM 2499 N N . ALA A 1 312 ? -21.821 6.445 10.325 1.00 98.25 312 ALA A N 1
ATOM 2500 C CA . ALA A 1 312 ? -20.385 6.515 10.480 1.00 98.25 312 ALA A CA 1
ATOM 2501 C C . ALA A 1 312 ? -19.971 7.590 11.492 1.00 98.25 312 ALA A C 1
ATOM 2503 O O . ALA A 1 312 ? -20.409 8.741 11.439 1.00 98.25 312 ALA A O 1
ATOM 2504 N N . THR A 1 313 ? -19.082 7.216 12.406 1.00 97.88 313 THR A N 1
ATOM 2505 C CA . THR A 1 313 ? -18.509 8.112 13.418 1.00 97.88 313 THR A CA 1
ATOM 2506 C C . THR A 1 313 ? -16.995 7.984 13.445 1.00 97.88 313 THR A C 1
ATOM 2508 O O . THR A 1 313 ? -16.454 7.013 12.921 1.00 97.88 313 THR A O 1
ATOM 2511 N N . CYS A 1 314 ? -16.308 8.935 14.087 1.00 97.94 314 CYS A N 1
ATOM 2512 C CA . CYS A 1 314 ? -14.859 8.869 14.303 1.00 97.94 314 CYS A CA 1
ATOM 2513 C C . CYS A 1 314 ? -14.437 7.476 14.806 1.00 97.94 314 CYS A C 1
ATOM 2515 O O . CYS A 1 314 ? -15.049 6.935 15.729 1.00 97.94 314 CYS A O 1
ATOM 2517 N N . CYS A 1 315 ? -13.414 6.884 14.184 1.00 97.31 315 CYS A N 1
ATOM 2518 C CA . CYS A 1 315 ? -12.987 5.518 14.495 1.00 97.31 315 CYS A CA 1
ATOM 2519 C C . CYS A 1 315 ? -12.200 5.391 15.808 1.00 97.31 315 CYS A C 1
ATOM 2521 O O . CYS A 1 315 ? -11.884 4.286 16.237 1.00 97.31 315 CYS A O 1
ATOM 2523 N N . VAL A 1 316 ? -11.836 6.511 16.424 1.00 97.12 316 VAL A N 1
ATOM 2524 C CA . VAL A 1 316 ? -11.110 6.578 17.696 1.00 97.12 316 VAL A CA 1
ATOM 2525 C C . VAL A 1 316 ? -11.836 7.502 18.664 1.00 97.12 316 VAL A C 1
ATOM 2527 O O . VAL A 1 316 ? -12.600 8.381 18.253 1.00 97.12 316 VAL A O 1
ATOM 2530 N N . SER A 1 317 ? -11.592 7.315 19.956 1.00 97.19 317 SER A N 1
ATOM 2531 C CA . SER A 1 317 ? -12.069 8.243 20.979 1.00 97.19 317 SER A CA 1
ATOM 2532 C C . SER A 1 317 ? -11.340 9.592 20.918 1.00 97.19 317 SER A C 1
ATOM 2534 O O . SER A 1 317 ? -10.248 9.716 20.363 1.00 97.19 317 SER A O 1
ATOM 2536 N N . GLU A 1 318 ? -11.933 10.614 21.539 1.00 96.81 318 GLU A N 1
ATOM 2537 C CA . GLU A 1 318 ? -11.310 11.937 21.678 1.00 96.81 318 GLU A CA 1
ATOM 2538 C C . GLU A 1 318 ? -9.961 11.870 22.411 1.00 96.81 318 GLU A C 1
ATOM 2540 O O . GLU A 1 318 ? -9.011 12.548 22.029 1.00 96.81 318 GLU A O 1
ATOM 2545 N N . GLU A 1 319 ? -9.872 11.026 23.441 1.00 97.62 319 GLU A N 1
ATOM 2546 C CA . GLU A 1 319 ? -8.654 10.822 24.225 1.00 97.62 319 GLU A CA 1
ATOM 2547 C C . GLU A 1 319 ? -7.540 10.201 23.381 1.00 97.62 319 GLU A C 1
ATOM 2549 O O . GLU A 1 319 ? -6.405 10.674 23.405 1.00 97.62 319 GLU A O 1
ATOM 2554 N N . GLU A 1 320 ? -7.861 9.176 22.591 1.00 96.75 320 GLU A N 1
ATOM 2555 C CA . GLU A 1 320 ? -6.894 8.546 21.693 1.00 96.75 320 GLU A CA 1
ATOM 2556 C C . GLU A 1 320 ? -6.413 9.501 20.614 1.00 96.75 320 GLU A C 1
ATOM 2558 O O . GLU A 1 320 ? -5.223 9.518 20.296 1.00 96.75 320 GLU A O 1
ATOM 2563 N N . ALA A 1 321 ? -7.324 10.310 20.074 1.00 97.06 321 ALA A N 1
ATOM 2564 C CA . ALA A 1 321 ? -6.960 11.260 19.050 1.00 97.06 321 ALA A CA 1
ATOM 2565 C C . ALA A 1 321 ? -6.051 12.374 19.588 1.00 97.06 321 ALA A C 1
ATOM 2567 O O . ALA A 1 321 ? -5.012 12.664 18.996 1.00 97.06 321 ALA A O 1
ATOM 2568 N N . ALA A 1 322 ? -6.371 12.915 20.766 1.00 97.38 322 ALA A N 1
ATOM 2569 C CA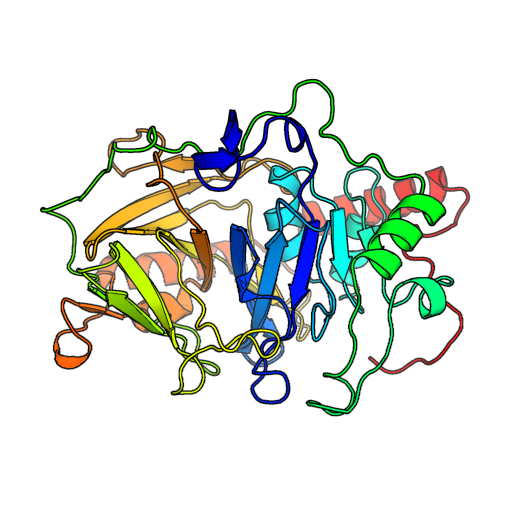 . ALA A 1 322 ? -5.509 13.871 21.453 1.00 97.38 322 ALA A CA 1
ATOM 2570 C C . ALA A 1 322 ? -4.140 13.260 21.808 1.00 97.38 322 ALA A C 1
ATOM 2572 O O . ALA A 1 322 ? -3.111 13.917 21.659 1.00 97.38 322 ALA A O 1
ATOM 2573 N N . ALA A 1 323 ? -4.099 11.993 22.235 1.00 97.12 323 ALA A N 1
ATOM 2574 C CA . ALA A 1 323 ? -2.848 11.304 22.540 1.00 97.12 323 ALA A CA 1
ATOM 2575 C C . ALA A 1 323 ? -1.956 11.129 21.298 1.00 97.12 323 ALA A C 1
ATOM 2577 O O . ALA A 1 323 ? -0.742 11.302 21.394 1.00 97.12 323 ALA A O 1
ATOM 2578 N N . ALA A 1 324 ? -2.532 10.830 20.130 1.00 96.38 324 ALA A N 1
ATOM 2579 C CA . ALA A 1 324 ? -1.777 10.713 18.883 1.00 96.38 324 ALA A CA 1
ATOM 2580 C C . ALA A 1 324 ? -1.219 12.066 18.401 1.00 96.38 324 ALA A C 1
ATOM 2582 O O . ALA A 1 324 ? -0.088 12.135 17.921 1.00 96.38 324 ALA A O 1
ATOM 2583 N N . GLU A 1 325 ? -1.976 13.155 18.564 1.00 95.25 325 GLU A N 1
ATOM 2584 C CA . GLU A 1 325 ? -1.510 14.519 18.269 1.00 95.25 325 GLU A CA 1
ATOM 2585 C C . GLU A 1 325 ? -0.341 14.925 19.181 1.00 95.25 325 GLU A C 1
ATOM 2587 O O . GLU A 1 325 ? 0.659 15.482 18.713 1.00 95.25 325 GLU A O 1
ATOM 2592 N N . VAL A 1 326 ? -0.434 14.606 20.479 1.00 96.06 326 VAL A N 1
ATOM 2593 C CA . VAL A 1 326 ? 0.662 14.803 21.440 1.00 96.06 326 VAL A CA 1
ATOM 2594 C C . VAL A 1 326 ? 1.873 13.970 21.037 1.00 96.06 326 VAL A C 1
ATOM 2596 O O . VAL A 1 326 ? 2.973 14.511 20.971 1.00 96.06 326 VAL A O 1
ATOM 2599 N N . TYR A 1 327 ? 1.674 12.698 20.685 1.00 95.00 327 TYR A N 1
ATOM 2600 C CA . TYR A 1 327 ? 2.754 11.817 20.250 1.00 95.00 327 TYR A CA 1
ATOM 2601 C C . TYR A 1 327 ? 3.484 12.361 19.016 1.00 95.00 327 TYR A C 1
ATOM 2603 O O . TYR A 1 327 ? 4.711 12.454 19.027 1.00 95.00 327 TYR A O 1
ATOM 2611 N N . ASN A 1 328 ? 2.748 12.825 17.998 1.00 94.12 328 ASN A N 1
ATOM 2612 C CA . ASN A 1 328 ? 3.347 13.466 16.826 1.00 94.12 328 ASN A CA 1
ATOM 2613 C C . ASN A 1 328 ? 4.096 14.751 17.199 1.00 94.12 328 ASN A C 1
ATOM 2615 O O . ASN A 1 328 ? 5.180 15.008 16.684 1.00 94.12 328 ASN A O 1
ATOM 2619 N N . THR A 1 329 ? 3.547 15.559 18.108 1.00 92.69 329 THR A N 1
ATOM 2620 C CA . THR A 1 329 ? 4.179 16.808 18.561 1.00 92.69 329 THR A CA 1
ATOM 2621 C C . THR A 1 329 ? 5.491 16.544 19.303 1.00 92.69 329 THR A C 1
ATOM 2623 O O . THR A 1 329 ? 6.497 17.196 19.023 1.00 92.69 329 THR A O 1
ATOM 2626 N N . GLU A 1 330 ? 5.503 15.584 20.228 1.00 91.38 330 GLU A N 1
ATOM 2627 C CA . GLU A 1 330 ? 6.701 15.179 20.968 1.00 91.38 330 GLU A CA 1
ATOM 2628 C C . GLU A 1 330 ? 7.750 14.578 20.032 1.00 91.38 330 GLU A C 1
ATOM 2630 O O . GLU A 1 330 ? 8.923 14.958 20.097 1.00 91.38 330 GLU A O 1
ATOM 2635 N N . TRP A 1 331 ? 7.321 13.715 19.108 1.00 90.31 331 TRP A N 1
ATOM 2636 C CA . TRP A 1 331 ? 8.189 13.145 18.084 1.00 90.31 331 TRP A CA 1
ATOM 2637 C C . TRP A 1 331 ? 8.801 14.237 17.192 1.00 90.31 331 TRP A C 1
ATOM 2639 O O . TRP A 1 331 ? 10.020 14.290 17.048 1.00 90.31 331 TRP A O 1
ATOM 2649 N N . ARG A 1 332 ? 8.006 15.196 16.693 1.00 86.94 332 ARG A N 1
ATOM 2650 C CA . ARG A 1 332 ? 8.491 16.342 15.896 1.00 86.94 332 ARG A CA 1
ATOM 2651 C C . ARG A 1 332 ? 9.466 17.230 16.668 1.00 86.94 332 ARG A C 1
ATOM 2653 O O . ARG A 1 332 ? 10.402 17.761 16.081 1.00 86.94 332 ARG A O 1
ATOM 2660 N N . ALA A 1 333 ? 9.256 17.418 17.971 1.00 84.94 333 ALA A N 1
ATOM 2661 C CA . ALA A 1 333 ? 10.163 18.195 18.814 1.00 84.94 333 ALA A CA 1
ATOM 2662 C C . ALA A 1 333 ? 11.502 17.472 19.056 1.00 84.94 333 ALA A C 1
ATOM 2664 O O . ALA A 1 333 ? 12.545 18.126 19.162 1.00 84.94 333 ALA A O 1
ATOM 2665 N N . ALA A 1 334 ? 11.475 16.137 19.140 1.00 79.75 334 ALA A N 1
ATOM 2666 C CA . ALA A 1 334 ? 12.668 15.297 19.212 1.00 79.75 334 ALA A CA 1
ATOM 2667 C C . ALA A 1 334 ? 13.401 15.217 17.861 1.00 79.75 334 ALA A C 1
ATOM 2669 O O . ALA A 1 334 ? 14.633 15.205 17.839 1.00 79.75 334 ALA A O 1
ATOM 2670 N N . TYR A 1 335 ? 12.655 15.255 16.754 1.00 72.38 335 TYR A N 1
ATOM 2671 C CA . TYR A 1 335 ? 13.134 15.376 15.377 1.00 72.38 335 TYR A CA 1
ATOM 2672 C C . TYR A 1 335 ? 13.711 16.785 15.118 1.00 72.38 335 TYR A C 1
ATOM 2674 O O . TYR A 1 335 ? 13.156 17.621 14.404 1.00 72.38 335 TYR A O 1
ATOM 2682 N N . LYS A 1 336 ? 14.834 17.109 15.763 1.00 54.72 336 LYS A N 1
ATOM 2683 C CA . LYS A 1 336 ? 15.502 18.410 15.637 1.00 54.72 336 LYS A CA 1
ATOM 2684 C C . LYS A 1 336 ? 16.098 18.600 14.237 1.00 54.72 336 LYS A C 1
ATOM 2686 O O . LYS A 1 336 ? 17.033 17.907 13.859 1.00 54.72 336 LYS A O 1
ATOM 2691 N N . TYR A 1 337 ? 15.638 19.627 13.517 1.00 51.06 337 TYR A N 1
ATOM 2692 C CA . TYR A 1 337 ? 16.357 20.254 12.392 1.00 51.06 337 TYR A CA 1
ATOM 2693 C C . TYR A 1 337 ? 16.762 19.335 11.220 1.00 51.06 337 TYR A C 1
ATOM 2695 O O . TYR A 1 337 ? 17.686 19.664 10.479 1.00 51.06 337 TYR A O 1
ATOM 2703 N N . GLY A 1 338 ? 16.105 18.189 11.021 1.00 48.97 338 GLY A N 1
ATOM 2704 C CA . GLY A 1 338 ? 16.537 17.228 9.999 1.00 48.97 338 GLY A CA 1
ATOM 2705 C C . GLY A 1 338 ? 17.921 16.614 10.269 1.00 48.97 338 GLY A C 1
ATOM 2706 O O . GLY A 1 338 ? 18.482 15.981 9.378 1.00 48.97 338 GLY A O 1
ATOM 2707 N N . GLU A 1 339 ? 18.463 16.768 11.483 1.00 48.28 339 GLU A N 1
ATOM 2708 C CA . GLU A 1 339 ? 19.516 15.908 12.027 1.00 48.28 339 GLU A CA 1
ATOM 2709 C C . GLU A 1 339 ? 18.847 14.684 12.643 1.00 48.28 339 GLU A C 1
ATOM 2711 O O . GLU A 1 339 ? 18.920 14.426 13.843 1.00 48.28 339 GLU A O 1
ATOM 2716 N N . ASP A 1 340 ? 18.142 13.930 11.814 1.00 51.19 340 ASP A N 1
ATOM 2717 C CA . ASP A 1 340 ? 17.896 12.557 12.194 1.00 51.19 340 ASP A CA 1
ATOM 2718 C C . ASP A 1 340 ? 19.257 11.837 12.127 1.00 51.19 340 ASP A C 1
ATOM 2720 O O . ASP A 1 340 ? 19.950 11.949 11.102 1.00 51.19 340 ASP A O 1
ATOM 2724 N N . PRO A 1 341 ? 19.696 11.117 13.177 1.00 52.38 341 PRO A N 1
ATOM 2725 C CA . PRO A 1 341 ? 20.730 10.102 13.043 1.00 52.38 341 PRO A CA 1
ATOM 2726 C C . PRO A 1 341 ? 20.553 9.291 11.755 1.00 52.38 341 PRO A C 1
ATOM 2728 O O . PRO A 1 341 ? 21.545 9.098 11.061 1.00 52.38 341 PRO A O 1
ATOM 2731 N N . TYR A 1 342 ? 19.310 8.968 11.362 1.00 49.28 342 TYR A N 1
ATOM 2732 C CA . TYR A 1 342 ? 18.990 8.416 10.045 1.00 49.28 342 TYR A CA 1
ATOM 2733 C C . TYR A 1 342 ? 19.529 9.287 8.915 1.00 49.28 342 TYR A C 1
ATOM 2735 O O . TYR A 1 342 ? 20.371 8.826 8.176 1.00 49.28 342 TYR A O 1
ATOM 2743 N N . LEU A 1 343 ? 19.151 10.556 8.766 1.00 50.25 343 LEU A N 1
ATOM 2744 C CA . LEU A 1 343 ? 19.585 11.384 7.628 1.00 50.25 343 LEU A CA 1
ATOM 2745 C C . LEU A 1 343 ? 21.113 11.547 7.520 1.00 50.25 343 LEU A C 1
ATOM 2747 O O . LEU A 1 343 ? 21.647 11.589 6.410 1.00 50.25 343 LEU A O 1
ATOM 2751 N N . SER A 1 344 ? 21.823 11.605 8.650 1.00 53.72 344 SER A N 1
ATOM 2752 C CA . SER A 1 344 ? 23.293 11.688 8.672 1.00 53.72 344 SER A CA 1
ATOM 2753 C C . SER A 1 344 ? 23.986 10.347 8.380 1.00 53.72 344 SER A C 1
ATOM 2755 O O . SER A 1 344 ? 24.931 10.313 7.588 1.00 53.72 344 SER A O 1
ATOM 2757 N N . ILE A 1 345 ? 23.489 9.242 8.950 1.00 53.00 345 ILE A N 1
ATOM 2758 C CA . ILE A 1 345 ? 23.924 7.873 8.639 1.00 53.00 345 ILE A CA 1
ATOM 2759 C C . ILE A 1 345 ? 23.625 7.566 7.170 1.00 53.00 345 ILE A C 1
ATOM 2761 O O . ILE A 1 345 ? 24.509 7.122 6.456 1.00 53.00 345 ILE A O 1
ATOM 2765 N N . MET A 1 346 ? 22.445 7.928 6.683 1.00 53.44 346 MET A N 1
ATOM 2766 C CA . MET A 1 346 ? 21.975 7.714 5.316 1.00 53.44 346 MET A CA 1
ATOM 2767 C C . MET A 1 346 ? 22.755 8.528 4.284 1.00 53.44 346 MET A C 1
ATOM 2769 O O . MET A 1 346 ? 22.992 8.043 3.183 1.00 53.44 346 MET A O 1
ATOM 2773 N N . ALA A 1 347 ? 23.183 9.755 4.602 1.00 53.19 347 ALA A N 1
ATOM 2774 C CA . ALA A 1 347 ? 24.086 10.502 3.725 1.00 53.19 347 ALA A CA 1
ATOM 2775 C C . ALA A 1 347 ? 25.447 9.797 3.604 1.00 53.19 347 ALA A C 1
ATOM 2777 O O . ALA A 1 347 ? 25.994 9.696 2.507 1.00 53.19 347 ALA A O 1
ATOM 2778 N N . HIS A 1 348 ? 25.957 9.260 4.715 1.00 58.34 348 HIS A N 1
ATOM 2779 C CA . HIS A 1 348 ? 27.198 8.492 4.739 1.00 58.34 348 HIS A CA 1
ATOM 2780 C C . HIS A 1 348 ? 27.056 7.123 4.047 1.00 58.34 348 HIS A C 1
ATOM 2782 O O . HIS A 1 348 ? 27.946 6.731 3.299 1.00 58.34 348 HIS A O 1
ATOM 2788 N N . GLU A 1 349 ? 25.933 6.427 4.227 1.00 50.06 349 GLU A N 1
ATOM 2789 C CA . GLU A 1 349 ? 25.609 5.157 3.569 1.00 50.06 349 GLU A CA 1
ATOM 2790 C C . GLU A 1 349 ? 25.362 5.338 2.071 1.00 50.06 349 GLU A C 1
ATOM 2792 O O . GLU A 1 349 ? 25.882 4.550 1.288 1.00 50.06 349 GLU A O 1
ATOM 2797 N N . ARG A 1 350 ? 24.680 6.412 1.647 1.00 54.00 350 ARG A N 1
ATOM 2798 C CA . ARG A 1 350 ? 24.581 6.803 0.231 1.00 54.00 350 ARG A CA 1
ATOM 2799 C C . ARG A 1 350 ? 25.965 7.005 -0.364 1.00 54.00 350 ARG A C 1
ATOM 2801 O O . ARG A 1 350 ? 26.271 6.440 -1.406 1.00 54.00 350 ARG A O 1
ATOM 2808 N N . ASP A 1 351 ? 26.800 7.824 0.272 1.00 60.91 351 ASP A N 1
ATOM 2809 C CA . ASP A 1 351 ? 28.127 8.140 -0.258 1.00 60.91 351 ASP A CA 1
ATOM 2810 C C . ASP A 1 351 ? 29.017 6.886 -0.295 1.00 60.91 351 ASP A C 1
ATOM 2812 O O . ASP A 1 351 ? 29.763 6.686 -1.257 1.00 60.91 351 ASP A O 1
ATOM 2816 N N . ALA A 1 352 ? 28.882 5.996 0.693 1.00 58.47 352 ALA A N 1
ATOM 2817 C CA . ALA A 1 352 ? 29.529 4.689 0.709 1.00 58.47 352 ALA A CA 1
ATOM 2818 C C . ALA A 1 352 ? 29.004 3.756 -0.398 1.00 58.47 352 ALA A C 1
ATOM 2820 O O . ALA A 1 352 ? 29.812 3.101 -1.056 1.00 58.47 352 ALA A O 1
ATOM 2821 N N . ALA A 1 353 ? 27.692 3.725 -0.649 1.00 50.97 353 ALA A N 1
ATOM 2822 C CA . ALA A 1 353 ? 27.067 2.933 -1.709 1.00 50.97 353 ALA A CA 1
ATOM 2823 C C . ALA A 1 353 ? 27.448 3.453 -3.105 1.00 50.97 353 ALA A C 1
ATOM 2825 O O . ALA A 1 353 ? 27.851 2.682 -3.971 1.00 50.97 353 ALA A O 1
ATOM 2826 N N . ILE A 1 354 ? 27.433 4.768 -3.333 1.00 56.06 354 ILE A N 1
ATOM 2827 C CA . ILE A 1 354 ? 27.922 5.371 -4.582 1.00 56.06 354 ILE A CA 1
ATOM 2828 C C . ILE A 1 354 ? 29.407 5.032 -4.785 1.00 56.06 354 ILE A C 1
ATOM 2830 O O . ILE A 1 354 ? 29.822 4.679 -5.893 1.00 56.06 354 ILE A O 1
ATOM 2834 N N . ALA A 1 355 ? 30.220 5.105 -3.727 1.00 62.38 355 ALA A N 1
ATOM 2835 C CA . ALA A 1 355 ? 31.636 4.761 -3.794 1.00 62.38 355 ALA A CA 1
ATOM 2836 C C . ALA A 1 355 ? 31.872 3.266 -4.084 1.00 62.38 355 ALA A C 1
ATOM 2838 O O . ALA A 1 355 ? 32.748 2.947 -4.894 1.00 62.38 355 ALA A O 1
ATOM 2839 N N . SER A 1 356 ? 31.090 2.354 -3.491 1.00 57.53 356 SER A N 1
ATOM 2840 C CA . SER A 1 356 ? 31.190 0.908 -3.754 1.00 57.53 356 SER A CA 1
ATOM 2841 C C . SER A 1 356 ? 30.827 0.550 -5.201 1.00 57.53 356 SER A C 1
ATOM 2843 O O . SER A 1 356 ? 31.376 -0.405 -5.750 1.00 57.53 356 SER A O 1
ATOM 2845 N N . HIS A 1 357 ? 30.012 1.380 -5.859 1.00 55.66 357 HIS A N 1
ATOM 2846 C CA . HIS A 1 357 ? 29.619 1.260 -7.266 1.00 55.66 357 HIS A CA 1
ATOM 2847 C C . HIS A 1 357 ? 30.491 2.086 -8.230 1.00 55.66 357 HIS A C 1
ATOM 2849 O O . HIS A 1 357 ? 30.068 2.442 -9.332 1.00 55.66 357 HIS A O 1
ATOM 2855 N N . GLY A 1 358 ? 31.723 2.430 -7.840 1.00 57.16 358 GLY A N 1
ATOM 2856 C CA . GLY A 1 358 ? 32.658 3.148 -8.715 1.00 57.16 358 GLY A CA 1
ATOM 2857 C C . GLY A 1 358 ? 32.204 4.567 -9.078 1.00 57.16 358 GLY A C 1
ATOM 2858 O O . GLY A 1 358 ? 32.569 5.077 -10.138 1.00 57.16 358 GLY A O 1
ATOM 2859 N N . GLY A 1 359 ? 31.397 5.200 -8.221 1.00 56.09 359 GLY A N 1
ATOM 2860 C CA . GLY A 1 359 ? 30.845 6.537 -8.434 1.00 56.09 359 GLY A CA 1
ATOM 2861 C C . GLY A 1 359 ? 29.596 6.575 -9.318 1.00 56.09 359 GLY A C 1
ATOM 2862 O O . GLY A 1 359 ? 29.169 7.662 -9.705 1.00 56.09 359 GLY A O 1
ATOM 2863 N N . GLN A 1 360 ? 29.023 5.420 -9.673 1.00 52.72 360 GLN A N 1
ATOM 2864 C CA . GLN A 1 360 ? 27.813 5.333 -10.490 1.00 52.72 360 GLN A CA 1
ATOM 2865 C C . GLN A 1 360 ? 26.582 5.090 -9.613 1.00 52.72 360 GLN A C 1
ATOM 2867 O O . GLN A 1 360 ? 26.534 4.135 -8.847 1.00 52.72 360 GLN A O 1
ATOM 2872 N N . SER A 1 361 ? 25.564 5.940 -9.760 1.00 60.81 361 SER A N 1
ATOM 2873 C CA . SER A 1 361 ? 24.254 5.728 -9.134 1.00 60.81 361 SER A CA 1
ATOM 2874 C C . SER A 1 361 ? 23.571 4.486 -9.721 1.00 60.81 361 SER A C 1
ATOM 2876 O O . SER A 1 361 ? 23.666 4.254 -10.926 1.00 60.81 361 SER A O 1
ATOM 2878 N N . LYS A 1 362 ? 22.831 3.712 -8.914 1.00 67.00 362 LYS A N 1
ATOM 2879 C CA . LYS A 1 362 ? 21.889 2.696 -9.434 1.00 67.00 362 LYS A CA 1
ATOM 2880 C C . LYS A 1 362 ? 20.679 3.327 -10.117 1.00 67.00 362 LYS A C 1
ATOM 2882 O O . LYS A 1 362 ? 20.086 2.724 -11.012 1.00 67.00 362 LYS A O 1
ATOM 2887 N N . VAL A 1 363 ? 20.340 4.549 -9.721 1.00 62.72 363 VAL A N 1
ATOM 2888 C CA . VAL A 1 363 ? 19.329 5.394 -10.345 1.00 62.72 363 VAL A CA 1
ATOM 2889 C C . VAL A 1 363 ? 20.052 6.272 -11.367 1.00 62.72 363 VAL A C 1
ATOM 2891 O O . VAL A 1 363 ? 20.246 7.468 -11.181 1.00 62.72 363 VAL A O 1
ATOM 2894 N N . GLN A 1 364 ? 20.535 5.649 -12.446 1.00 55.16 364 GLN A N 1
ATOM 2895 C CA . GLN A 1 364 ? 21.301 6.318 -13.504 1.00 55.16 364 GLN A CA 1
ATOM 2896 C C . GLN A 1 364 ? 20.411 7.298 -14.273 1.00 55.16 364 GLN A C 1
ATOM 2898 O O . GLN A 1 364 ? 19.901 6.947 -15.334 1.00 55.16 364 GLN A O 1
ATOM 2903 N N . VAL A 1 365 ? 20.201 8.502 -13.728 1.00 54.34 365 VAL A N 1
ATOM 2904 C CA . VAL A 1 365 ? 19.407 9.561 -14.360 1.00 54.34 365 VAL A CA 1
ATOM 2905 C C . VAL A 1 365 ? 19.968 9.789 -15.760 1.00 54.34 365 VAL A C 1
ATOM 2907 O O . VAL A 1 365 ? 21.107 10.237 -15.918 1.00 54.34 365 VAL A O 1
ATOM 2910 N N . GLY A 1 366 ? 19.194 9.434 -16.785 1.00 44.72 366 GLY A N 1
ATOM 2911 C CA . GLY A 1 366 ? 19.546 9.762 -18.158 1.00 44.72 366 GLY A CA 1
ATOM 2912 C C . GLY A 1 366 ? 19.726 11.275 -18.259 1.00 44.72 366 GLY A C 1
ATOM 2913 O O . GLY A 1 366 ? 18.904 12.028 -17.740 1.00 44.72 366 GLY A O 1
ATOM 2914 N N . MET A 1 367 ? 20.808 11.744 -18.887 1.00 32.91 367 MET A N 1
ATOM 2915 C CA . MET A 1 367 ? 20.967 13.166 -19.208 1.00 32.91 367 MET A CA 1
ATOM 2916 C C . MET A 1 367 ? 19.851 13.566 -20.186 1.00 32.91 367 MET A C 1
ATOM 2918 O O . MET A 1 367 ? 20.012 13.458 -21.397 1.00 32.91 367 MET A O 1
ATOM 2922 N N . GLY A 1 368 ? 18.692 13.962 -19.663 1.00 34.34 368 GLY A N 1
ATOM 2923 C CA . GLY A 1 368 ? 17.498 14.187 -20.466 1.00 34.34 368 GLY A CA 1
ATOM 2924 C C . GLY A 1 368 ? 16.346 14.734 -19.635 1.00 34.34 368 GLY A C 1
ATOM 2925 O O . GLY A 1 368 ? 15.609 13.978 -19.017 1.00 34.34 368 GLY A O 1
ATOM 2926 N N . ASN A 1 369 ? 16.196 16.056 -19.711 1.00 30.66 369 ASN A N 1
ATOM 2927 C CA . ASN A 1 369 ? 15.078 16.881 -19.250 1.00 30.66 369 ASN A CA 1
ATOM 2928 C C . ASN A 1 369 ? 14.917 16.996 -17.732 1.00 30.66 369 ASN A C 1
ATOM 2930 O O . ASN A 1 369 ? 14.118 16.315 -17.094 1.00 30.66 369 ASN A O 1
ATOM 2934 N N . GLY A 1 370 ? 15.659 17.968 -17.193 1.00 33.31 370 GLY A N 1
ATOM 2935 C CA . GLY A 1 370 ? 15.228 18.684 -16.005 1.00 33.31 370 GLY A CA 1
ATOM 2936 C C . GLY A 1 370 ? 13.825 19.240 -16.229 1.00 33.31 370 GLY A C 1
ATOM 2937 O O . GLY A 1 370 ? 13.604 19.973 -17.187 1.00 33.31 370 GLY A O 1
ATOM 2938 N N . ASP A 1 371 ? 12.907 18.756 -15.404 1.00 30.86 371 ASP A N 1
ATOM 2939 C CA . ASP A 1 371 ? 11.698 19.401 -14.891 1.00 30.86 371 ASP A CA 1
ATOM 2940 C C . ASP A 1 371 ? 10.828 18.283 -14.309 1.00 30.86 371 ASP A C 1
ATOM 2942 O O . ASP A 1 371 ? 10.000 17.740 -15.031 1.00 30.86 371 ASP A O 1
ATOM 2946 N N . PHE A 1 372 ? 11.031 17.918 -13.035 1.00 32.47 372 PHE A N 1
ATOM 2947 C CA . PHE A 1 372 ? 10.028 17.234 -12.201 1.00 32.47 372 PHE A CA 1
ATOM 2948 C C . PHE A 1 372 ? 10.238 17.539 -10.720 1.00 32.47 372 PHE A C 1
ATOM 2950 O O . PHE A 1 372 ? 11.319 17.187 -10.194 1.00 32.47 372 PHE A O 1
#

Foldseek 3Di:
DDQDLLFRDDDDPVLPQFQKAKFWADDDPQQPLWAPQLQFQEKEWEAWFPLTIIMIGIHSDQQFGAKGHPFAEDDLLVLLQRLLRQHEYEGEHYDPNNQLSCQDPSYHYQYCLAPCNVQFKDFDPPRHDPPGGIIGGSRSVVVSCVVLVHDRGHDPPRDRLAAADHVVDDDQPPVFAFFCKKWALRDRFTKIWHQDLVVQKTFIDTPNGFNAHPVPRDGRIKFKEKEFAWAKDAQLPDSTIDTPPAPKDKIWIDGSRGIAIWTWHAPDSNHRIWIAGPVGHTDHHYRGGYYYYYHYLQRQQVIWGHNDPVGTHRPDDPVSSVVSVVVNVVVVVVCPRNPDVCSVVSVVSSVVSCVVVVNAGPSRRPPDDPDD

Mean predicted aligned error: 5.49 Å

pLDDT: mean 89.96, std 14.19, range [30.66, 98.94]

Sequence (372 aa):
MIKSDITGEYIPEAMKNKRPMAFMIDNVSGAVPQSGISQASMYFEATVEGSLTRMMAVFEDYSNLPRVGPLRSCRDYFVSLAAGLDELYVHYGQAAYALPYLESDDVDNISGLAWYTDQVFYRDNSFHSAPHNAYTSTDGLLRGIEIRGYRTEHYDGYKPQYKFHWVGEESNFDDGQDAAFVALGYPYNKPKFYYQPDSGLYLREEYGAPHIDVENGEQIAVKNIIIEFQNYANYQESQYLHFDTTAGGKGKYITNGKAIDITWERPSFYEPVTYKTLDGKELELNTGKTFVCLVQNENIRACQFGASEETATCCVSEEEAAAAEVYNTEWRAAYKYGEDPYLSIMAHERDAAIASHGGQSKVQVGMGNGDF

Solvent-accessible surface area (backbone atoms only — not comparable to full-atom values): 19102 Å² total; per-residue (Å²): 110,39,70,36,63,75,26,23,39,80,36,62,60,88,56,61,60,45,31,27,37,34,34,25,29,45,52,46,82,70,22,58,63,29,27,47,60,59,68,36,36,31,37,38,38,35,71,45,61,93,53,35,45,39,34,36,39,27,20,68,71,61,86,82,33,88,40,38,25,19,31,17,56,40,48,46,58,57,52,30,68,41,38,27,59,57,40,41,40,34,27,34,51,60,40,81,82,20,47,43,57,51,41,33,94,85,36,54,64,48,52,53,45,26,76,60,22,84,65,28,36,49,79,50,71,91,87,20,55,85,83,35,18,33,33,34,28,30,71,17,48,54,46,44,37,59,77,70,67,56,79,63,52,51,62,92,83,70,65,69,51,57,47,50,33,56,83,94,44,76,77,53,54,84,90,35,49,49,32,22,16,38,35,48,40,50,85,65,50,47,40,32,33,43,47,36,83,93,78,47,30,27,40,35,30,37,75,88,38,78,36,35,15,68,75,79,66,45,58,36,65,27,33,33,40,36,36,40,41,29,42,61,49,48,51,70,82,42,75,49,67,40,57,51,76,46,77,43,37,52,32,38,44,34,33,69,36,13,29,45,64,27,35,39,42,14,92,38,64,64,38,41,58,44,48,22,37,84,89,69,45,72,52,68,38,54,50,32,27,36,37,39,35,50,38,48,30,85,32,49,73,55,18,26,26,8,75,34,78,91,63,39,37,55,71,59,53,73,66,57,43,53,50,36,39,49,49,31,51,54,50,50,66,68,55,46,85,59,65,39,71,61,54,57,51,43,53,52,49,30,53,49,39,28,54,76,50,77,68,44,59,71,68,39,65,42,98,72,77,93,83,133

Radius of gyration: 19.78 Å; Cα contacts (8 Å, |Δi|>4): 853; chains: 1; bounding box: 58×47×49 Å

Secondary structure (DSSP, 8-state):
-EE-TTT-SEE-GGGTTBPPEEEEEE-STTTPSPBSGGG-SEEEEEE-GGG-EEEEEEES--SS-S-BB-B--B-HHHHHHHHTT--EEEESSB-GGGHHHHHSTT--EEETTBTTHHHHEEE-TTT--TTS-EEE-HHHHHHHHHHHT--SBPPTT---S-EEPPTT-----TTSEE-SEEE---TTT--EEEEETTTTEEEEEETTEE-B-TTT-PBPEESEEEEEEE-EEEGGGSS-EEE-TTS-EEEEEEETTEEEEEEEE-SSTTSPPEEEETTSPBPEEPSS-EEEEEEEGGGGGG-EEESSGGG-EESS-HHHHHHHHHHHHHHHHHS-TT--HHHHHHHHHHHHHHHHTTT--SS-B-S-----

Nearest PDB structures (foldseek):
  2psb-assembly1_A  TM=9.213E-01  e=1.321E-28  Bacillus subtilis
  7z3j-assembly1_A  TM=1.275E-01  e=3.924E-02  Rattus norvegicus
  1mai-assembly1_A  TM=2.519E-01  e=2.348E+00  Rattus norvegicus
  1i75-assembly1_B  TM=1.248E-01  e=2.064E-01  Bacillus sp. (in: firmicutes)